Protein AF-A0A969EQF2-F1 (afdb_monomer)

Secondary structure (DSSP, 8-state):
---S-SS----TTTHHHHHHHHHHTTT-HHHHHHHHGGGGTS-HHHHHHHHHH-GGGGTSS-S---SSHHHHHHHHHHHHHTS-HHHHHHHHHHTT-SS-B-HHHIIIII---HHHHHHHHHTTSEEEETTEEEE-HHHHHHHHHHHHHTT-HHHHHHHHHHHHHHHHHHTHHHHTSS-HHHHHHHHGGGHHHHHHHHHHHHHTT-HHHHHHHHHHHHHHHHHHT-HHHHHHHHHHHHHH---TTHHHHHHHHHHHHHHHTT-HHHHHHHHTTS--GGGS-HHHHHHHHHHHHHHHHHTT-HHHHHHHHHHHHHHHHHHT-HHHHHHHHHHHHHHTTT-STTHHHHHHHHTT---HHHHHHHHHHHHHHHHHTT-HHHHHHHHHHHHHHHHHTT-HHHHHHHHHHHHHHHHHHT-HHHHHHHHHHHHHHHHHTT-HHHHHHHHHHHHHHHHHHT-HHHHHHHHHHHHHHHHHTT-HHHHHHHHHHHHHHHHHTT-HHHHHHHHHHHHHH-TT-GGGGHHHHHHHHHHHHHTT-HHHHHHHHHHHHHHHTTS---SSS-HHHHHHHHHHHHHHTT-HHHHHHHHHHHHTT-

pLDDT: mean 88.35, std 12.56, range [34.88, 98.44]

Sequence (590 aa):
MKRINSEFQPTPAVLPDLTRICRTLAGWPLAIELTASWVERLPVAEIADRIAANTTALNASMPDLPIRHRSMEAVLAGSYDLLTPAQQRVLARFSILRGGCTAEAAESVLLAGLEDLVVLTRRTLLQKQNGRFAIHELIRQFALTKLENNGEKISAERAHAEYYLQLIVSLESDLHGPHPLSAIGQLRPERENLYQAWRWAVENLHYDWLTAALPGLTRFYNLTGLLREGEALLRKTRNAVTQLPFVYDLLFAHTHLYMRLGNYEAARTELETLPSLDSLPPNHQLQAHLHWGMLSIIQGFIPESLHHYEHTLNLARALKHQEGIITSLTQLGILHTYDGRYETEIATELEKTSDLWLQRTVYSFLGASSIHHSRYREACVHWQKALAISLELEDWYAVATYHNNLGDAFRELGEFTEAEQAFQQAITLAQSLHHEVIRKNVLEGWARLHVLRGEYEQAIPLAQEAVELAVADGNQAGEMAAHACLGHAYVGLQLWEQAEEAYNQAVVLLPDLPLLALESIAGLAYVRWQQGDTMAAREHIDCFLELLGQGRIEGFASPSLSYGRAAEVLQVLGEEEQAETLFARVMQRN

Mean predicted aligned error: 10.31 Å

Foldseek 3Di:
DDQLDPPDDDDPVLVVLLVLQCVLVVNDPVSNVLLSNCVVPDDSNVSSVQCVVPVCSSVVDDPDDPPCVCVVLVVLVVLLVPDDPLLLQLLLLQLLADLFAAQVLSCQQSVDHPVSLVVCVVSVQWPADPRTIDGDNVSSVSSPVVNVVVVCVVVNLQSLLVVLLVLLLVCLCCLQFQNNVVSLVVCVSCVVSNLSSLVVCLVVVVLVSCVSRLSSLLSSCVLVVVLVVSLVSLVVSLVSDDDPPSNLSSLLSNLVSCVVVVVLVVSVVSLVPDDDLVPDDLVSSLSSLLSQLVSCVVVVVLVSNLVSLVSNCVSCVVVVVLLSNLSSLLSNCVSVVLPVPSVVVNVVSLVVGRRLVSLLVSLCSQLLSCLLVLVLVSSLVSLVSSLVSCVVSVVLVSNLVSLLSNLLSCLLVVVLVSNVVSLVSNCVSCVVVVPLVSNLSSLLSVLVSCLVVLVLVVSQVSLVSSLVSCVVVVPLLSNLSSLLSNLSSCVSVVVLVSNLVSLVSNQPSCVVCNLSSLLSLLSNLLSCVVVVNLPSSVVSLVVSCVSCDPHDPGNDDQLCSRLVSSLVSCVVVVNNVVSVVSVVSNVVSD

Radius of gyration: 32.6 Å; Cα contacts (8 Å, |Δi|>4): 743; chains: 1; bounding box: 74×77×91 Å

Structure (mmCIF, N/CA/C/O backbone):
data_AF-A0A969EQF2-F1
#
_entry.id   AF-A0A969EQF2-F1
#
loop_
_atom_site.group_PDB
_atom_site.id
_atom_site.type_symbol
_atom_site.label_atom_id
_atom_site.label_alt_id
_atom_site.label_comp_id
_atom_site.label_asym_id
_atom_site.label_entity_id
_atom_site.label_seq_id
_atom_site.pdbx_PDB_ins_code
_atom_site.Cartn_x
_atom_site.Cartn_y
_atom_site.Cartn_z
_atom_site.occupancy
_atom_site.B_iso_or_equiv
_atom_site.auth_seq_id
_atom_site.auth_comp_id
_atom_site.auth_asym_id
_atom_site.auth_atom_id
_atom_site.pdbx_PDB_model_num
ATOM 1 N N . MET A 1 1 ? -21.998 46.713 27.222 1.00 45.09 1 MET A N 1
ATOM 2 C CA . MET A 1 1 ? -20.702 46.039 27.465 1.00 45.09 1 MET A CA 1
ATOM 3 C C . MET A 1 1 ? -19.802 46.981 28.246 1.00 45.09 1 MET A C 1
ATOM 5 O O . MET A 1 1 ? -19.524 48.068 27.760 1.00 45.09 1 MET A O 1
ATOM 9 N N . LYS A 1 2 ? -19.414 46.608 29.469 1.00 52.53 2 LYS A N 1
ATOM 10 C CA . LYS A 1 2 ? -18.468 47.357 30.310 1.00 52.53 2 LYS A CA 1
ATOM 11 C C . LYS A 1 2 ? -17.074 46.770 30.051 1.00 52.53 2 LYS A C 1
ATOM 13 O O . LYS A 1 2 ? -16.940 45.552 30.093 1.00 52.53 2 LYS A O 1
ATOM 18 N N . ARG A 1 3 ? -16.067 47.588 29.721 1.00 60.78 3 ARG A N 1
ATOM 19 C CA . ARG A 1 3 ? -14.678 47.104 29.597 1.00 60.78 3 ARG A CA 1
ATOM 20 C C . ARG A 1 3 ? -14.156 46.766 30.994 1.00 60.78 3 ARG A C 1
ATOM 22 O O . ARG A 1 3 ? -14.285 47.601 31.883 1.00 60.78 3 ARG A O 1
ATOM 29 N N . ILE A 1 4 ? -13.623 45.555 31.165 1.00 64.31 4 ILE A N 1
ATOM 30 C CA . ILE A 1 4 ? -13.041 45.088 32.434 1.00 64.31 4 ILE A CA 1
ATOM 31 C C . ILE A 1 4 ? -11.708 45.807 32.670 1.00 64.31 4 ILE A C 1
ATOM 33 O O . ILE A 1 4 ? -11.566 46.502 33.662 1.00 64.31 4 ILE A O 1
ATOM 37 N N . ASN A 1 5 ? -10.808 45.776 31.685 1.00 69.31 5 ASN A N 1
ATOM 38 C CA . ASN A 1 5 ? -9.586 46.574 31.678 1.00 69.31 5 ASN A CA 1
ATOM 39 C C . ASN A 1 5 ? -9.659 47.623 30.552 1.00 69.31 5 ASN A C 1
ATOM 41 O O . ASN A 1 5 ? -9.797 47.277 29.376 1.00 69.31 5 ASN A O 1
ATOM 45 N N . SER A 1 6 ? -9.611 48.910 30.907 1.00 65.81 6 SER A N 1
ATOM 46 C CA . SER A 1 6 ? -9.671 50.025 29.952 1.00 65.81 6 SER A CA 1
ATOM 47 C C . SER A 1 6 ? -8.380 50.240 29.160 1.00 65.81 6 SER A C 1
ATOM 49 O O . SER A 1 6 ? -8.437 50.872 28.106 1.00 65.81 6 SER A O 1
ATOM 51 N N . GLU A 1 7 ? -7.252 49.713 29.639 1.00 68.19 7 GLU A N 1
ATOM 52 C CA . GLU A 1 7 ? -5.921 49.852 29.033 1.00 68.19 7 GLU A CA 1
ATOM 53 C C . GLU A 1 7 ? -5.537 48.658 28.147 1.00 68.19 7 GLU A C 1
ATOM 55 O O . GLU A 1 7 ? -4.586 48.736 27.372 1.00 68.19 7 GLU A O 1
ATOM 60 N N . PHE A 1 8 ? -6.294 47.558 28.208 1.00 76.69 8 PHE A N 1
ATOM 61 C CA . PHE A 1 8 ? -6.031 46.385 27.383 1.00 76.69 8 PHE A CA 1
ATOM 62 C C . PHE A 1 8 ? -6.290 46.673 25.896 1.00 76.69 8 PHE A C 1
ATOM 64 O O . PHE A 1 8 ? -7.417 46.986 25.498 1.00 76.69 8 PHE A O 1
ATOM 71 N N . GLN A 1 9 ? -5.258 46.504 25.061 1.00 76.00 9 GLN A N 1
ATOM 72 C CA . GLN A 1 9 ? -5.373 46.543 23.604 1.00 76.00 9 GLN A CA 1
ATOM 73 C C . GLN A 1 9 ? -4.912 45.219 22.978 1.00 76.00 9 GLN A C 1
ATOM 75 O O . GLN A 1 9 ? -3.812 44.756 23.286 1.00 76.00 9 GLN A O 1
ATOM 80 N N . PRO A 1 10 ? -5.711 44.610 22.081 1.00 76.31 10 PRO A N 1
ATOM 81 C CA . PRO A 1 10 ? -5.307 43.409 21.362 1.00 76.31 10 PRO A CA 1
ATOM 82 C C . PRO A 1 10 ? -4.240 43.768 20.321 1.00 76.31 10 PRO A C 1
ATOM 84 O O . PRO A 1 10 ? -4.549 44.195 19.210 1.00 76.31 10 PRO A O 1
ATOM 87 N N . THR A 1 11 ? -2.971 43.625 20.693 1.00 83.06 11 THR A N 1
ATOM 88 C CA . THR A 1 11 ? -1.838 43.796 19.779 1.00 83.06 11 THR A CA 1
ATOM 89 C C . THR A 1 11 ? -1.597 42.512 18.974 1.00 83.06 11 THR A C 1
ATOM 91 O O . THR A 1 11 ? -1.957 41.424 19.437 1.00 83.06 11 THR A O 1
ATOM 94 N N . PRO A 1 12 ? -0.944 42.586 17.796 1.00 82.56 12 PRO A N 1
ATOM 95 C CA . PRO A 1 12 ? -0.634 41.406 16.984 1.00 82.56 12 PRO A CA 1
ATOM 96 C C . PRO A 1 12 ? 0.115 40.295 17.736 1.00 82.56 12 PRO A C 1
ATOM 98 O O . PRO A 1 12 ? -0.085 39.121 17.445 1.00 82.56 12 PRO A O 1
ATOM 101 N N . ALA A 1 13 ? 0.917 40.652 18.745 1.00 80.12 13 ALA A N 1
ATOM 102 C CA . ALA A 1 13 ? 1.665 39.705 19.571 1.00 80.12 13 ALA A CA 1
ATOM 103 C C . ALA A 1 13 ? 0.779 38.856 20.507 1.00 80.12 13 ALA A C 1
ATOM 105 O O . ALA A 1 13 ? 1.181 37.767 20.892 1.00 80.12 13 ALA A O 1
ATOM 106 N N . VAL A 1 14 ? -0.421 39.330 20.864 1.00 85.00 14 VAL A N 1
ATOM 107 C CA . VAL A 1 14 ? -1.320 38.685 21.845 1.00 85.00 14 VAL A CA 1
ATOM 108 C C . VAL A 1 14 ? -2.475 37.924 21.166 1.00 85.00 14 VAL A C 1
ATOM 110 O O . VAL A 1 14 ? -3.157 37.108 21.789 1.00 85.00 14 VAL A O 1
ATOM 113 N N . LEU A 1 15 ? -2.696 38.145 19.864 1.00 84.69 15 LEU A N 1
ATOM 114 C CA . LEU A 1 15 ? -3.760 37.498 19.084 1.00 84.69 15 LEU A CA 1
ATOM 115 C C . LEU A 1 15 ? -3.694 35.957 19.047 1.00 84.69 15 LEU A C 1
ATOM 117 O O . LEU A 1 15 ? -4.765 35.343 19.131 1.00 84.69 15 LEU A O 1
ATOM 121 N N . PRO A 1 16 ? -2.519 35.301 18.947 1.00 87.06 16 PRO A N 1
ATOM 122 C CA . PRO A 1 16 ? -2.447 33.839 18.966 1.00 87.06 16 PRO A CA 1
ATOM 123 C C . PRO A 1 16 ? -2.973 33.244 20.278 1.00 87.06 16 PRO A C 1
ATOM 125 O O . PRO A 1 16 ? -3.754 32.292 20.250 1.00 87.06 16 PRO A O 1
ATOM 128 N N . ASP A 1 17 ? -2.638 33.854 21.417 1.00 87.88 17 ASP A N 1
ATOM 129 C CA . ASP A 1 17 ? -3.098 33.402 22.733 1.00 87.88 17 ASP A CA 1
ATOM 130 C C . ASP A 1 17 ? -4.578 33.702 22.973 1.00 87.88 17 ASP A C 1
ATOM 132 O O . ASP A 1 17 ? -5.295 32.847 23.488 1.00 87.88 17 ASP A O 1
ATOM 136 N N . LEU A 1 18 ? -5.089 34.853 22.521 1.00 86.19 18 LEU A N 1
ATOM 137 C CA . LEU A 1 18 ? -6.534 35.123 22.540 1.00 86.19 18 LEU A CA 1
ATOM 138 C C . LEU A 1 18 ? -7.309 34.119 21.681 1.00 86.19 18 LEU A C 1
ATOM 140 O O . LEU A 1 18 ? -8.366 33.636 22.085 1.00 86.19 18 LEU A O 1
ATOM 144 N N . THR A 1 19 ? -6.773 33.769 20.512 1.00 84.56 19 THR A N 1
ATOM 145 C CA . THR A 1 19 ? -7.372 32.760 19.630 1.00 84.56 19 THR A CA 1
ATOM 146 C C . THR A 1 19 ? -7.366 31.391 20.300 1.00 84.56 19 THR A C 1
ATOM 148 O O . THR A 1 19 ? -8.366 30.675 20.243 1.00 84.56 19 THR A O 1
ATOM 151 N N . ARG A 1 20 ? -6.269 31.038 20.977 1.00 84.62 20 ARG A N 1
ATOM 152 C CA . ARG A 1 20 ? -6.153 29.806 21.758 1.00 84.62 20 ARG A CA 1
ATOM 153 C C . ARG A 1 20 ? -7.176 29.770 22.890 1.00 84.62 20 ARG A C 1
ATOM 155 O O . ARG A 1 20 ? -7.910 28.797 22.976 1.00 84.62 20 ARG A O 1
ATOM 162 N N . ILE A 1 21 ? -7.320 30.847 23.663 1.00 80.75 21 ILE A N 1
ATOM 163 C CA . ILE A 1 21 ? -8.354 30.978 24.703 1.00 80.75 21 ILE A CA 1
ATOM 164 C C . ILE A 1 21 ? -9.752 30.790 24.106 1.00 80.75 21 ILE A C 1
ATOM 166 O O . ILE A 1 21 ? -10.506 29.940 24.570 1.00 80.75 21 ILE A O 1
ATOM 170 N N . CYS A 1 22 ? -10.103 31.526 23.049 1.00 80.38 22 CYS A N 1
ATOM 171 C CA . CYS A 1 22 ? -11.426 31.434 22.428 1.00 80.38 22 CYS A CA 1
ATOM 172 C C . CYS A 1 22 ? -11.726 30.034 21.873 1.00 80.38 22 CYS A C 1
ATOM 174 O O . CYS A 1 22 ? -12.866 29.581 21.970 1.00 80.38 22 CYS A O 1
ATOM 176 N N . ARG A 1 23 ? -10.722 29.339 21.323 1.00 75.25 23 ARG A N 1
ATOM 177 C CA . ARG A 1 23 ? -10.851 27.951 20.852 1.00 75.25 23 ARG A CA 1
ATOM 178 C C . ARG A 1 23 ? -11.025 26.974 22.010 1.00 75.25 23 ARG A C 1
ATOM 180 O O . ARG A 1 23 ? -11.939 26.160 21.959 1.00 75.25 23 ARG A O 1
ATOM 187 N N . THR A 1 24 ? -10.217 27.088 23.063 1.00 70.88 24 THR A N 1
ATOM 188 C CA . THR A 1 24 ? -10.323 26.224 24.249 1.00 70.88 24 THR A CA 1
ATOM 189 C C . THR A 1 24 ? -11.658 26.416 24.971 1.00 70.88 24 THR A C 1
ATOM 191 O O . THR A 1 24 ? -12.224 25.465 25.498 1.00 70.88 24 THR A O 1
ATOM 194 N N . LEU A 1 25 ? -12.207 27.633 24.941 1.00 72.44 25 LEU A N 1
ATOM 195 C CA . LEU A 1 25 ? -13.524 27.962 25.495 1.00 72.44 25 LEU A CA 1
ATOM 196 C C . LEU A 1 25 ? -14.674 27.799 24.484 1.00 72.44 25 LEU A C 1
ATOM 198 O O . LEU A 1 25 ? -15.808 28.171 24.789 1.00 72.44 25 LEU A O 1
ATOM 202 N N . ALA A 1 26 ? -14.388 27.296 23.278 1.00 62.59 26 ALA A N 1
ATOM 203 C CA . ALA A 1 26 ? -15.339 27.083 22.186 1.00 62.59 26 ALA A CA 1
ATOM 204 C C . ALA A 1 26 ? -16.260 28.288 21.885 1.00 62.59 26 ALA A C 1
ATOM 206 O O . ALA A 1 26 ? -17.417 28.121 21.504 1.00 62.59 26 ALA A O 1
ATOM 207 N N . GLY A 1 27 ? -15.774 29.517 22.084 1.00 56.84 27 GLY A N 1
ATOM 208 C CA . GLY A 1 27 ? -16.542 30.737 21.822 1.00 56.84 27 GLY A CA 1
ATOM 209 C C . GLY A 1 27 ? -17.652 31.059 22.833 1.00 56.84 27 GLY A C 1
ATOM 210 O O . GLY A 1 27 ? -18.467 31.937 22.557 1.00 56.84 27 GLY A O 1
ATOM 211 N N . TRP A 1 28 ? -17.715 30.391 23.993 1.00 58.47 28 TRP A N 1
ATOM 21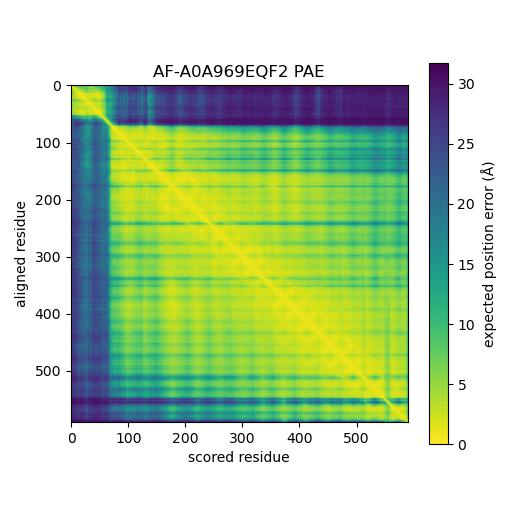2 C CA . TRP A 1 28 ? -18.768 30.629 24.987 1.00 58.47 28 TRP A CA 1
ATOM 213 C C . TRP A 1 28 ? -18.660 32.037 25.599 1.00 58.47 28 TRP A C 1
ATOM 215 O O . TRP A 1 28 ? -17.689 32.310 26.313 1.00 58.47 28 TRP A O 1
ATOM 225 N N . PRO A 1 29 ? -19.666 32.920 25.422 1.00 57.03 29 PRO A N 1
ATOM 226 C CA . PRO A 1 29 ? -19.569 34.319 25.849 1.00 57.03 29 PRO A CA 1
ATOM 227 C C . PRO A 1 29 ? -19.268 34.490 27.343 1.00 57.03 29 PRO A C 1
ATOM 229 O O . PRO A 1 29 ? -18.453 35.327 27.717 1.00 57.03 29 PRO A O 1
ATOM 232 N N . LEU A 1 30 ? -19.864 33.648 28.193 1.00 56.94 30 LEU A N 1
ATOM 233 C CA . LEU A 1 30 ? -19.685 33.713 29.644 1.00 56.94 30 LEU A CA 1
ATOM 234 C C . LEU A 1 30 ? -18.307 33.207 30.099 1.00 56.94 30 LEU A C 1
ATOM 236 O O . LEU A 1 30 ? -17.722 33.762 31.023 1.00 56.94 30 LEU A O 1
ATOM 240 N N . ALA A 1 31 ? -17.762 32.178 29.445 1.00 60.19 31 ALA A N 1
ATOM 241 C CA . ALA A 1 31 ? -16.427 31.674 29.760 1.00 60.19 31 ALA A CA 1
ATOM 242 C C . ALA A 1 31 ? -15.344 32.675 29.329 1.00 60.19 31 ALA A C 1
ATOM 244 O O . ALA A 1 31 ? -14.365 32.886 30.049 1.00 60.19 31 ALA A O 1
ATOM 245 N N . ILE A 1 32 ? -15.556 33.337 28.186 1.00 71.00 32 ILE A N 1
ATOM 246 C CA . ILE A 1 32 ? -14.716 34.441 27.714 1.00 71.00 32 ILE A CA 1
ATOM 247 C C . ILE A 1 32 ? -14.793 35.619 28.692 1.00 71.00 32 ILE A C 1
ATOM 249 O O . ILE A 1 32 ? -13.763 36.196 29.016 1.00 71.00 32 ILE A O 1
ATOM 253 N N . GLU A 1 33 ? -15.974 35.943 29.222 1.00 68.31 33 GLU A N 1
ATOM 254 C CA . GLU A 1 33 ? -16.147 37.011 30.215 1.00 68.31 33 GLU A CA 1
ATOM 255 C C . GLU A 1 33 ? -15.447 36.696 31.551 1.00 68.31 33 GLU A C 1
ATOM 257 O O . GLU A 1 33 ? -14.757 37.554 32.105 1.00 68.31 33 GLU A O 1
ATOM 262 N N . LEU A 1 34 ? -15.554 35.457 32.045 1.00 65.81 34 LEU A N 1
ATOM 263 C CA . LEU A 1 34 ? -14.849 35.008 33.253 1.00 65.81 34 LEU A CA 1
ATOM 264 C C . LEU A 1 34 ? -13.331 35.041 33.062 1.00 65.81 34 LEU A C 1
ATOM 266 O O . LEU A 1 34 ? -12.611 35.554 33.915 1.00 65.81 34 LEU A O 1
ATOM 270 N N . THR A 1 35 ? -12.849 34.570 31.916 1.00 71.25 35 THR A N 1
ATOM 271 C CA . THR A 1 35 ? -11.423 34.600 31.573 1.00 71.25 35 THR A CA 1
ATOM 272 C C . THR A 1 35 ? -10.912 36.029 31.395 1.00 71.25 35 THR A C 1
ATOM 274 O O . THR A 1 35 ? -9.811 36.360 31.831 1.00 71.25 35 THR A O 1
ATOM 277 N N . ALA A 1 36 ? -11.729 36.915 30.822 1.00 75.56 36 ALA A N 1
ATOM 278 C CA . ALA A 1 36 ? -11.397 38.326 30.663 1.00 75.56 36 ALA A CA 1
ATOM 279 C C . ALA A 1 36 ? -11.200 39.040 32.013 1.00 75.56 36 ALA A C 1
ATOM 281 O O . ALA A 1 36 ? -10.454 40.016 32.071 1.00 75.56 36 ALA A O 1
ATOM 282 N N . SER A 1 37 ? -11.792 38.537 33.106 1.00 72.06 37 SER A N 1
ATOM 283 C CA . SER A 1 37 ? -11.546 39.055 34.462 1.00 72.06 37 SER A CA 1
ATOM 284 C C . SER A 1 37 ? -10.122 38.806 34.975 1.00 72.06 37 SER A C 1
ATOM 286 O O . SER A 1 37 ? -9.657 39.509 35.868 1.00 72.06 37 SER A O 1
ATOM 288 N N . TRP A 1 38 ? -9.395 37.844 34.401 1.00 76.00 38 TRP A N 1
ATOM 289 C CA . TRP A 1 38 ? -8.030 37.509 34.821 1.00 76.00 38 TRP A CA 1
ATOM 290 C C . TRP A 1 38 ? -6.969 38.407 34.191 1.00 76.00 38 TRP A C 1
ATOM 292 O O . TRP A 1 38 ? -5.849 38.469 34.694 1.00 76.00 38 TRP A O 1
ATOM 302 N N . VAL A 1 39 ? -7.324 39.136 33.132 1.00 80.06 39 VAL A N 1
ATOM 303 C CA . VAL A 1 39 ? -6.415 40.010 32.372 1.00 80.06 39 VAL A CA 1
ATOM 304 C C . VAL A 1 39 ? -5.874 41.168 33.223 1.00 80.06 39 VAL A C 1
ATOM 306 O O . VAL A 1 39 ? -4.841 41.743 32.899 1.00 80.06 39 VAL A O 1
ATOM 309 N N . GLU A 1 40 ? -6.525 41.502 34.342 1.00 74.12 40 GLU A N 1
ATOM 310 C CA . GLU A 1 40 ? -5.997 42.466 35.321 1.00 74.12 40 GLU A CA 1
ATOM 311 C C . GLU A 1 40 ? -4.817 41.920 36.144 1.00 74.12 40 GLU A C 1
ATOM 313 O O . GLU A 1 40 ? -4.078 42.701 36.738 1.00 74.12 40 GLU A O 1
ATOM 318 N N . ARG A 1 41 ? -4.651 40.593 36.224 1.00 74.94 41 ARG A N 1
ATOM 319 C CA . ARG A 1 41 ? -3.723 39.935 37.163 1.00 74.94 41 ARG A CA 1
ATOM 320 C C . ARG A 1 41 ? -2.710 39.010 36.502 1.00 74.94 41 ARG A C 1
ATOM 322 O O . ARG A 1 41 ? -1.691 38.726 37.119 1.00 74.94 41 ARG A O 1
ATOM 329 N N . LEU A 1 42 ? -2.996 38.521 35.298 1.00 79.75 42 LEU A N 1
ATOM 330 C CA . LEU A 1 42 ? -2.168 37.547 34.594 1.00 79.75 42 LEU A CA 1
ATOM 331 C C . LEU A 1 42 ? -1.930 37.970 33.136 1.00 79.75 42 LEU A C 1
ATOM 333 O O . LEU A 1 42 ? -2.851 38.481 32.489 1.00 79.75 42 LEU A O 1
ATOM 337 N N . PRO A 1 43 ? -0.730 37.713 32.581 1.00 84.88 43 PRO A N 1
ATOM 338 C CA . PRO A 1 43 ? -0.484 37.824 31.149 1.00 84.88 43 PRO A CA 1
ATOM 339 C C . PRO A 1 43 ? -1.391 36.874 30.356 1.00 84.88 43 PRO A C 1
ATOM 341 O O . PRO A 1 43 ? -1.648 35.745 30.773 1.00 84.88 43 PRO A O 1
ATOM 344 N N . VAL A 1 44 ? -1.830 37.296 29.168 1.00 86.88 44 VAL A N 1
ATOM 345 C CA . VAL A 1 44 ? -2.750 36.508 28.321 1.00 86.88 44 VAL A CA 1
ATOM 346 C C . VAL A 1 44 ? -2.175 35.137 27.940 1.00 86.88 44 VAL A C 1
ATOM 348 O O . VAL A 1 44 ? -2.922 34.163 27.907 1.00 86.88 44 VAL A O 1
ATOM 351 N N . ALA A 1 45 ? -0.859 35.038 27.729 1.00 85.62 45 ALA A N 1
ATOM 352 C CA . ALA A 1 45 ? -0.181 33.767 27.470 1.00 85.62 45 ALA A CA 1
ATOM 353 C C . ALA A 1 45 ? -0.330 32.778 28.643 1.00 85.62 45 ALA A C 1
ATOM 355 O O . ALA A 1 45 ? -0.694 31.622 28.445 1.00 85.62 45 ALA A O 1
ATOM 356 N N . GLU A 1 46 ? -0.163 33.257 29.879 1.00 81.75 46 GLU A N 1
ATOM 357 C CA . GLU A 1 46 ? -0.293 32.434 31.088 1.00 81.75 46 GLU A CA 1
ATOM 358 C C . GLU A 1 46 ? -1.751 32.023 31.350 1.00 81.75 46 GLU A C 1
ATOM 360 O O . GLU A 1 46 ? -2.031 30.902 31.779 1.00 81.75 46 GLU A O 1
ATOM 365 N N . ILE A 1 47 ? -2.705 32.907 31.042 1.00 81.00 47 ILE A N 1
ATOM 366 C CA . ILE A 1 47 ? -4.141 32.595 31.082 1.00 81.00 47 ILE A CA 1
ATOM 367 C C . ILE A 1 47 ? -4.463 31.459 30.107 1.00 81.00 47 ILE A C 1
ATOM 369 O O . ILE A 1 47 ? -5.156 30.502 30.460 1.00 81.00 47 ILE A O 1
ATOM 373 N N . ALA A 1 48 ? -3.950 31.557 28.883 1.00 82.06 48 ALA A N 1
ATOM 374 C CA . ALA A 1 48 ? -4.169 30.570 27.842 1.00 82.06 48 ALA A CA 1
ATOM 375 C C . ALA A 1 48 ? -3.556 29.204 28.211 1.00 82.06 48 ALA A C 1
ATOM 377 O O . ALA A 1 48 ? -4.207 28.174 28.017 1.00 82.06 48 ALA A O 1
ATOM 378 N N . ASP A 1 49 ? -2.368 29.191 28.825 1.00 78.31 49 ASP A N 1
ATOM 379 C CA . ASP A 1 49 ? -1.726 27.974 29.338 1.00 78.31 49 ASP A CA 1
ATOM 380 C C . ASP A 1 49 ? -2.508 27.341 30.492 1.00 78.31 49 ASP A C 1
ATOM 382 O O . ASP A 1 49 ? -2.727 26.130 30.495 1.00 78.31 49 ASP A O 1
ATOM 386 N N . ARG A 1 50 ? -3.013 28.143 31.437 1.00 75.38 50 ARG A N 1
ATOM 387 C CA . ARG A 1 50 ? -3.825 27.646 32.561 1.00 75.38 50 ARG A CA 1
ATOM 388 C C . ARG A 1 50 ? -5.126 26.991 32.113 1.00 75.38 50 ARG A C 1
ATOM 390 O O . ARG A 1 50 ? -5.477 25.933 32.630 1.00 75.38 50 ARG A O 1
ATOM 397 N N . ILE A 1 51 ? -5.838 27.601 31.168 1.00 70.38 51 ILE A N 1
ATOM 398 C CA . ILE A 1 51 ? -7.105 27.054 30.661 1.00 70.38 51 ILE A CA 1
ATOM 399 C C . ILE A 1 51 ? -6.850 25.774 29.859 1.00 70.38 51 ILE A C 1
ATOM 401 O O . ILE A 1 51 ? -7.634 24.832 29.955 1.00 70.38 51 ILE A O 1
ATOM 405 N N . ALA A 1 52 ? -5.748 25.720 29.105 1.00 69.25 52 ALA A N 1
ATOM 406 C CA . ALA A 1 52 ? -5.352 24.529 28.359 1.00 69.25 52 ALA A CA 1
ATOM 407 C C . ALA A 1 52 ? -4.905 23.375 29.275 1.00 69.25 52 ALA A C 1
ATOM 409 O O . ALA A 1 52 ? -5.220 22.222 28.994 1.00 69.25 52 ALA A O 1
ATOM 410 N N . ALA A 1 53 ? -4.201 23.676 30.370 1.00 63.91 53 ALA A N 1
ATOM 411 C CA . ALA A 1 53 ? -3.704 22.674 31.308 1.00 63.91 53 ALA A CA 1
ATOM 412 C C . ALA A 1 53 ? -4.814 22.074 32.184 1.00 63.91 53 ALA A C 1
ATOM 414 O O . ALA A 1 53 ? -4.756 20.894 32.526 1.00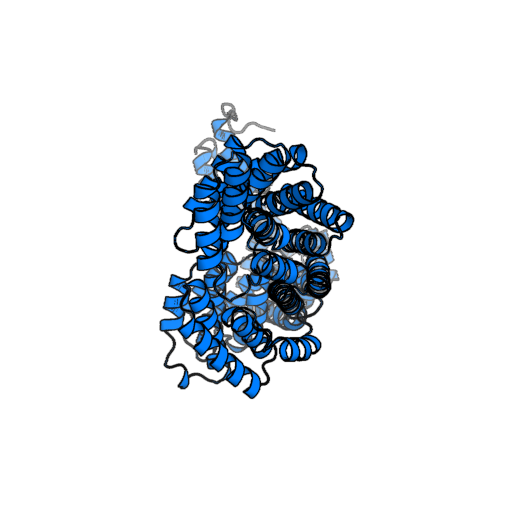 63.91 53 ALA A O 1
ATOM 415 N N . ASN A 1 54 ? -5.823 22.866 32.564 1.00 59.19 54 ASN A N 1
ATOM 416 C CA . ASN A 1 54 ? -6.971 22.372 33.313 1.00 59.19 54 ASN A CA 1
ATOM 417 C C . ASN A 1 54 ? -8.161 23.340 33.190 1.00 59.19 54 ASN A C 1
ATOM 419 O O . ASN A 1 54 ? -8.157 24.413 33.785 1.00 59.19 54 ASN A O 1
ATOM 423 N N . THR A 1 55 ? -9.239 22.961 32.501 1.00 50.06 55 THR A N 1
ATOM 424 C CA . THR A 1 55 ? -10.453 23.798 32.410 1.00 50.06 55 THR A CA 1
ATOM 425 C C . THR A 1 55 ? -11.161 23.978 33.755 1.00 50.06 55 THR A C 1
ATOM 427 O O . THR A 1 55 ? -11.911 24.937 33.928 1.00 50.06 55 THR A O 1
ATOM 430 N N . THR A 1 56 ? -10.878 23.125 34.749 1.00 48.22 56 THR A N 1
ATOM 431 C CA . THR A 1 56 ? -11.317 23.346 36.139 1.00 48.22 56 THR A CA 1
ATOM 432 C C . THR A 1 56 ? -10.434 24.346 36.898 1.00 48.22 56 THR A C 1
ATOM 434 O O . THR A 1 56 ? -10.807 24.763 37.988 1.00 48.22 56 THR A O 1
ATOM 437 N N . ALA A 1 57 ? -9.321 24.832 36.327 1.00 47.22 57 ALA A N 1
ATOM 438 C CA . ALA A 1 57 ? -8.543 25.941 36.894 1.00 47.22 57 ALA A CA 1
ATOM 439 C C . ALA A 1 57 ? -9.335 27.257 36.932 1.00 47.22 57 ALA A C 1
ATOM 441 O O . ALA A 1 57 ? -9.032 28.119 37.755 1.00 47.22 57 ALA A O 1
ATOM 442 N N . LEU A 1 58 ? -10.399 27.378 36.125 1.00 50.78 58 LEU A N 1
ATOM 443 C CA . LEU A 1 58 ? -11.412 28.425 36.290 1.00 50.78 58 LEU A CA 1
ATOM 444 C C . LEU A 1 58 ? -12.038 28.396 37.698 1.00 50.78 58 LEU A C 1
ATOM 446 O O . LEU A 1 58 ? -12.402 29.442 38.218 1.00 50.78 58 LEU A O 1
ATOM 450 N N . ASN A 1 59 ? -12.096 27.227 38.343 1.00 44.47 59 ASN A N 1
ATOM 451 C CA . ASN A 1 59 ? -12.636 27.041 39.691 1.00 44.47 59 ASN A CA 1
ATOM 452 C C . ASN A 1 59 ? -11.577 27.144 40.811 1.00 44.47 59 ASN A C 1
ATOM 454 O O . ASN A 1 59 ? -11.955 27.299 41.969 1.00 44.47 59 ASN A O 1
ATOM 458 N N . ALA A 1 60 ? -10.272 27.050 40.518 1.00 40.44 60 ALA A N 1
ATOM 459 C CA . ALA A 1 60 ? -9.245 26.722 41.523 1.00 40.44 60 ALA A CA 1
ATOM 460 C C . ALA A 1 60 ? -8.362 27.890 42.015 1.00 40.44 60 ALA A C 1
ATOM 462 O O . ALA A 1 60 ? -7.298 27.669 42.591 1.00 40.44 60 ALA A O 1
ATOM 463 N N . SER A 1 61 ? -8.755 29.152 41.840 1.00 39.47 61 SER A N 1
ATOM 464 C CA . SER A 1 61 ? -8.051 30.270 42.490 1.00 39.47 61 SER A CA 1
ATOM 465 C C . SER A 1 61 ? -8.989 31.436 42.770 1.00 39.47 61 SER A C 1
ATOM 467 O O . SER A 1 61 ? -9.120 32.316 41.928 1.00 39.47 61 SER A O 1
ATOM 469 N N . MET A 1 62 ? -9.626 31.426 43.949 1.00 36.88 62 MET A N 1
ATOM 470 C CA . MET A 1 62 ? -9.877 32.585 44.832 1.00 36.88 62 MET A CA 1
ATOM 471 C C . MET A 1 62 ? -10.797 32.169 46.005 1.00 36.88 62 MET A C 1
ATOM 473 O O . MET A 1 62 ? -11.928 31.761 45.750 1.00 36.88 62 MET A O 1
ATOM 477 N N . PRO A 1 63 ? -10.365 32.298 47.278 1.00 38.75 63 PRO A N 1
ATOM 478 C CA . PRO A 1 63 ? -11.210 32.054 48.459 1.00 38.75 63 PRO A CA 1
ATOM 479 C C . PRO A 1 63 ? -12.413 33.010 48.586 1.00 38.75 63 PRO A C 1
ATOM 481 O O . PRO A 1 63 ? -13.369 32.686 49.281 1.00 38.75 63 PRO A O 1
ATOM 484 N N . ASP A 1 64 ? -12.395 34.140 47.868 1.00 36.06 64 ASP A N 1
ATOM 485 C CA . ASP A 1 64 ? -13.453 35.160 47.832 1.00 36.06 64 ASP A CA 1
ATOM 486 C C . ASP A 1 64 ? -14.066 35.290 46.429 1.00 36.06 64 ASP A C 1
ATOM 488 O O . ASP A 1 64 ? -13.935 36.308 45.744 1.00 36.06 64 ASP A O 1
ATOM 492 N N . LEU A 1 65 ? -14.731 34.234 45.963 1.00 37.31 65 LEU A N 1
ATOM 493 C CA . LEU A 1 65 ? -15.481 34.256 44.707 1.00 37.31 65 LEU A CA 1
ATOM 494 C C . LEU A 1 65 ? -16.976 34.545 44.977 1.00 37.31 65 LEU A C 1
ATOM 496 O O . LEU A 1 65 ? -17.660 33.730 45.603 1.00 37.31 65 LEU A O 1
ATOM 500 N N . PRO A 1 66 ? -17.541 35.670 44.495 1.00 38.22 66 PRO A N 1
ATOM 501 C CA . PRO A 1 66 ? -18.963 35.963 44.652 1.00 38.22 66 PRO A CA 1
ATOM 502 C C . PRO A 1 66 ? -19.812 35.104 43.704 1.00 38.22 66 PRO A C 1
ATOM 504 O O . PRO A 1 66 ? -19.724 35.317 42.502 1.00 38.22 66 PRO A O 1
ATOM 507 N N . ILE A 1 67 ? -20.638 34.189 44.248 1.00 40.09 67 ILE A N 1
ATOM 508 C CA . ILE A 1 67 ? -21.861 33.478 43.749 1.00 40.09 67 ILE A CA 1
ATOM 509 C C . ILE A 1 67 ? -21.897 32.934 42.290 1.00 40.09 67 ILE A C 1
ATOM 511 O O . ILE A 1 67 ? -22.704 32.068 41.978 1.00 40.09 67 ILE A O 1
ATOM 515 N N . ARG A 1 68 ? -21.029 33.336 41.368 1.00 34.88 68 ARG A N 1
ATOM 516 C CA . ARG A 1 68 ? -21.151 33.077 39.927 1.00 34.88 68 ARG A CA 1
ATOM 517 C C . ARG A 1 68 ? -20.498 31.769 39.475 1.00 34.88 68 ARG A C 1
ATOM 519 O O . ARG A 1 68 ? -20.903 31.242 38.458 1.00 34.88 68 ARG A O 1
ATOM 526 N N . HIS A 1 69 ? -19.609 31.150 40.255 1.00 38.78 69 HIS A N 1
ATOM 527 C CA . HIS A 1 69 ? -19.210 29.751 39.998 1.00 38.78 69 HIS A CA 1
ATOM 528 C C . HIS A 1 69 ? -20.264 28.741 40.472 1.00 38.78 69 HIS A C 1
ATOM 530 O O . HIS A 1 69 ? -20.393 27.676 39.878 1.00 38.78 69 HIS A O 1
ATOM 536 N N . ARG A 1 70 ? -21.147 29.128 41.413 1.00 45.66 70 ARG A N 1
ATOM 537 C CA . ARG A 1 70 ? -22.427 28.426 41.580 1.00 45.66 70 ARG A CA 1
ATOM 538 C C . ARG A 1 70 ? -23.293 28.546 40.328 1.00 45.66 70 ARG A C 1
ATOM 540 O O . ARG A 1 70 ? -24.153 27.707 40.180 1.00 45.66 70 ARG A O 1
ATOM 547 N N . SER A 1 71 ? -23.123 29.516 39.421 1.00 55.88 71 SER A N 1
ATOM 548 C CA . SER A 1 71 ? -24.120 29.720 38.363 1.00 55.88 71 SER A CA 1
ATOM 549 C C . SER A 1 71 ? -24.061 28.687 37.238 1.00 55.88 71 SER A C 1
ATOM 551 O O . SER A 1 71 ? -25.124 28.248 36.839 1.00 55.88 71 SER A O 1
ATOM 553 N N . MET A 1 72 ? -22.898 28.237 36.744 1.00 55.12 72 MET A N 1
ATOM 554 C CA . MET A 1 72 ? -22.875 27.237 35.655 1.00 55.12 72 MET A CA 1
ATOM 555 C C . MET A 1 72 ? -23.286 25.850 36.157 1.00 55.12 72 MET A C 1
ATOM 557 O O . MET A 1 72 ? -24.172 25.225 35.583 1.00 55.12 72 MET A O 1
ATOM 561 N N . GLU A 1 73 ? -22.701 25.392 37.266 1.00 61.91 73 GLU A N 1
ATOM 562 C CA . GLU A 1 73 ? -23.115 24.141 37.904 1.00 61.91 73 GLU A CA 1
ATOM 563 C C . GLU A 1 73 ? -24.549 24.212 38.428 1.00 61.91 73 GLU A C 1
ATOM 565 O O . GLU A 1 73 ? -25.256 23.227 38.281 1.00 61.91 73 GLU A O 1
ATOM 570 N N . ALA A 1 74 ? -25.034 25.341 38.970 1.00 65.38 74 ALA A N 1
ATOM 571 C CA . ALA A 1 74 ? -26.441 25.456 39.378 1.00 65.38 74 ALA A CA 1
ATOM 572 C C . ALA A 1 74 ? -27.399 25.617 38.195 1.00 65.38 74 ALA A C 1
ATOM 574 O O . ALA A 1 74 ? -28.544 25.201 38.306 1.00 65.38 74 ALA A O 1
ATOM 575 N N . VAL A 1 75 ? -26.975 26.190 37.065 1.00 70.62 75 VAL A N 1
ATOM 576 C CA . VAL A 1 75 ? -27.784 26.227 35.834 1.00 70.62 75 VAL A CA 1
ATOM 577 C C . VAL A 1 75 ? -27.883 24.826 35.238 1.00 70.62 75 VAL A C 1
ATOM 579 O O . VAL A 1 75 ? -28.975 24.403 34.856 1.00 70.62 75 VAL A O 1
ATOM 582 N N . LEU A 1 76 ? -26.777 24.076 35.204 1.00 79.44 76 LEU A N 1
ATOM 583 C CA . LEU A 1 76 ? -26.780 22.676 34.784 1.00 79.44 76 LEU A CA 1
ATOM 584 C C . LEU A 1 76 ? -27.543 21.798 35.777 1.00 79.44 76 LEU A C 1
ATOM 586 O O . LEU A 1 76 ? -28.358 20.997 35.338 1.00 79.44 76 LEU A O 1
ATOM 590 N N . ALA A 1 77 ? -27.370 21.995 37.086 1.00 81.81 77 ALA A N 1
ATOM 591 C CA . ALA A 1 77 ? -28.128 21.295 38.119 1.00 81.81 77 ALA A CA 1
ATOM 592 C C . ALA A 1 77 ? -29.619 21.619 38.024 1.00 81.81 77 ALA A C 1
ATOM 594 O O . ALA A 1 77 ? -30.419 20.703 37.965 1.00 81.81 77 ALA A O 1
ATOM 595 N N . GLY A 1 78 ? -30.001 22.888 37.868 1.00 81.81 78 GLY A N 1
ATOM 596 C CA . GLY A 1 78 ? -31.395 23.276 37.660 1.00 81.81 78 GLY A CA 1
ATOM 597 C C . GLY A 1 78 ? -31.987 22.674 36.384 1.00 81.81 78 GLY A C 1
ATOM 598 O O . GLY A 1 78 ? -33.126 22.221 36.385 1.00 81.81 78 GLY A O 1
ATOM 599 N N . SER A 1 79 ? -31.211 22.599 35.299 1.00 84.38 79 SER A N 1
ATOM 600 C CA . SER A 1 79 ? -31.643 21.937 34.058 1.00 84.38 79 SER A CA 1
ATOM 601 C C . SER A 1 79 ? -31.752 20.415 34.211 1.00 84.38 79 SER A C 1
ATOM 603 O O . SER A 1 79 ? -32.636 19.807 33.610 1.00 84.38 79 SER A O 1
ATOM 605 N N . TYR A 1 80 ? -30.877 19.816 35.021 1.00 88.44 80 TYR A N 1
ATOM 606 C CA . TYR A 1 80 ? -30.820 18.389 35.335 1.00 88.44 80 TYR A CA 1
ATOM 607 C C . TYR A 1 80 ? -31.945 17.955 36.282 1.00 88.44 80 TYR A C 1
ATOM 609 O O . TYR A 1 80 ? -32.575 16.925 36.060 1.00 88.44 80 TYR A O 1
ATOM 617 N N . ASP A 1 81 ? -32.257 18.755 37.298 1.00 88.62 81 ASP A N 1
ATOM 618 C CA . ASP A 1 81 ? -33.309 18.491 38.286 1.00 88.62 81 ASP A CA 1
ATOM 619 C C . ASP A 1 81 ? -34.712 18.533 37.656 1.00 88.62 81 ASP A C 1
ATOM 621 O O . ASP A 1 81 ? -35.649 17.927 38.168 1.00 88.62 81 ASP A O 1
ATOM 625 N N . LEU A 1 82 ? -34.859 19.204 36.507 1.00 89.38 82 LEU A N 1
ATOM 626 C CA . LEU A 1 82 ? -36.085 19.214 35.702 1.00 89.38 82 LEU A CA 1
ATOM 627 C C . LEU A 1 82 ? -36.261 17.970 34.811 1.00 89.38 82 LEU A C 1
ATOM 629 O O . LEU A 1 82 ? -37.283 17.862 34.127 1.00 89.38 82 LEU A O 1
ATOM 633 N N . LEU A 1 83 ? -35.267 17.081 34.749 1.00 92.19 83 LEU A N 1
ATOM 634 C CA . LEU A 1 83 ? -35.341 15.825 34.006 1.00 92.19 83 LEU A CA 1
ATOM 635 C C . LEU A 1 83 ? -36.006 14.737 34.852 1.00 92.19 83 LEU A C 1
ATOM 637 O O . LEU A 1 83 ? -35.871 14.704 36.074 1.00 92.19 83 LEU A O 1
ATOM 641 N N . THR A 1 84 ? -36.690 13.799 34.196 1.00 92.62 84 THR A N 1
ATOM 642 C CA . THR A 1 84 ? -37.171 12.592 34.884 1.00 92.62 84 THR A CA 1
ATOM 643 C C . THR A 1 84 ? -35.985 11.730 35.340 1.00 92.62 84 THR A C 1
ATOM 645 O O . THR A 1 84 ? -34.915 11.807 34.731 1.00 92.62 84 THR A O 1
ATOM 648 N N . PRO A 1 85 ? -36.145 10.848 36.345 1.00 91.62 85 PRO A N 1
ATOM 649 C CA . PRO A 1 85 ? -35.068 9.944 36.760 1.00 91.62 85 PRO A CA 1
ATOM 650 C C . PRO A 1 85 ? -34.490 9.109 35.604 1.00 91.62 85 PRO A C 1
ATOM 652 O O . PRO A 1 85 ? -33.282 8.895 35.535 1.00 91.62 85 PRO A O 1
ATOM 655 N N . ALA A 1 86 ? -35.337 8.700 34.650 1.00 89.81 86 ALA A N 1
ATOM 656 C CA . ALA A 1 86 ? -34.905 8.011 33.436 1.00 89.81 86 ALA A CA 1
ATOM 657 C C . ALA A 1 86 ? -34.015 8.906 32.554 1.00 89.81 86 ALA A C 1
ATOM 659 O O . ALA A 1 86 ? -32.911 8.514 32.189 1.00 89.81 86 ALA A O 1
ATOM 660 N N . GLN A 1 87 ? -34.432 10.145 32.282 1.00 92.06 87 GLN A N 1
ATOM 661 C CA . GLN A 1 87 ? -33.663 11.101 31.472 1.00 92.06 87 GLN A CA 1
ATOM 662 C C . GLN A 1 87 ? -32.352 11.528 32.144 1.00 92.06 87 GLN A C 1
ATOM 664 O O . GLN A 1 87 ? -31.338 11.697 31.467 1.00 92.06 87 GLN A O 1
ATOM 669 N N . GLN A 1 88 ? -32.354 11.674 33.471 1.00 93.38 88 GLN A N 1
ATOM 670 C CA . GLN A 1 88 ? -31.149 11.907 34.267 1.00 93.38 88 GLN A CA 1
ATOM 671 C C . GLN A 1 88 ? -30.147 10.765 34.090 1.00 93.38 88 GLN A C 1
ATOM 673 O O . GLN A 1 88 ? -28.974 11.018 33.817 1.00 93.38 88 GLN A O 1
ATOM 678 N N . ARG A 1 89 ? -30.618 9.513 34.173 1.00 92.25 89 ARG A N 1
ATOM 679 C CA . ARG A 1 89 ? -29.798 8.319 33.940 1.00 92.25 89 ARG A CA 1
ATOM 680 C C . ARG A 1 89 ? -29.242 8.280 32.516 1.00 92.25 89 ARG A C 1
ATOM 682 O O . ARG A 1 89 ? -28.048 8.040 32.355 1.00 92.25 89 ARG A O 1
ATOM 689 N N . VAL A 1 90 ? -30.058 8.576 31.501 1.00 94.31 90 VAL A N 1
ATOM 690 C CA . VAL A 1 90 ? -29.608 8.644 30.098 1.00 94.31 90 VAL A CA 1
ATOM 691 C C . VAL A 1 90 ? -28.506 9.686 29.927 1.00 94.31 90 VAL A C 1
ATOM 693 O O . VAL A 1 90 ? -27.449 9.366 29.389 1.00 94.31 90 VAL A O 1
ATOM 696 N N . LEU A 1 91 ? -28.703 10.910 30.426 1.00 94.62 91 LEU A N 1
ATOM 697 C CA . LEU A 1 91 ? -27.695 11.968 30.332 1.00 94.62 91 LEU A CA 1
ATOM 698 C C . LEU A 1 91 ? -26.410 11.611 31.094 1.00 94.62 91 LEU A C 1
ATOM 700 O O . LEU A 1 91 ? -25.315 11.834 30.579 1.00 94.62 91 LEU A O 1
ATOM 704 N N . ALA A 1 92 ? -26.537 11.027 32.290 1.00 93.81 92 ALA A N 1
ATOM 705 C CA . ALA A 1 92 ? -25.406 10.555 33.083 1.00 93.81 92 ALA A CA 1
ATOM 706 C C . ALA A 1 92 ? -24.602 9.492 32.317 1.00 93.81 92 ALA A C 1
ATOM 708 O O . ALA A 1 92 ? -23.390 9.634 32.175 1.00 93.81 92 ALA A O 1
ATOM 709 N N . ARG A 1 93 ? -25.255 8.477 31.735 1.00 94.69 93 ARG A N 1
ATOM 710 C CA . ARG A 1 93 ? -24.574 7.431 30.947 1.00 94.69 93 ARG A CA 1
ATOM 711 C C . ARG A 1 93 ? -23.983 7.974 29.648 1.00 94.69 93 ARG A C 1
ATOM 713 O O . ARG A 1 93 ? -22.906 7.537 29.251 1.00 94.69 93 ARG A O 1
ATOM 720 N N . PHE A 1 94 ? -24.621 8.974 29.030 1.00 95.06 94 PHE A N 1
ATOM 721 C CA . PHE A 1 94 ? -24.107 9.626 27.820 1.00 95.06 94 PHE A CA 1
ATOM 722 C C . PHE A 1 94 ? -22.700 10.197 28.047 1.00 95.06 94 PHE A C 1
ATOM 724 O O . PHE A 1 94 ? -21.903 10.272 27.116 1.00 95.06 94 PHE A O 1
ATOM 731 N N . SER A 1 95 ? -22.351 10.548 29.290 1.00 93.62 95 SER A N 1
ATOM 732 C CA . SER A 1 95 ? -21.044 11.120 29.618 1.00 93.62 95 SER A CA 1
ATOM 733 C C . SER A 1 95 ? -19.830 10.219 29.341 1.00 93.62 95 SER A C 1
ATOM 735 O O . SER A 1 95 ? -18.715 10.744 29.229 1.00 93.62 95 SER A O 1
ATOM 737 N N . ILE A 1 96 ? -20.035 8.901 29.213 1.00 93.94 96 ILE A N 1
ATOM 738 C CA . ILE A 1 96 ? -18.982 7.932 28.869 1.00 93.94 96 ILE A CA 1
ATOM 739 C C . ILE A 1 96 ? -18.595 8.038 27.392 1.00 93.94 96 ILE A C 1
ATOM 741 O O . ILE A 1 96 ? -17.428 7.868 27.043 1.00 93.94 96 ILE A O 1
ATOM 745 N N . LEU A 1 97 ? -19.559 8.357 26.524 1.00 92.81 97 LEU A N 1
ATOM 746 C CA . LEU A 1 97 ? -19.347 8.416 25.084 1.00 92.81 97 LEU A CA 1
ATOM 747 C C . LEU A 1 97 ? -18.408 9.567 24.717 1.00 92.81 97 LEU A C 1
ATOM 749 O O . LEU A 1 97 ? -18.551 10.703 25.185 1.00 92.81 97 LEU A O 1
ATOM 753 N N . ARG A 1 98 ? -17.469 9.289 23.813 1.00 86.50 98 ARG A N 1
ATOM 754 C CA . ARG A 1 98 ? -16.548 10.277 23.258 1.00 86.50 98 ARG A CA 1
ATOM 755 C C . ARG A 1 98 ? -16.865 10.519 21.791 1.00 86.50 98 ARG A C 1
ATOM 757 O O . ARG A 1 98 ? -16.974 9.595 21.001 1.00 86.50 98 ARG A O 1
ATOM 764 N N . GLY A 1 99 ? -17.041 11.787 21.426 1.00 80.94 99 GLY A N 1
ATOM 765 C CA . GLY A 1 99 ? -17.415 12.155 20.059 1.00 80.94 99 GLY A CA 1
ATOM 766 C C . GLY A 1 99 ? -18.884 11.888 19.713 1.00 80.94 99 GLY A C 1
ATOM 767 O O . GLY A 1 99 ? -19.250 12.011 18.551 1.00 80.94 99 GLY A O 1
ATOM 768 N N . GLY A 1 100 ? -19.737 11.562 20.692 1.00 90.44 100 GLY A N 1
ATOM 769 C CA . GLY A 1 100 ? -21.172 11.331 20.490 1.00 90.44 100 GLY A CA 1
ATOM 770 C C . GLY A 1 100 ? -21.531 9.876 20.185 1.00 90.44 100 GLY A C 1
ATOM 771 O O . GLY A 1 100 ? -20.731 8.978 20.441 1.00 90.44 100 GLY A O 1
ATOM 772 N N . CYS A 1 101 ? -22.743 9.651 19.674 1.00 94.06 101 CYS A N 1
ATOM 773 C CA . CYS A 1 101 ? -23.247 8.333 19.281 1.00 94.06 101 CYS A CA 1
ATOM 774 C C . CYS A 1 101 ? -24.401 8.421 18.268 1.00 94.06 101 CYS A C 1
ATOM 776 O O . CYS A 1 101 ? -25.037 9.472 18.110 1.00 94.06 101 CYS A O 1
ATOM 778 N N . THR A 1 102 ? -24.674 7.308 17.589 1.00 94.12 102 THR A N 1
ATOM 779 C CA . THR A 1 102 ? -25.898 7.111 16.798 1.00 94.12 102 THR A CA 1
ATOM 780 C C . THR A 1 102 ? -27.086 6.753 17.702 1.00 94.12 102 THR A C 1
ATOM 782 O O . THR A 1 102 ? -26.928 6.574 18.912 1.00 94.12 102 THR A O 1
ATOM 785 N N . ALA A 1 103 ? -28.293 6.667 17.135 1.00 92.31 103 ALA A N 1
ATOM 786 C CA . ALA A 1 103 ? -29.476 6.267 17.899 1.00 92.31 103 ALA A CA 1
ATOM 787 C C . ALA A 1 103 ? -29.381 4.803 18.369 1.00 92.31 103 ALA A C 1
ATOM 789 O O . ALA A 1 103 ? -29.720 4.505 19.509 1.00 92.31 103 ALA A O 1
ATOM 790 N N . GLU A 1 104 ? -28.843 3.924 17.527 1.00 93.00 104 GLU A N 1
ATOM 791 C CA . GLU A 1 104 ? -28.642 2.495 17.791 1.00 93.00 104 GLU A CA 1
ATOM 792 C C . GLU A 1 104 ? -27.633 2.277 18.931 1.00 93.00 104 GLU A C 1
ATOM 794 O O . GLU A 1 104 ? -27.853 1.480 19.849 1.00 93.00 104 GLU A O 1
ATOM 799 N N . ALA A 1 105 ? -26.547 3.058 18.923 1.00 94.00 105 ALA A N 1
ATOM 800 C CA . ALA A 1 105 ? -25.560 3.065 19.996 1.00 94.00 105 ALA A CA 1
ATOM 801 C C . ALA A 1 105 ? -26.150 3.608 21.305 1.00 94.00 105 ALA A C 1
ATOM 803 O O . ALA A 1 105 ? -25.864 3.082 22.379 1.00 94.00 105 ALA A O 1
ATOM 804 N N . ALA A 1 106 ? -26.992 4.642 21.239 1.00 93.81 106 ALA A N 1
ATOM 805 C CA . ALA A 1 106 ? -27.670 5.172 22.417 1.00 93.81 106 ALA A CA 1
ATOM 806 C C . ALA A 1 106 ? -28.647 4.157 23.033 1.00 93.81 106 ALA A C 1
ATOM 808 O O . ALA A 1 106 ? -28.675 4.003 24.255 1.00 93.81 106 ALA A O 1
ATOM 809 N N . GLU A 1 107 ? -29.401 3.432 22.210 1.00 93.81 107 GLU A N 1
ATOM 810 C CA . GLU A 1 107 ? -30.292 2.367 22.671 1.00 93.81 107 GLU A CA 1
ATOM 811 C C . GLU A 1 107 ? -29.504 1.257 23.377 1.00 93.81 107 GLU A C 1
ATOM 813 O O . GLU A 1 107 ? -29.817 0.900 24.513 1.00 93.81 107 GLU A O 1
ATOM 818 N N . SER A 1 108 ? -28.412 0.796 22.765 1.00 92.38 108 SER A N 1
ATOM 819 C CA . SER A 1 108 ? -27.610 -0.316 23.287 1.00 92.38 108 SER A CA 1
ATOM 820 C C . SER A 1 108 ? -26.787 0.058 24.528 1.00 92.38 108 SER A C 1
ATOM 822 O O . SER A 1 108 ? -26.767 -0.674 25.517 1.00 92.38 108 SER A O 1
ATOM 824 N N . VAL A 1 109 ? -26.113 1.214 24.510 1.00 93.50 109 VAL A N 1
ATOM 825 C CA . VAL A 1 109 ? -25.166 1.619 25.566 1.00 93.50 109 VAL A CA 1
ATOM 826 C C . VAL A 1 109 ? -25.870 2.342 26.714 1.00 93.50 109 VAL A C 1
ATOM 828 O O . VAL A 1 109 ? -25.558 2.128 27.890 1.00 93.50 109 VAL A O 1
ATOM 831 N N . LEU A 1 110 ? -26.820 3.224 26.393 1.00 92.94 110 LEU A N 1
ATOM 832 C CA . LEU A 1 110 ? -27.461 4.100 27.377 1.00 92.94 110 LEU A CA 1
ATOM 833 C C . LEU A 1 110 ? -28.771 3.517 27.909 1.00 92.94 110 LEU A C 1
ATOM 835 O O . LEU A 1 110 ? -29.200 3.929 28.990 1.00 92.94 110 LEU A O 1
ATOM 839 N N . LEU A 1 111 ? -29.356 2.535 27.207 1.00 89.00 111 LEU A N 1
ATOM 840 C CA . LEU A 1 111 ? -30.737 2.071 27.391 1.00 89.00 111 LEU A CA 1
ATOM 841 C C . LEU A 1 111 ? -31.740 3.217 27.187 1.00 89.00 111 LEU A C 1
ATOM 843 O O . LEU A 1 111 ? -32.683 3.374 27.961 1.00 89.00 111 LEU A O 1
ATOM 847 N N . ALA A 1 112 ? -31.478 4.060 26.184 1.00 89.56 112 ALA A N 1
ATOM 848 C CA . ALA A 1 112 ? -32.259 5.255 25.881 1.00 89.56 112 ALA A CA 1
ATOM 849 C C . ALA A 1 112 ? -33.058 5.081 24.588 1.00 89.56 112 ALA A C 1
ATOM 851 O O . ALA A 1 112 ? -32.491 4.729 23.555 1.00 89.56 112 ALA A O 1
ATOM 852 N N . GLY A 1 113 ? -34.351 5.407 24.622 1.00 90.12 113 GLY A N 1
ATOM 853 C CA . GLY A 1 113 ? -35.153 5.491 23.405 1.00 90.12 113 GLY A CA 1
ATOM 854 C C . GLY A 1 113 ? -34.890 6.791 22.637 1.00 90.12 113 GLY A C 1
ATOM 855 O O . GLY A 1 113 ? -34.391 7.779 23.183 1.00 90.12 113 GLY A O 1
ATOM 856 N N . LEU A 1 114 ? -35.303 6.843 21.366 1.00 88.94 114 LEU A N 1
ATOM 857 C CA . LEU A 1 114 ? -35.193 8.060 20.549 1.00 88.94 114 LEU A CA 1
ATOM 858 C C . LEU A 1 114 ? -35.912 9.264 21.187 1.00 88.94 114 LEU A C 1
ATOM 860 O O . LEU A 1 114 ? -35.448 10.400 21.067 1.00 88.94 114 LEU A O 1
ATOM 864 N N . GLU A 1 115 ? -37.025 9.028 21.884 1.00 90.12 115 GLU A N 1
ATOM 865 C CA . GLU A 1 115 ? -37.781 10.073 22.582 1.00 90.12 115 GLU A CA 1
ATOM 866 C C . GLU A 1 115 ? -36.950 10.759 23.675 1.00 90.12 115 GLU A C 1
ATOM 868 O O . GLU A 1 115 ? -36.947 11.992 23.753 1.00 90.12 115 GLU A O 1
ATOM 873 N N . ASP A 1 116 ? -36.176 9.996 24.455 1.00 91.25 116 ASP A N 1
ATOM 874 C CA . ASP A 1 116 ? -35.299 10.537 25.498 1.00 91.25 116 ASP A CA 1
ATOM 875 C C . ASP A 1 116 ? -34.232 11.457 24.897 1.00 91.25 116 ASP A C 1
ATOM 877 O O . ASP A 1 116 ? -34.018 12.580 25.365 1.00 91.25 116 ASP A O 1
ATOM 881 N N . LEU A 1 117 ? -33.608 11.025 23.797 1.00 91.25 117 LEU A N 1
ATOM 882 C CA . LEU A 1 117 ? -32.586 11.803 23.094 1.00 91.25 117 LEU A CA 1
ATOM 883 C C . LEU A 1 117 ? -33.160 13.095 22.502 1.00 91.25 117 LEU A C 1
ATOM 885 O O . LEU A 1 117 ? -32.521 14.152 22.561 1.00 91.25 117 LEU A O 1
ATOM 889 N N . VAL A 1 118 ? -34.381 13.043 21.960 1.00 89.38 118 VAL A N 1
ATOM 890 C CA . VAL A 1 118 ? -35.081 14.224 21.434 1.00 89.38 118 VAL A CA 1
ATOM 891 C C . VAL A 1 118 ? -35.405 15.207 22.557 1.00 89.38 118 VAL A C 1
ATOM 893 O O . VAL A 1 118 ? -35.210 16.411 22.374 1.00 89.38 118 VAL A O 1
ATOM 896 N N . VAL A 1 119 ? -35.850 14.735 23.725 1.00 92.00 119 VAL A N 1
ATOM 897 C CA . VAL A 1 119 ? -36.114 15.603 24.885 1.00 92.00 119 VAL A CA 1
ATOM 898 C C . VAL A 1 119 ? -34.834 16.287 25.363 1.00 92.00 119 VAL A C 1
ATOM 900 O O . VAL A 1 119 ? -34.830 17.507 25.555 1.00 92.00 119 VAL A O 1
ATOM 903 N N . LEU A 1 120 ? -33.735 15.541 25.500 1.00 91.44 120 LEU A N 1
ATOM 904 C CA . LEU A 1 120 ? -32.441 16.098 25.903 1.00 91.44 120 LEU A CA 1
ATOM 905 C C . LEU A 1 120 ? -31.894 17.099 24.871 1.00 91.44 120 LEU A C 1
ATOM 907 O O . LEU A 1 120 ? -31.313 18.119 25.247 1.00 91.44 120 LEU A O 1
ATOM 911 N N . THR A 1 121 ? -32.149 16.867 23.581 1.00 91.06 121 THR A N 1
ATOM 912 C CA . THR A 1 121 ? -31.789 17.801 22.501 1.00 91.06 121 THR A CA 1
ATOM 913 C C . THR A 1 121 ? -32.628 19.080 22.553 1.00 91.06 121 THR A C 1
ATOM 915 O O . THR A 1 121 ? -32.086 20.180 22.474 1.00 91.06 121 THR A O 1
ATOM 918 N N . ARG A 1 122 ? -33.951 18.974 22.757 1.00 87.06 122 ARG A N 1
ATOM 919 C CA . ARG A 1 122 ? -34.848 20.141 22.913 1.00 87.06 122 ARG A CA 1
ATOM 920 C C . ARG A 1 122 ? -34.470 21.009 24.109 1.00 87.06 122 ARG A C 1
ATOM 922 O O . ARG A 1 122 ? -34.652 22.220 24.068 1.00 87.06 122 ARG A O 1
ATOM 929 N N . ARG A 1 123 ? -33.932 20.391 25.161 1.00 85.81 123 ARG A N 1
ATOM 930 C CA . ARG A 1 123 ? -33.406 21.073 26.350 1.00 85.81 123 ARG A CA 1
ATOM 931 C C . ARG A 1 123 ? -31.964 21.559 26.186 1.00 85.81 123 ARG A C 1
ATOM 933 O O . ARG A 1 123 ? -31.389 22.043 27.154 1.00 85.81 123 ARG A O 1
ATOM 940 N N . THR A 1 124 ? -31.378 21.457 24.990 1.00 85.19 124 THR A N 1
ATOM 941 C CA . THR A 1 124 ? -30.002 21.886 24.663 1.00 85.19 124 THR A CA 1
ATOM 942 C C . THR A 1 124 ? -28.903 21.201 25.484 1.00 85.19 124 THR A C 1
ATOM 944 O O . THR A 1 124 ? -27.777 21.687 25.553 1.00 85.19 124 THR A O 1
ATOM 947 N N . LEU A 1 125 ? -29.216 20.052 26.093 1.00 87.62 125 LEU A N 1
ATOM 948 C CA . LEU A 1 125 ? -28.255 19.228 26.833 1.00 87.62 125 LEU A CA 1
ATOM 949 C C . LEU A 1 125 ? -27.474 18.304 25.894 1.00 87.62 125 LEU A C 1
ATOM 951 O O . LEU A 1 125 ? -26.313 17.990 26.153 1.00 87.62 125 LEU A O 1
ATOM 955 N N . LEU A 1 126 ? -28.108 17.922 24.784 1.00 91.62 126 LEU A N 1
ATOM 956 C CA . LEU A 1 126 ? -27.488 17.259 23.644 1.00 91.62 126 LEU A CA 1
ATOM 957 C C . LEU A 1 126 ? -27.631 18.126 22.389 1.00 91.62 126 LEU A C 1
ATOM 959 O O . LEU A 1 126 ? -28.521 18.970 22.283 1.00 91.62 126 LEU A O 1
ATOM 963 N N . GLN A 1 127 ? -26.760 17.884 21.421 1.00 88.44 127 GLN A N 1
ATOM 964 C CA . GLN A 1 127 ? -26.808 18.454 20.081 1.00 88.44 127 GLN A CA 1
ATOM 965 C C . GLN A 1 127 ? -26.992 17.321 19.075 1.00 88.44 127 GLN A C 1
ATOM 967 O O . GLN A 1 127 ? -26.367 16.273 19.220 1.00 88.44 127 GLN A O 1
ATOM 972 N N . LYS A 1 128 ? -27.822 17.531 18.048 1.00 89.81 128 LYS A N 1
ATOM 973 C CA . LYS A 1 128 ? -27.976 16.585 16.938 1.00 89.81 128 LYS A CA 1
ATOM 974 C C . LYS A 1 128 ? -27.393 17.186 15.664 1.00 89.81 128 LYS A C 1
ATOM 976 O O . LYS A 1 128 ? -27.859 18.234 15.225 1.00 89.81 128 LYS A O 1
ATOM 981 N N . GLN A 1 129 ? -26.406 16.523 15.070 1.00 84.19 129 GLN A N 1
ATOM 982 C CA . GLN A 1 129 ? -25.786 16.924 13.803 1.00 84.19 129 GLN A CA 1
ATOM 983 C C . GLN A 1 129 ? -25.589 15.684 12.931 1.00 84.19 129 GLN A C 1
ATOM 985 O O . GLN A 1 129 ? -25.078 14.677 13.409 1.00 84.19 129 GLN A O 1
ATOM 990 N N . ASN A 1 130 ? -26.030 15.736 11.670 1.00 81.62 130 ASN A N 1
ATOM 991 C CA . ASN A 1 130 ? -25.906 14.632 10.704 1.00 81.62 130 ASN A CA 1
ATOM 992 C C . ASN A 1 130 ? -26.386 13.271 11.250 1.00 81.62 130 ASN A C 1
ATOM 994 O O . ASN A 1 130 ? -25.731 12.251 11.080 1.00 81.62 130 ASN A O 1
ATOM 998 N N . GLY A 1 131 ? -27.511 13.263 11.975 1.00 83.81 131 GLY A N 1
ATOM 999 C CA . GLY A 1 131 ? -28.065 12.043 12.579 1.00 83.81 131 GLY A CA 1
ATOM 1000 C C . GLY A 1 131 ? -27.398 11.596 13.887 1.00 83.81 131 GLY A C 1
ATOM 1001 O O . GLY A 1 131 ? -27.978 10.776 14.591 1.00 83.81 131 GLY A O 1
ATOM 1002 N N . ARG A 1 132 ? -26.260 12.185 14.267 1.00 91.94 132 ARG A N 1
ATOM 1003 C CA . ARG A 1 132 ? -25.505 11.862 15.482 1.00 91.94 132 ARG A CA 1
ATOM 1004 C C . ARG A 1 132 ? -25.884 12.768 16.646 1.00 91.94 132 ARG A C 1
ATOM 1006 O O . ARG A 1 132 ? -26.052 13.975 16.464 1.00 91.94 132 ARG A O 1
ATOM 1013 N N . PHE A 1 133 ? -25.968 12.197 17.843 1.00 93.44 133 PHE A N 1
ATOM 1014 C CA . PHE A 1 133 ? -26.128 12.940 19.088 1.00 93.44 133 PHE A CA 1
ATOM 1015 C C . PHE A 1 133 ? -24.761 13.187 19.720 1.00 93.44 133 PHE A C 1
ATOM 1017 O O . PHE A 1 133 ? -23.936 12.280 19.799 1.00 93.44 133 PHE A O 1
ATOM 1024 N N . ALA A 1 134 ? -24.522 14.399 20.201 1.00 91.62 134 ALA A N 1
ATOM 1025 C CA . ALA A 1 134 ? -23.297 14.786 20.883 1.00 91.62 134 ALA A CA 1
ATOM 1026 C C . ALA A 1 134 ? -23.619 15.572 22.153 1.00 91.62 134 ALA A C 1
ATOM 1028 O O . ALA A 1 134 ? -24.610 16.297 22.225 1.00 91.62 134 ALA A O 1
ATOM 1029 N N . ILE A 1 135 ? -22.753 15.443 23.151 1.00 89.38 135 ILE A N 1
ATOM 1030 C CA . ILE A 1 135 ? -22.827 16.186 24.404 1.00 89.38 135 ILE A CA 1
ATOM 1031 C C . ILE A 1 135 ? -21.686 17.195 24.444 1.00 89.38 135 ILE A C 1
ATOM 1033 O O . ILE A 1 135 ? -20.561 16.898 24.042 1.00 89.38 135 ILE A O 1
ATOM 1037 N N . HIS A 1 136 ? -21.971 18.400 24.926 1.00 84.56 136 HIS A N 1
ATOM 1038 C CA . HIS A 1 136 ? -20.929 19.397 25.133 1.00 84.56 136 HIS A CA 1
ATOM 1039 C C . HIS A 1 136 ? -20.006 18.968 26.283 1.00 84.56 136 HIS A C 1
ATOM 1041 O O . HIS A 1 136 ? -20.498 18.502 27.309 1.00 84.56 136 HIS A O 1
ATOM 1047 N N . GLU A 1 137 ? -18.692 19.176 26.165 1.00 81.69 137 GLU A N 1
ATOM 1048 C CA . GLU A 1 137 ? -17.701 18.665 27.131 1.00 81.69 137 GLU A CA 1
ATOM 1049 C C . GLU A 1 137 ? -17.981 19.104 28.580 1.00 81.69 137 GLU A C 1
ATOM 1051 O O . GLU A 1 137 ? -17.878 18.293 29.495 1.00 81.69 137 GLU A O 1
ATOM 1056 N N . LEU A 1 138 ? -18.427 20.346 28.805 1.00 80.44 138 LEU A N 1
ATOM 1057 C CA . LEU A 1 138 ? -18.804 20.816 30.151 1.00 80.44 138 LEU A CA 1
ATOM 1058 C C . LEU A 1 138 ? -20.011 20.058 30.731 1.00 80.44 138 LEU A C 1
ATOM 1060 O O . LEU A 1 138 ? -20.012 19.688 31.904 1.00 80.44 138 LEU A O 1
ATOM 1064 N N . ILE A 1 139 ? -21.032 19.797 29.908 1.00 86.94 139 ILE A N 1
ATOM 1065 C CA . ILE A 1 139 ? -22.217 19.028 30.320 1.00 86.94 139 ILE A CA 1
ATOM 1066 C C . ILE A 1 139 ? -21.815 17.571 30.550 1.00 86.94 139 ILE A C 1
ATOM 1068 O O . ILE A 1 139 ? -22.275 16.953 31.503 1.00 86.94 139 ILE A O 1
ATOM 1072 N N . ARG A 1 140 ? -20.904 17.045 29.725 1.00 89.19 140 ARG A N 1
ATOM 1073 C CA . ARG A 1 140 ? -20.339 15.703 29.861 1.00 89.19 140 ARG A CA 1
ATOM 1074 C C . ARG A 1 140 ? -19.617 15.533 31.195 1.00 89.19 140 ARG A C 1
ATOM 1076 O O . ARG A 1 140 ? -19.875 14.559 31.888 1.00 89.19 140 ARG A O 1
ATOM 1083 N N . GLN A 1 141 ? -18.758 16.479 31.580 1.00 85.50 141 GLN A N 1
ATOM 1084 C CA . GLN A 1 141 ? -18.054 16.452 32.868 1.00 85.50 141 GLN A CA 1
ATOM 1085 C C . GLN A 1 141 ? -19.034 16.495 34.043 1.00 85.50 141 GLN A C 1
ATOM 1087 O O . GLN A 1 141 ? -18.942 15.664 34.944 1.00 85.50 141 GLN A O 1
ATOM 1092 N N . PHE A 1 142 ? -20.025 17.391 33.998 1.00 87.38 142 PHE A N 1
ATOM 1093 C CA . PHE A 1 142 ? -21.085 17.440 35.006 1.00 87.38 142 PHE A CA 1
ATOM 1094 C C . PHE A 1 142 ? -21.850 16.109 35.092 1.00 87.38 142 PHE A C 1
ATOM 1096 O O . PHE A 1 142 ? -21.987 15.536 36.172 1.00 87.38 142 PHE A O 1
ATOM 1103 N N . ALA A 1 143 ? -22.301 15.576 33.959 1.00 90.69 143 ALA A N 1
ATOM 1104 C CA . ALA A 1 143 ? -23.038 14.319 33.885 1.00 90.69 143 ALA A CA 1
ATOM 1105 C C . ALA A 1 143 ? -22.202 13.115 34.360 1.00 90.69 143 ALA A C 1
ATOM 1107 O O . ALA A 1 143 ? -22.746 12.222 35.008 1.00 90.69 143 ALA A O 1
ATOM 1108 N N . LEU A 1 144 ? -20.884 13.126 34.132 1.00 89.62 144 LEU A N 1
ATOM 1109 C CA . LEU A 1 144 ? -19.965 12.098 34.626 1.00 89.62 144 LEU A CA 1
ATOM 1110 C C . LEU A 1 144 ? -19.908 12.078 36.156 1.00 89.62 144 LEU A C 1
ATOM 1112 O O . LEU A 1 144 ? -20.005 11.008 36.747 1.00 89.62 144 LEU A O 1
ATOM 1116 N N . THR A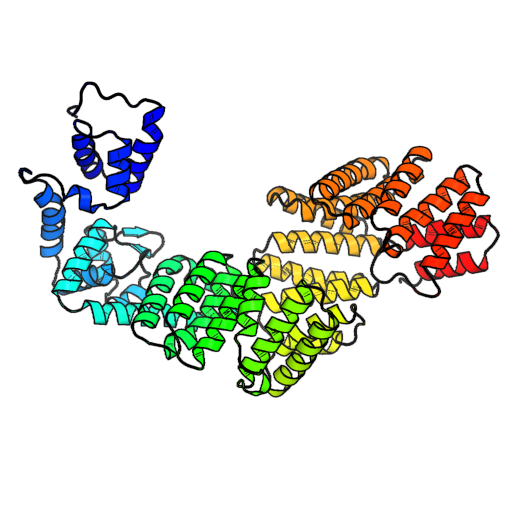 1 145 ? -19.858 13.243 36.813 1.00 89.12 145 THR A N 1
ATOM 1117 C CA . THR A 1 145 ? -19.917 13.289 38.289 1.00 89.12 145 THR A CA 1
ATOM 1118 C C . THR A 1 145 ? -21.233 12.719 38.824 1.00 89.12 145 THR A C 1
ATOM 1120 O O . THR A 1 145 ? -21.272 12.094 39.882 1.00 89.12 145 THR A O 1
ATOM 1123 N N . LYS A 1 146 ? -22.343 12.893 38.093 1.00 91.50 146 LYS A N 1
ATOM 1124 C CA . LYS A 1 146 ? -23.634 12.294 38.459 1.00 91.50 146 LYS A CA 1
ATOM 1125 C C . LYS A 1 146 ? -23.634 10.779 38.267 1.00 91.50 146 LYS A C 1
ATOM 1127 O O . LYS A 1 146 ? -24.182 10.078 39.114 1.00 91.50 146 LYS A O 1
ATOM 1132 N N . LEU A 1 147 ? -22.981 10.287 37.215 1.00 92.50 147 LEU A N 1
ATOM 1133 C CA . LEU A 1 147 ? -22.800 8.858 36.964 1.00 92.50 147 LEU A CA 1
ATOM 1134 C C . LEU A 1 147 ? -21.902 8.178 38.013 1.00 92.50 147 LEU A C 1
ATOM 1136 O O . LEU A 1 147 ? -22.112 7.026 38.376 1.00 92.50 147 LEU A O 1
ATOM 1140 N N . GLU A 1 148 ? -20.898 8.876 38.531 1.00 89.06 148 GLU A N 1
ATOM 1141 C CA . GLU A 1 148 ? -20.056 8.346 39.609 1.00 89.06 148 GLU A CA 1
ATOM 1142 C C . GLU A 1 148 ? -20.843 8.214 40.916 1.00 89.06 148 GLU A C 1
ATOM 1144 O O . GLU A 1 148 ? -20.760 7.195 41.600 1.00 89.06 148 GLU A O 1
ATOM 1149 N N . ASN A 1 149 ? -21.682 9.204 41.220 1.00 87.19 149 ASN A N 1
ATOM 1150 C CA . ASN A 1 149 ? -22.480 9.229 42.445 1.00 87.19 149 ASN A CA 1
ATOM 1151 C C . ASN A 1 149 ? -23.654 8.236 42.447 1.00 87.19 149 ASN A C 1
ATOM 1153 O O . ASN A 1 149 ? -24.106 7.842 43.520 1.00 87.19 149 ASN A O 1
ATOM 1157 N N . ASN A 1 150 ? -24.170 7.842 41.278 1.00 85.56 150 ASN A N 1
ATOM 1158 C CA . ASN A 1 150 ? -25.290 6.899 41.181 1.00 85.56 150 ASN A CA 1
ATOM 1159 C C . ASN A 1 150 ? -24.853 5.420 41.138 1.00 85.56 150 ASN A C 1
ATOM 1161 O O . ASN A 1 150 ? -25.708 4.537 41.143 1.00 85.56 150 ASN A O 1
ATOM 1165 N N . GLY A 1 151 ? -23.542 5.146 41.115 1.00 85.88 151 GLY A N 1
ATOM 1166 C CA . GLY A 1 151 ? -22.982 3.792 41.142 1.00 85.88 151 GLY A CA 1
ATOM 1167 C C . GLY A 1 151 ? -23.106 3.006 39.831 1.00 85.88 151 GLY A C 1
ATOM 1168 O O . GLY A 1 151 ? -22.761 1.828 39.799 1.00 85.88 151 GLY A O 1
ATOM 1169 N N . GLU A 1 152 ? -23.567 3.620 38.737 1.00 89.75 152 GLU A N 1
ATOM 1170 C CA . GLU A 1 152 ? -23.790 2.917 37.465 1.00 89.75 152 GLU A CA 1
ATOM 1171 C C . GLU A 1 152 ? -22.594 2.954 36.510 1.00 89.75 152 GLU A C 1
ATOM 1173 O O . GLU A 1 152 ? -22.616 2.259 35.490 1.00 89.75 152 GLU A O 1
ATOM 1178 N N . LYS A 1 153 ? -21.550 3.728 36.833 1.00 91.81 153 LYS A N 1
ATOM 1179 C CA . LYS A 1 153 ? -20.372 3.940 35.976 1.00 91.81 153 LYS A CA 1
ATOM 1180 C C . LYS A 1 153 ? -19.812 2.642 35.393 1.00 91.81 153 LYS A C 1
ATOM 1182 O O . LYS A 1 153 ? -19.754 2.518 34.178 1.00 91.81 153 LYS A O 1
ATOM 1187 N N . ILE A 1 154 ? -19.523 1.648 36.235 1.00 92.62 154 ILE A N 1
ATOM 1188 C CA . ILE A 1 154 ? -18.945 0.360 35.806 1.00 92.62 154 ILE A CA 1
ATOM 1189 C C . ILE A 1 154 ? -19.854 -0.349 34.791 1.00 92.62 154 ILE A C 1
ATOM 1191 O O . ILE A 1 154 ? -19.392 -0.830 33.759 1.00 92.62 154 ILE A O 1
ATOM 1195 N N . SER A 1 155 ? -21.164 -0.397 35.060 1.00 93.50 155 SER A N 1
ATOM 1196 C CA . SER A 1 155 ? -22.127 -1.053 34.165 1.00 93.50 155 SER A CA 1
ATOM 1197 C C . SER A 1 155 ? -22.250 -0.342 32.817 1.00 93.50 155 SER A C 1
ATOM 1199 O O . SER A 1 155 ? -22.434 -0.980 31.783 1.00 93.50 155 SER A O 1
ATOM 1201 N N . ALA A 1 156 ? -22.137 0.985 32.821 1.00 93.69 156 ALA A N 1
ATOM 1202 C CA . ALA A 1 156 ? -22.245 1.794 31.625 1.00 93.69 156 ALA A CA 1
ATOM 1203 C C . ALA A 1 156 ? -20.948 1.769 30.796 1.00 93.69 156 ALA A C 1
ATOM 1205 O O . ALA A 1 156 ? -21.029 1.693 29.575 1.00 93.69 156 ALA A O 1
ATOM 1206 N N . GLU A 1 157 ? -19.775 1.756 31.436 1.00 95.75 157 GLU A N 1
ATOM 1207 C CA . GLU A 1 157 ? -18.482 1.581 30.761 1.00 95.75 157 GLU A CA 1
ATOM 1208 C C . GLU A 1 157 ? -18.363 0.188 30.131 1.00 95.75 157 GLU A C 1
ATOM 1210 O O . GLU A 1 157 ? -17.933 0.072 28.987 1.00 95.75 157 GLU A O 1
ATOM 1215 N N . ARG A 1 158 ? -18.838 -0.860 30.818 1.00 96.38 158 ARG A N 1
ATOM 1216 C CA . ARG A 1 158 ? -18.906 -2.208 30.241 1.00 96.38 158 ARG A CA 1
ATOM 1217 C C . ARG A 1 158 ? -19.794 -2.256 28.998 1.00 96.38 158 ARG A C 1
ATOM 1219 O O . ARG A 1 158 ? -19.362 -2.778 27.979 1.00 96.38 158 ARG A O 1
ATOM 1226 N N . ALA A 1 159 ? -21.012 -1.712 29.076 1.00 96.44 159 ALA A N 1
ATOM 1227 C CA . ALA A 1 159 ? -21.941 -1.691 27.942 1.00 96.44 159 ALA A CA 1
ATOM 1228 C C . ALA A 1 159 ? -21.383 -0.887 26.755 1.00 96.44 159 ALA A C 1
ATOM 1230 O O . ALA A 1 159 ? -21.572 -1.265 25.602 1.00 96.44 159 ALA A O 1
ATOM 1231 N N . HIS A 1 160 ? -20.669 0.209 27.037 1.00 97.81 160 HIS A N 1
ATOM 1232 C CA . HIS A 1 160 ? -19.948 0.988 26.030 1.00 97.81 160 HIS A CA 1
ATOM 1233 C C . HIS A 1 160 ? -18.874 0.148 25.340 1.00 97.81 160 HIS A C 1
ATOM 1235 O O . HIS A 1 160 ? -18.876 0.051 24.112 1.00 97.81 160 HIS A O 1
ATOM 1241 N N . ALA A 1 161 ? -17.996 -0.486 26.118 1.00 98.06 161 ALA A N 1
ATOM 1242 C CA . ALA A 1 161 ? -16.902 -1.271 25.572 1.00 98.06 161 ALA A CA 1
ATOM 1243 C C . ALA A 1 161 ? -17.403 -2.471 24.758 1.00 98.06 161 ALA A C 1
ATOM 1245 O O . ALA A 1 161 ? -16.931 -2.694 23.646 1.00 98.06 161 ALA A O 1
ATOM 1246 N N . GLU A 1 162 ? -18.398 -3.191 25.279 1.00 97.81 162 GLU A N 1
ATOM 1247 C CA . GLU A 1 162 ? -19.036 -4.322 24.601 1.00 97.81 162 GLU A CA 1
ATOM 1248 C C . GLU A 1 162 ? -19.618 -3.904 23.247 1.00 97.81 162 GLU A C 1
ATOM 1250 O O . GLU A 1 162 ? -19.318 -4.526 22.232 1.00 97.81 162 GLU A O 1
ATOM 1255 N N . TYR A 1 163 ? -20.376 -2.803 23.206 1.00 97.94 163 TYR A N 1
ATOM 1256 C CA . TYR A 1 163 ? -20.990 -2.317 21.973 1.00 97.94 163 TYR A CA 1
ATOM 1257 C C . TYR A 1 163 ? -19.955 -1.953 20.902 1.00 97.94 163 TYR A C 1
ATOM 1259 O O . TYR A 1 163 ? -20.061 -2.408 19.766 1.00 97.94 163 TYR A O 1
ATOM 1267 N N . TYR A 1 164 ? -18.947 -1.138 21.236 1.00 98.25 164 TYR A N 1
ATOM 1268 C CA . TYR A 1 164 ? -17.998 -0.649 20.229 1.00 98.25 164 TYR A CA 1
ATOM 1269 C C . TYR A 1 164 ? -16.992 -1.711 19.783 1.00 98.25 164 TYR A C 1
ATOM 1271 O O . TYR A 1 164 ? -16.606 -1.716 18.613 1.00 98.25 164 TYR A O 1
ATOM 1279 N N . LEU A 1 165 ? -16.599 -2.638 20.662 1.00 98.38 165 LEU A N 1
ATOM 1280 C CA . LEU A 1 165 ? -15.792 -3.786 20.244 1.00 98.38 165 LEU A CA 1
ATOM 1281 C C . LEU A 1 165 ? -16.618 -4.758 19.390 1.00 98.38 165 LEU A C 1
ATOM 1283 O O . LEU A 1 165 ? -16.128 -5.234 18.371 1.00 98.38 165 LEU A O 1
ATOM 1287 N N . GLN A 1 166 ? -17.893 -4.984 19.716 1.00 98.06 166 GLN A N 1
ATOM 1288 C CA . GLN A 1 166 ? -18.763 -5.802 18.870 1.00 98.06 166 GLN A CA 1
ATOM 1289 C C . GLN A 1 166 ? -19.054 -5.138 17.517 1.00 98.06 166 GLN A C 1
ATOM 1291 O O . GLN A 1 166 ? -19.164 -5.834 16.508 1.00 98.06 166 GLN A O 1
ATOM 1296 N N . LEU A 1 167 ? -19.139 -3.804 17.466 1.00 98.06 167 LEU A N 1
ATOM 1297 C CA . LEU A 1 167 ? -19.307 -3.058 16.220 1.00 98.06 167 LEU A CA 1
ATOM 1298 C C . LEU A 1 167 ? -18.149 -3.337 15.256 1.00 98.06 167 LEU A C 1
ATOM 1300 O O . LEU A 1 167 ? -18.393 -3.682 14.101 1.00 98.06 167 LEU A O 1
ATOM 1304 N N . ILE A 1 168 ? -16.898 -3.241 15.717 1.00 98.00 168 ILE A N 1
ATOM 1305 C CA . ILE A 1 168 ? -15.749 -3.492 14.839 1.00 98.00 168 ILE A CA 1
ATOM 1306 C C . ILE A 1 168 ? -15.639 -4.960 14.419 1.00 98.00 168 ILE A C 1
ATOM 1308 O O . ILE A 1 168 ? -15.317 -5.223 13.264 1.00 98.00 168 ILE A O 1
ATOM 1312 N N . VAL A 1 169 ? -15.999 -5.899 15.300 1.00 98.31 169 VAL A N 1
ATOM 1313 C CA . VAL A 1 169 ? -16.112 -7.329 14.962 1.00 98.31 169 VAL A CA 1
ATOM 1314 C C . VAL A 1 169 ? -17.175 -7.549 13.882 1.00 98.31 169 VAL A C 1
ATOM 1316 O O . VAL A 1 169 ? -16.940 -8.255 12.908 1.00 98.31 169 VAL A O 1
ATOM 1319 N N . SER A 1 170 ? -18.340 -6.906 14.000 1.00 97.06 170 SER A N 1
ATOM 1320 C CA . SER A 1 170 ? -19.425 -7.060 13.021 1.00 97.06 170 SER A CA 1
ATOM 1321 C C . SER A 1 170 ? -19.070 -6.525 11.630 1.00 97.06 170 SER A C 1
ATOM 1323 O O . SER A 1 170 ? -19.574 -7.035 10.633 1.00 97.06 170 SER A O 1
ATOM 1325 N N . LEU A 1 171 ? -18.173 -5.538 11.565 1.00 97.12 171 LEU A N 1
ATOM 1326 C CA . LEU A 1 171 ? -17.715 -4.907 10.327 1.00 97.12 171 LEU A CA 1
ATOM 1327 C C . LEU A 1 171 ? -16.406 -5.508 9.788 1.00 97.12 171 LEU A C 1
ATOM 1329 O O . LEU A 1 171 ? -15.935 -5.089 8.733 1.00 97.12 171 LEU A O 1
ATOM 1333 N N . GLU A 1 172 ? -15.811 -6.491 10.471 1.00 94.81 172 GLU A N 1
ATOM 1334 C CA . GLU A 1 172 ? -14.537 -7.103 10.072 1.00 94.81 172 GLU A CA 1
ATOM 1335 C C . GLU A 1 172 ? -14.604 -7.711 8.666 1.00 94.81 172 GLU A C 1
ATOM 1337 O O . GLU A 1 172 ? -13.687 -7.520 7.865 1.00 94.81 172 GLU A O 1
ATOM 1342 N N . SER A 1 173 ? -15.703 -8.406 8.358 1.00 92.62 173 SER A N 1
ATOM 1343 C CA . SER A 1 173 ? -15.903 -9.047 7.054 1.00 92.62 173 SER A CA 1
ATOM 1344 C C . SER A 1 173 ? -15.973 -8.038 5.904 1.00 92.62 173 SER A C 1
ATOM 1346 O O . SER A 1 173 ? -15.407 -8.294 4.847 1.00 92.62 173 SER A O 1
ATOM 1348 N N . ASP A 1 174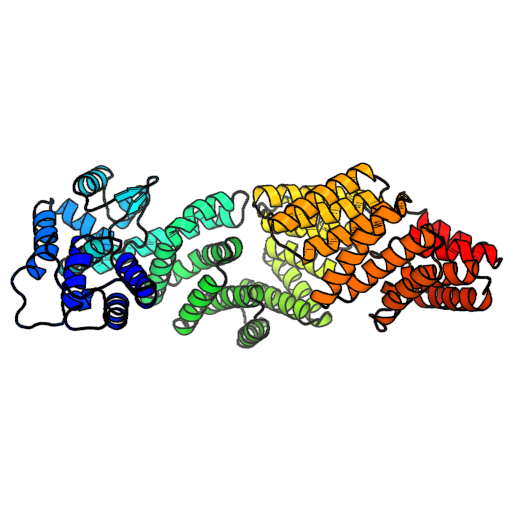 ? -16.571 -6.864 6.124 1.00 94.31 174 ASP A N 1
ATOM 1349 C CA . ASP A 1 174 ? -16.614 -5.786 5.132 1.00 94.31 174 ASP A CA 1
ATOM 1350 C C . ASP A 1 174 ? -15.247 -5.095 4.987 1.00 94.31 174 ASP A C 1
ATOM 1352 O O . ASP A 1 174 ? -14.849 -4.742 3.876 1.00 94.31 174 ASP A O 1
ATOM 1356 N N . LEU A 1 175 ? -14.489 -4.942 6.083 1.00 94.19 175 LEU A N 1
ATOM 1357 C CA . LEU A 1 175 ? -13.123 -4.389 6.066 1.00 94.19 175 LEU A CA 1
ATOM 1358 C C . LEU A 1 175 ? -12.120 -5.265 5.287 1.00 94.19 175 LEU A C 1
ATOM 1360 O O . LEU A 1 175 ? -11.149 -4.740 4.726 1.00 94.19 175 LEU A O 1
ATOM 1364 N N . HIS A 1 176 ? -12.347 -6.580 5.261 1.00 90.44 176 HIS A N 1
ATOM 1365 C CA . HIS A 1 176 ? -11.577 -7.573 4.495 1.00 90.44 176 HIS A CA 1
ATOM 1366 C C . HIS A 1 176 ? -12.332 -8.065 3.251 1.00 90.44 176 HIS A C 1
ATOM 1368 O O . HIS A 1 176 ? -11.993 -9.093 2.672 1.00 90.44 176 HIS A O 1
ATOM 1374 N N . GLY A 1 177 ? -13.387 -7.360 2.850 1.00 90.44 177 GLY A N 1
ATOM 1375 C CA . GLY A 1 177 ? -14.327 -7.826 1.842 1.00 90.44 177 GLY A CA 1
ATOM 1376 C C . GLY A 1 177 ? -14.576 -6.804 0.736 1.00 90.44 177 GLY A C 1
ATOM 1377 O O . GLY A 1 177 ? -13.708 -5.973 0.446 1.00 90.44 177 GLY A O 1
ATOM 1378 N N . PRO A 1 178 ? -15.765 -6.862 0.109 1.00 86.75 178 PRO A N 1
ATOM 1379 C CA . PRO A 1 178 ? -16.097 -6.047 -1.054 1.00 86.75 178 PRO A CA 1
ATOM 1380 C C . PRO A 1 178 ? -16.517 -4.612 -0.707 1.00 86.75 178 PRO A C 1
ATOM 1382 O O . PRO A 1 178 ? -16.639 -3.788 -1.603 1.00 86.75 178 PRO A O 1
ATOM 1385 N N . HIS A 1 179 ? -16.770 -4.279 0.564 1.00 90.25 179 HIS A N 1
ATOM 1386 C CA . HIS A 1 179 ? -17.327 -2.971 0.949 1.00 90.25 179 HIS A CA 1
ATOM 1387 C C . HIS A 1 179 ? -16.520 -2.223 2.030 1.00 90.25 179 HIS A C 1
ATOM 1389 O O . HIS A 1 179 ? -17.107 -1.670 2.970 1.00 90.25 179 HIS A O 1
ATOM 1395 N N . PRO A 1 180 ? -15.182 -2.114 1.906 1.00 92.62 180 PRO A N 1
ATOM 1396 C CA . PRO A 1 180 ? -14.341 -1.569 2.970 1.00 92.62 180 PRO A CA 1
ATOM 1397 C C . PRO A 1 180 ? -14.620 -0.087 3.257 1.00 92.62 180 PRO A C 1
ATOM 1399 O O . PRO A 1 180 ? -14.587 0.321 4.418 1.00 92.62 180 PRO A O 1
ATOM 1402 N N . LEU A 1 181 ? -14.950 0.730 2.247 1.00 94.25 181 LEU A N 1
ATOM 1403 C CA . LEU A 1 181 ? -15.247 2.154 2.459 1.00 94.25 181 LEU A CA 1
ATOM 1404 C C . LEU A 1 181 ? -16.527 2.386 3.272 1.00 94.25 181 LEU A C 1
ATOM 1406 O O . LEU A 1 181 ? -16.570 3.312 4.082 1.00 94.25 181 LEU A O 1
ATOM 1410 N N . SER A 1 182 ? -17.539 1.526 3.120 1.00 94.38 182 SER A N 1
ATOM 1411 C CA . SER A 1 182 ? -18.764 1.586 3.929 1.00 94.38 182 SER A CA 1
ATOM 1412 C C . SER A 1 182 ? -18.455 1.317 5.404 1.00 94.38 182 SER A C 1
ATOM 1414 O O . SER A 1 182 ? -18.821 2.110 6.276 1.00 94.38 182 SER A O 1
ATOM 1416 N N . ALA A 1 183 ? -17.701 0.249 5.687 1.00 96.06 183 ALA A N 1
ATOM 1417 C CA . ALA A 1 183 ? -17.264 -0.082 7.041 1.00 96.06 183 ALA A CA 1
ATOM 1418 C C . ALA A 1 183 ? -16.382 1.022 7.650 1.00 96.06 183 ALA A C 1
ATOM 1420 O O . ALA A 1 183 ? -16.594 1.437 8.791 1.00 96.06 183 ALA A O 1
ATOM 1421 N N . ILE A 1 184 ? -15.443 1.579 6.878 1.00 96.06 184 ILE A N 1
ATOM 1422 C CA . ILE A 1 184 ? -14.622 2.723 7.302 1.00 96.06 184 ILE A CA 1
ATOM 1423 C C . ILE A 1 184 ? -15.492 3.950 7.597 1.00 96.06 184 ILE A C 1
ATOM 1425 O O . ILE A 1 184 ? -15.252 4.638 8.589 1.00 96.06 184 ILE A O 1
ATOM 1429 N N . GLY A 1 185 ? -16.499 4.230 6.768 1.00 94.62 185 GLY A N 1
ATOM 1430 C CA . GLY A 1 185 ? -17.440 5.334 6.964 1.00 94.62 185 GLY A CA 1
ATOM 1431 C C . GLY A 1 185 ? -18.226 5.219 8.272 1.00 94.62 185 GLY A C 1
ATOM 1432 O O . GLY A 1 185 ? -18.461 6.232 8.930 1.00 94.62 185 GLY A O 1
ATOM 1433 N N . GLN A 1 186 ? -18.561 3.994 8.686 1.00 94.50 186 GLN A N 1
ATOM 1434 C CA . GLN A 1 186 ? -19.219 3.713 9.965 1.00 94.50 186 GLN A CA 1
ATOM 1435 C C . GLN A 1 186 ? -18.255 3.788 11.160 1.00 94.50 186 GLN A C 1
ATOM 1437 O O . GLN A 1 186 ? -18.618 4.327 12.202 1.00 94.50 186 GLN A O 1
ATOM 1442 N N . LEU A 1 187 ? -17.016 3.304 11.018 1.00 96.06 187 LEU A N 1
ATOM 1443 C CA . LEU A 1 187 ? -16.039 3.248 12.116 1.00 96.06 187 LEU A CA 1
ATOM 1444 C C . LEU A 1 187 ? -15.306 4.573 12.359 1.00 96.06 187 LEU A C 1
ATOM 1446 O O . LEU A 1 187 ? -14.944 4.884 13.493 1.00 96.06 187 LEU A O 1
ATOM 1450 N N . ARG A 1 188 ? -15.088 5.390 11.321 1.00 94.69 188 ARG A N 1
ATOM 1451 C CA . ARG A 1 188 ? -14.319 6.642 11.425 1.00 94.69 188 ARG A CA 1
ATOM 1452 C C . ARG A 1 188 ? -14.912 7.636 12.437 1.00 94.69 188 ARG A C 1
ATOM 1454 O O . ARG A 1 188 ? -14.131 8.180 13.221 1.00 94.69 188 ARG A O 1
ATOM 1461 N N . PRO A 1 189 ? -16.239 7.869 12.498 1.00 92.94 189 PRO A N 1
ATOM 1462 C CA . PRO A 1 189 ? -16.847 8.690 13.548 1.00 92.94 189 PRO A CA 1
ATOM 1463 C C . PRO A 1 189 ? -16.695 8.100 14.957 1.00 92.94 189 PRO A C 1
ATOM 1465 O O . PRO A 1 189 ? -16.726 8.847 15.934 1.00 92.94 189 PRO A O 1
ATOM 1468 N N . GLU A 1 190 ? -16.516 6.781 15.065 1.00 95.25 190 GLU A N 1
ATOM 1469 C CA . GLU A 1 190 ? -16.414 6.050 16.332 1.00 95.25 190 GLU A CA 1
ATOM 1470 C C . GLU A 1 190 ? -14.986 5.884 16.842 1.00 95.25 190 GLU A C 1
ATOM 1472 O O . GLU A 1 190 ? -14.786 5.272 17.885 1.00 95.25 190 GLU A O 1
ATOM 1477 N N . ARG A 1 191 ? -13.988 6.457 16.165 1.00 94.38 191 ARG A N 1
ATOM 1478 C CA . ARG A 1 191 ? -12.567 6.300 16.508 1.00 94.38 191 ARG A CA 1
ATOM 1479 C C . ARG A 1 191 ? -12.262 6.494 17.998 1.00 94.38 191 ARG A C 1
ATOM 1481 O O . ARG A 1 191 ? -11.602 5.661 18.609 1.00 94.38 191 ARG A O 1
ATOM 1488 N N . GLU A 1 192 ? -12.768 7.572 18.596 1.00 93.00 192 GLU A N 1
ATOM 1489 C CA . GLU A 1 192 ? -12.520 7.863 20.014 1.00 93.00 192 GLU A CA 1
ATOM 1490 C C . GLU A 1 192 ? -13.274 6.890 20.937 1.00 93.00 192 GLU A C 1
ATOM 1492 O O . GLU A 1 192 ? -12.756 6.494 21.978 1.00 93.00 192 GLU A O 1
ATOM 1497 N N . ASN A 1 193 ? -14.476 6.455 20.546 1.00 96.00 193 ASN A N 1
ATOM 1498 C CA . ASN A 1 193 ? -15.230 5.436 21.274 1.00 96.00 193 ASN A CA 1
ATOM 1499 C C . ASN A 1 193 ? -14.526 4.072 21.221 1.00 96.00 193 ASN A C 1
ATOM 1501 O O . ASN A 1 193 ? -14.395 3.432 22.260 1.00 96.00 193 ASN A O 1
ATOM 1505 N N . LEU A 1 194 ? -14.011 3.666 20.056 1.00 97.19 194 LEU A N 1
ATOM 1506 C CA . LEU A 1 194 ? -13.221 2.445 19.871 1.00 97.19 194 LEU A CA 1
ATOM 1507 C C . LEU A 1 194 ? -11.945 2.474 20.715 1.00 97.19 194 LEU A C 1
ATOM 1509 O O . LEU A 1 194 ? -11.642 1.503 21.405 1.00 97.19 194 LEU A O 1
ATOM 1513 N N . TYR A 1 195 ? -11.235 3.607 20.729 1.00 95.88 195 TYR A N 1
ATOM 1514 C CA . TYR A 1 195 ? -10.046 3.789 21.562 1.00 95.88 195 TYR A CA 1
ATOM 1515 C C . TYR A 1 195 ? -10.355 3.600 23.056 1.00 95.88 195 TYR A C 1
ATOM 1517 O O . TYR A 1 195 ? -9.640 2.877 23.753 1.00 95.88 195 TYR A O 1
ATOM 1525 N N . GLN A 1 196 ? -11.427 4.223 23.560 1.00 95.38 196 GLN A N 1
ATOM 1526 C CA . GLN A 1 196 ? -11.827 4.080 24.966 1.00 95.38 196 GLN A CA 1
ATOM 1527 C C . GLN A 1 196 ? -12.320 2.665 25.287 1.00 95.38 196 GLN A C 1
ATOM 1529 O O . GLN A 1 196 ? -11.943 2.119 26.321 1.00 95.38 196 GLN A O 1
ATOM 1534 N N . ALA A 1 197 ? -13.102 2.055 24.395 1.00 97.94 197 ALA A N 1
ATOM 1535 C CA . ALA A 1 197 ? -13.597 0.689 24.540 1.00 97.94 197 ALA A CA 1
ATOM 1536 C C . ALA A 1 197 ? -12.446 -0.325 24.627 1.00 97.94 197 ALA A C 1
ATOM 1538 O O . ALA A 1 197 ? -12.419 -1.159 25.533 1.00 97.94 197 ALA A O 1
ATOM 1539 N N . TRP A 1 198 ? -11.451 -0.198 23.742 1.00 98.00 198 TRP A N 1
ATOM 1540 C CA . TRP A 1 198 ? -10.241 -1.017 23.765 1.00 98.00 198 TRP A CA 1
ATOM 1541 C C . TRP A 1 198 ? -9.478 -0.851 25.078 1.00 98.00 198 TRP A C 1
ATOM 1543 O O . TRP A 1 198 ? -9.156 -1.832 25.744 1.00 98.00 198 TRP A O 1
ATOM 1553 N N . ARG A 1 199 ? -9.223 0.395 25.498 1.00 96.38 199 ARG A N 1
ATOM 1554 C CA . ARG A 1 199 ? -8.531 0.671 26.764 1.00 96.38 199 ARG A CA 1
ATOM 1555 C C . ARG A 1 199 ? -9.255 0.084 27.966 1.00 96.38 199 ARG A C 1
ATOM 1557 O O . ARG A 1 199 ? -8.609 -0.532 28.807 1.00 96.38 199 ARG A O 1
ATOM 1564 N N . TRP A 1 200 ? -10.573 0.243 28.026 1.00 96.88 200 TRP A N 1
ATOM 1565 C CA . TRP A 1 200 ? -11.381 -0.325 29.096 1.00 96.88 200 TRP A CA 1
ATOM 1566 C C . TRP A 1 200 ? -11.276 -1.854 29.120 1.00 96.88 200 TRP A C 1
ATOM 1568 O O . TRP A 1 200 ? -11.083 -2.434 30.187 1.00 96.88 200 TRP A O 1
ATOM 1578 N N . ALA A 1 201 ? -11.331 -2.512 27.958 1.00 97.38 201 ALA A N 1
ATOM 1579 C CA . ALA A 1 201 ? -11.190 -3.963 27.866 1.00 97.38 201 ALA A CA 1
ATOM 1580 C C . ALA A 1 201 ? -9.794 -4.450 28.296 1.00 97.38 201 ALA A C 1
ATOM 1582 O O . ALA A 1 201 ? -9.697 -5.483 28.955 1.00 97.38 201 ALA A O 1
ATOM 1583 N N . VAL A 1 202 ? -8.730 -3.691 28.007 1.00 96.25 202 VAL A N 1
ATOM 1584 C CA . VAL A 1 202 ? -7.371 -3.964 28.513 1.00 96.25 202 VAL A CA 1
ATOM 1585 C C . VAL A 1 202 ? -7.310 -3.829 30.035 1.00 96.25 202 VAL A C 1
ATOM 1587 O O . VAL A 1 202 ? -6.839 -4.740 30.711 1.00 96.25 202 VAL A O 1
ATOM 1590 N N . GLU A 1 203 ? -7.816 -2.722 30.584 1.00 95.62 203 GLU A N 1
ATOM 1591 C CA . GLU A 1 203 ? -7.805 -2.438 32.027 1.00 95.62 203 GLU A CA 1
ATOM 1592 C C . GLU A 1 203 ? -8.638 -3.459 32.831 1.00 95.62 203 GLU A C 1
ATOM 1594 O O . GLU A 1 203 ? -8.309 -3.755 33.979 1.00 95.62 203 GLU A O 1
ATOM 1599 N N . ASN A 1 204 ? -9.672 -4.043 32.215 1.00 95.56 204 ASN A N 1
ATOM 1600 C CA . ASN A 1 204 ? -10.556 -5.047 32.819 1.00 95.56 204 ASN A CA 1
ATOM 1601 C C . ASN A 1 204 ? -10.260 -6.493 32.367 1.00 95.56 204 ASN A C 1
ATOM 1603 O O . ASN A 1 204 ? -11.038 -7.395 32.673 1.00 95.56 204 ASN A O 1
ATOM 1607 N N . LEU A 1 205 ? -9.137 -6.731 31.676 1.00 94.62 205 LEU A N 1
ATOM 1608 C CA . LEU A 1 205 ? -8.651 -8.064 31.280 1.00 94.62 205 LEU A CA 1
ATOM 1609 C C . LEU A 1 205 ? -9.638 -8.873 30.407 1.00 94.62 205 LEU A C 1
ATOM 1611 O O . LEU A 1 205 ? -9.676 -10.103 30.462 1.00 94.62 205 LEU A O 1
ATOM 1615 N N . HIS A 1 206 ? -10.430 -8.197 29.571 1.00 95.12 206 HIS A N 1
ATOM 1616 C CA . HIS A 1 206 ? -11.365 -8.823 28.630 1.00 95.12 206 HIS A CA 1
ATOM 1617 C C . HIS A 1 206 ? -10.656 -9.291 27.345 1.00 95.12 206 HIS A C 1
ATOM 1619 O O . HIS A 1 206 ? -10.924 -8.799 26.249 1.00 95.12 206 HIS A O 1
ATOM 1625 N N . TYR A 1 207 ? -9.742 -10.257 27.477 1.00 92.62 207 TYR A N 1
ATOM 1626 C CA . TYR A 1 207 ? -8.919 -10.749 26.364 1.00 92.62 207 TYR A CA 1
ATOM 1627 C C . TYR A 1 207 ? -9.720 -11.363 25.216 1.00 92.62 207 TYR A C 1
ATOM 1629 O O . TYR A 1 207 ? -9.331 -11.188 24.066 1.00 92.62 207 TYR A O 1
ATOM 1637 N N . ASP A 1 208 ? -10.852 -12.012 25.492 1.00 94.56 208 ASP A N 1
ATOM 1638 C CA . ASP A 1 208 ? -11.706 -12.582 24.442 1.00 94.56 208 ASP A CA 1
ATOM 1639 C C . ASP A 1 208 ? -12.248 -11.488 23.506 1.00 94.56 208 ASP A C 1
ATOM 1641 O O . ASP A 1 208 ? -12.253 -11.647 22.287 1.00 94.56 208 ASP A O 1
ATOM 1645 N N . TRP A 1 209 ? -12.638 -10.335 24.066 1.00 96.75 209 TRP A N 1
ATOM 1646 C CA . TRP A 1 209 ? -13.131 -9.190 23.292 1.00 96.75 209 TRP A CA 1
ATOM 1647 C C . TRP A 1 209 ? -12.012 -8.529 22.493 1.00 96.75 209 TRP A C 1
ATOM 1649 O O . TRP A 1 209 ? -12.205 -8.172 21.334 1.00 96.75 209 TRP A O 1
ATOM 1659 N N . LEU A 1 210 ? -10.831 -8.390 23.102 1.00 96.69 210 LEU A N 1
ATOM 1660 C CA . LEU A 1 210 ? -9.656 -7.841 22.429 1.00 96.69 210 LEU A CA 1
ATOM 1661 C C . LEU A 1 210 ? -9.204 -8.738 21.273 1.00 96.69 210 LEU A C 1
ATOM 1663 O O . LEU A 1 210 ? -8.914 -8.231 20.195 1.00 96.69 210 LEU A O 1
ATOM 1667 N N . THR A 1 211 ? -9.188 -10.056 21.481 1.00 94.81 211 THR A N 1
ATOM 1668 C CA . THR A 1 211 ? -8.809 -11.047 20.462 1.00 94.81 211 THR A CA 1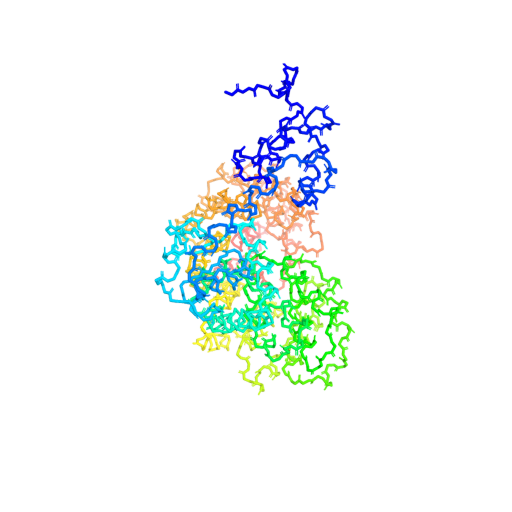
ATOM 1669 C C . THR A 1 211 ? -9.763 -10.989 19.274 1.00 94.81 211 THR A C 1
ATOM 1671 O O . THR A 1 211 ? -9.310 -10.939 18.136 1.00 94.81 211 THR A O 1
ATOM 1674 N N . ALA A 1 212 ? -11.075 -10.919 19.527 1.00 96.56 212 ALA A N 1
ATOM 1675 C CA . ALA A 1 212 ? -12.068 -10.790 18.465 1.00 96.56 212 ALA A CA 1
ATOM 1676 C C . ALA A 1 212 ? -11.950 -9.454 17.708 1.00 96.56 212 ALA A C 1
ATOM 1678 O O . ALA A 1 212 ? -12.075 -9.422 16.491 1.00 96.56 212 ALA A O 1
ATOM 1679 N N . ALA A 1 213 ? -11.699 -8.343 18.408 1.00 97.88 213 ALA A N 1
ATOM 1680 C CA . ALA A 1 213 ? -11.675 -7.014 17.796 1.00 97.88 213 ALA A CA 1
ATOM 1681 C C . ALA A 1 213 ? -10.353 -6.664 17.085 1.00 97.88 213 ALA A C 1
ATOM 1683 O O . ALA A 1 213 ? -10.341 -5.778 16.227 1.00 97.88 213 ALA A O 1
ATOM 1684 N N . LEU A 1 214 ? -9.236 -7.310 17.441 1.00 97.12 214 LEU A N 1
ATOM 1685 C CA . LEU A 1 214 ? -7.898 -6.953 16.956 1.00 97.12 214 LEU A CA 1
ATOM 1686 C C . LEU A 1 214 ? -7.748 -6.998 15.421 1.00 97.12 214 LEU A C 1
ATOM 1688 O O . LEU A 1 214 ? -7.173 -6.042 14.888 1.00 97.12 214 LEU A O 1
ATOM 1692 N N . PRO A 1 215 ? -8.245 -8.017 14.684 1.00 95.25 215 PRO A N 1
ATOM 1693 C CA . PRO A 1 215 ? -8.128 -8.049 13.224 1.00 95.25 215 PRO A CA 1
ATOM 1694 C C . PRO A 1 215 ? -8.821 -6.851 12.563 1.00 95.25 215 PRO A C 1
ATOM 1696 O O . PRO A 1 215 ? -8.202 -6.120 11.785 1.00 95.25 215 PRO A O 1
ATOM 1699 N N . GLY A 1 216 ? -10.073 -6.577 12.949 1.00 96.75 216 GLY A N 1
ATOM 1700 C CA . GLY A 1 216 ? -10.834 -5.428 12.454 1.00 96.75 216 GLY A CA 1
ATOM 1701 C C . GLY A 1 216 ? -10.183 -4.090 12.816 1.00 96.75 216 GLY A C 1
ATOM 1702 O O . GLY A 1 216 ? -10.095 -3.195 11.975 1.00 96.75 216 GLY A O 1
ATOM 1703 N N . LEU A 1 217 ? -9.654 -3.959 14.037 1.00 97.19 217 LEU A N 1
ATOM 1704 C CA . LEU A 1 217 ? -8.974 -2.746 14.499 1.00 97.19 217 LEU A CA 1
ATOM 1705 C C . LEU A 1 217 ? -7.687 -2.466 13.718 1.00 97.19 217 LEU A C 1
ATOM 1707 O O . LEU A 1 217 ? -7.479 -1.350 13.236 1.00 97.19 217 LEU A O 1
ATOM 1711 N N . THR A 1 218 ? -6.845 -3.482 13.551 1.00 95.44 218 THR A N 1
ATOM 1712 C CA . THR A 1 218 ? -5.597 -3.381 12.787 1.00 95.44 218 THR A CA 1
ATOM 1713 C C . THR A 1 218 ? -5.885 -3.044 11.328 1.00 95.44 218 THR A C 1
ATOM 1715 O O . THR A 1 218 ? -5.269 -2.134 10.766 1.00 95.44 218 THR A O 1
ATOM 1718 N N . ARG A 1 219 ? -6.881 -3.703 10.721 1.00 94.94 219 ARG A N 1
ATOM 1719 C CA . ARG A 1 219 ? -7.315 -3.414 9.351 1.00 94.94 219 ARG A CA 1
ATOM 1720 C C . ARG A 1 219 ? -7.834 -1.985 9.211 1.00 94.94 219 ARG A C 1
ATOM 1722 O O . ARG A 1 219 ? -7.408 -1.276 8.304 1.00 94.94 219 ARG A O 1
ATOM 1729 N N . PHE A 1 220 ? -8.670 -1.515 10.136 1.00 96.25 220 PHE A N 1
ATOM 1730 C CA . PHE A 1 220 ? -9.165 -0.138 10.142 1.00 96.25 220 PHE A CA 1
ATOM 1731 C C . PHE A 1 220 ? -8.024 0.893 10.183 1.00 96.25 220 PHE A C 1
ATOM 1733 O O . PHE A 1 220 ? -8.002 1.818 9.365 1.00 96.25 220 PHE A O 1
ATOM 1740 N N . TYR A 1 221 ? -7.040 0.732 11.075 1.00 95.69 221 TYR A N 1
ATOM 1741 C CA . TYR A 1 221 ? -5.888 1.642 11.132 1.00 95.69 221 TYR A CA 1
ATOM 1742 C C . TYR A 1 221 ? -5.048 1.605 9.848 1.00 95.69 221 TYR A C 1
ATOM 1744 O O . TYR A 1 221 ? -4.626 2.657 9.360 1.00 95.69 221 TYR A O 1
ATOM 1752 N N . ASN A 1 222 ? -4.859 0.416 9.270 1.00 90.94 222 ASN A N 1
ATOM 1753 C CA . ASN A 1 222 ? -4.125 0.225 8.020 1.00 90.94 222 ASN A CA 1
ATOM 1754 C C . ASN A 1 222 ? -4.784 0.908 6.818 1.00 90.94 222 ASN A C 1
ATOM 1756 O O . ASN A 1 222 ? -4.077 1.521 6.016 1.00 90.94 222 ASN A O 1
ATOM 1760 N N . LEU A 1 223 ? -6.110 0.798 6.694 1.00 90.12 223 LEU A N 1
ATOM 1761 C CA . LEU A 1 223 ? -6.870 1.339 5.565 1.00 90.12 223 LEU A CA 1
ATOM 1762 C C . LEU A 1 223 ? -7.111 2.848 5.675 1.00 90.12 223 LEU A C 1
ATOM 1764 O O . LEU A 1 223 ? -7.210 3.541 4.670 1.00 90.12 223 LEU A O 1
ATOM 1768 N N . THR A 1 224 ? -7.200 3.384 6.893 1.00 91.25 224 THR A N 1
ATOM 1769 C CA . THR A 1 224 ? -7.465 4.817 7.109 1.00 91.25 224 THR A CA 1
ATOM 1770 C C . THR A 1 224 ? -6.211 5.688 7.142 1.00 91.25 224 THR A C 1
ATOM 1772 O O . THR A 1 224 ? -6.334 6.909 7.257 1.00 91.25 224 THR A O 1
ATOM 1775 N N . GLY A 1 225 ? -5.019 5.084 7.082 1.00 89.50 225 GLY A N 1
ATOM 1776 C CA . GLY A 1 225 ? -3.737 5.783 7.206 1.00 89.50 225 GLY A CA 1
ATOM 1777 C C . GLY A 1 225 ? -3.420 6.260 8.629 1.00 89.50 225 GLY A C 1
ATOM 1778 O O . GLY A 1 225 ? -2.404 6.918 8.852 1.00 89.50 225 GLY A O 1
ATOM 1779 N N . LEU A 1 226 ? -4.240 5.904 9.623 1.00 93.38 226 LEU A N 1
ATOM 1780 C CA . LEU A 1 226 ? -4.074 6.264 11.037 1.00 93.38 226 LEU A CA 1
ATOM 1781 C C . LEU A 1 226 ? -3.014 5.391 11.743 1.00 93.38 226 LEU A C 1
ATOM 1783 O O . LEU A 1 226 ? -3.154 5.018 12.908 1.00 93.38 226 LEU A O 1
ATOM 1787 N N . LEU A 1 227 ? -1.922 5.084 11.039 1.00 95.06 227 LEU A N 1
ATOM 1788 C CA . LEU A 1 227 ? -0.904 4.109 11.437 1.00 95.06 227 LEU A CA 1
ATOM 1789 C C . LEU A 1 227 ? -0.239 4.458 12.774 1.00 95.06 227 LEU A C 1
ATOM 1791 O O . LEU A 1 227 ? -0.062 3.591 13.621 1.00 95.06 227 LEU A O 1
ATOM 1795 N N . ARG A 1 228 ? 0.085 5.740 12.999 1.00 95.19 228 ARG A N 1
ATOM 1796 C CA . ARG A 1 228 ? 0.711 6.209 14.252 1.00 95.19 228 ARG A CA 1
ATOM 1797 C C . ARG A 1 228 ? -0.216 6.085 15.460 1.00 95.19 228 ARG A C 1
ATOM 1799 O O . ARG A 1 228 ? 0.250 5.855 16.571 1.00 95.19 228 ARG A O 1
ATOM 1806 N N . GLU A 1 229 ? -1.516 6.274 15.253 1.00 94.75 229 GLU A N 1
ATOM 1807 C CA . GLU A 1 229 ? -2.512 6.145 16.317 1.00 94.75 229 GLU A CA 1
ATOM 1808 C C . GLU A 1 229 ? -2.684 4.675 16.708 1.00 94.75 229 GLU A C 1
ATOM 1810 O O . GLU A 1 229 ? -2.602 4.347 17.893 1.00 94.75 229 GLU A O 1
ATOM 1815 N N . GLY A 1 230 ? -2.823 3.797 15.707 1.00 95.75 230 GLY A N 1
ATOM 1816 C CA . GLY A 1 230 ? -2.863 2.351 15.907 1.00 95.75 230 GLY A CA 1
ATOM 1817 C C . GLY A 1 230 ? -1.601 1.829 16.593 1.00 95.75 230 GLY A C 1
ATOM 1818 O O . GLY A 1 230 ? -1.697 1.137 17.603 1.00 95.75 230 GLY A O 1
ATOM 1819 N N . GLU A 1 231 ? -0.416 2.233 16.124 1.00 96.06 231 GLU A N 1
ATOM 1820 C CA . GLU A 1 231 ? 0.866 1.824 16.713 1.00 96.06 231 GLU A CA 1
ATOM 1821 C C . GLU A 1 231 ? 0.948 2.238 18.186 1.00 96.06 231 GLU A C 1
ATOM 1823 O O . GLU A 1 231 ? 1.282 1.424 19.046 1.00 96.06 231 GLU A O 1
ATOM 1828 N N . ALA A 1 232 ? 0.566 3.476 18.514 1.00 95.50 232 ALA A N 1
ATOM 1829 C CA . ALA A 1 232 ? 0.601 3.959 19.888 1.00 95.50 232 ALA A CA 1
ATOM 1830 C C . ALA A 1 232 ? -0.385 3.215 20.807 1.00 95.50 232 ALA A C 1
ATOM 1832 O O . ALA A 1 232 ? -0.087 3.030 21.994 1.00 95.50 232 ALA A O 1
ATOM 1833 N N . LEU A 1 233 ? -1.550 2.810 20.290 1.00 96.44 233 LEU A N 1
ATOM 1834 C CA . LEU A 1 233 ? -2.535 2.008 21.017 1.00 96.44 233 LEU A CA 1
ATOM 1835 C C . LEU A 1 233 ? -2.019 0.585 21.274 1.00 96.44 233 LEU A C 1
ATOM 1837 O O . LEU A 1 233 ? -2.042 0.128 22.423 1.00 96.44 233 LEU A O 1
ATOM 1841 N N . LEU A 1 234 ? -1.515 -0.095 20.240 1.00 96.25 234 LEU A N 1
ATOM 1842 C CA . LEU A 1 234 ? -1.026 -1.471 20.361 1.00 96.25 234 LEU A CA 1
ATOM 1843 C C . LEU A 1 234 ? 0.234 -1.547 21.232 1.00 96.25 234 LEU A C 1
ATOM 1845 O O . LEU A 1 234 ? 0.288 -2.379 22.136 1.00 96.25 234 LEU A O 1
ATOM 1849 N N . ARG A 1 235 ? 1.169 -0.595 21.100 1.00 95.19 235 ARG A N 1
ATOM 1850 C CA . ARG A 1 235 ? 2.351 -0.492 21.974 1.00 95.19 235 ARG A CA 1
ATOM 1851 C C . ARG A 1 235 ? 1.974 -0.368 23.452 1.00 95.19 235 ARG A C 1
ATOM 1853 O O . ARG A 1 235 ? 2.538 -1.050 24.304 1.00 95.19 235 ARG A O 1
ATOM 1860 N N . LYS A 1 236 ? 1.015 0.508 23.784 1.00 94.94 236 LYS A N 1
ATOM 1861 C CA . LYS A 1 236 ? 0.525 0.661 25.169 1.00 94.94 236 LYS A CA 1
ATOM 1862 C C . LYS A 1 236 ? -0.115 -0.625 25.684 1.00 94.94 236 LYS A C 1
ATOM 1864 O O . LYS A 1 236 ? 0.103 -0.983 26.836 1.00 94.94 236 LYS A O 1
ATOM 1869 N N . THR A 1 237 ? -0.874 -1.305 24.830 1.00 95.38 237 THR A N 1
ATOM 1870 C CA . THR A 1 237 ? -1.530 -2.574 25.166 1.00 95.38 237 THR A CA 1
ATOM 1871 C C . THR A 1 237 ? -0.501 -3.665 25.445 1.00 95.38 237 THR A C 1
ATOM 1873 O O . THR A 1 237 ? -0.607 -4.363 26.449 1.00 95.38 237 THR A O 1
ATOM 1876 N N . ARG A 1 238 ? 0.551 -3.754 24.624 1.00 91.88 238 ARG A N 1
ATOM 1877 C CA . ARG A 1 238 ? 1.622 -4.748 24.762 1.00 91.88 238 ARG A CA 1
ATOM 1878 C C . ARG A 1 238 ? 2.365 -4.605 26.087 1.00 91.88 238 ARG A C 1
ATOM 1880 O O . ARG A 1 238 ? 2.651 -5.599 26.739 1.00 91.88 238 ARG A O 1
ATOM 1887 N N . ASN A 1 239 ? 2.602 -3.373 26.531 1.00 89.12 239 ASN A N 1
ATOM 1888 C CA . ASN A 1 239 ? 3.240 -3.111 27.824 1.00 89.12 239 ASN A CA 1
ATOM 1889 C C . ASN A 1 239 ? 2.361 -3.486 29.033 1.00 89.12 239 ASN A C 1
ATOM 1891 O O . ASN A 1 239 ? 2.878 -3.596 30.142 1.00 89.12 239 ASN A O 1
ATOM 1895 N N . ALA A 1 240 ? 1.047 -3.638 28.840 1.00 90.44 240 ALA A N 1
ATOM 1896 C CA . ALA A 1 240 ? 0.084 -3.908 29.906 1.00 90.44 240 ALA A CA 1
ATOM 1897 C C . ALA A 1 240 ? -0.365 -5.378 29.973 1.00 90.44 240 ALA A C 1
ATOM 1899 O O . ALA A 1 240 ? -0.981 -5.776 30.961 1.00 90.44 240 ALA A O 1
ATOM 1900 N N . VAL A 1 241 ? -0.089 -6.184 28.943 1.00 90.12 241 VAL A N 1
ATOM 1901 C CA . VAL A 1 241 ? -0.652 -7.530 28.791 1.00 90.12 241 VAL A CA 1
ATOM 1902 C C . VAL A 1 241 ? 0.442 -8.580 28.635 1.00 90.12 241 VAL A C 1
ATOM 1904 O O . VAL A 1 241 ? 1.374 -8.413 27.858 1.00 90.12 241 VAL A O 1
ATOM 1907 N N . THR A 1 242 ? 0.290 -9.702 29.343 1.00 85.88 242 THR A N 1
ATOM 1908 C CA . THR A 1 242 ? 1.197 -10.863 29.273 1.00 85.88 242 THR A CA 1
ATOM 1909 C C . THR A 1 242 ? 0.476 -12.182 28.959 1.00 85.88 242 THR A C 1
ATOM 1911 O O . THR A 1 242 ? 1.112 -13.233 28.902 1.00 85.88 242 THR A O 1
ATOM 1914 N N . GLN A 1 243 ? -0.844 -12.151 28.743 1.00 86.19 243 GLN A N 1
ATOM 1915 C CA . GLN A 1 243 ? -1.665 -13.346 28.544 1.00 86.19 243 GLN A CA 1
ATOM 1916 C C . GLN A 1 243 ? -1.445 -13.985 27.164 1.00 86.19 243 GLN A C 1
ATOM 1918 O O . GLN A 1 243 ? -1.694 -13.373 26.126 1.00 86.19 243 GLN A O 1
ATOM 1923 N N . LEU A 1 244 ? -1.058 -15.262 27.156 1.00 83.12 244 LEU A N 1
ATOM 1924 C CA . LEU A 1 244 ? -0.990 -16.075 25.939 1.00 83.12 244 LEU A CA 1
ATOM 1925 C C . LEU A 1 244 ? -2.376 -16.647 25.567 1.00 83.12 244 LEU A C 1
ATOM 1927 O O . LEU A 1 244 ? -3.136 -16.994 26.478 1.00 83.12 244 LEU A O 1
ATOM 1931 N N . PRO A 1 245 ? -2.705 -16.794 24.264 1.00 84.56 245 PRO A N 1
ATOM 1932 C CA . PRO A 1 245 ? -1.877 -16.473 23.093 1.00 84.56 245 PRO A CA 1
ATOM 1933 C C . PRO A 1 245 ? -1.974 -15.014 22.608 1.00 84.56 245 PRO A C 1
ATOM 1935 O O . PRO A 1 245 ? -1.166 -14.626 21.776 1.00 84.56 245 PRO A O 1
ATOM 1938 N N . PHE A 1 246 ? -2.890 -14.202 23.151 1.00 90.19 246 PHE A N 1
ATOM 1939 C CA . PHE A 1 246 ? -3.190 -12.841 22.673 1.00 90.19 246 PHE A CA 1
ATOM 1940 C C . PHE A 1 246 ? -1.959 -11.925 22.522 1.00 90.19 246 PHE A C 1
ATOM 1942 O O . PHE A 1 246 ? -1.919 -11.075 21.637 1.00 90.19 246 PHE A O 1
ATOM 1949 N N . VAL A 1 247 ? -0.923 -12.103 23.351 1.00 90.75 247 VAL A N 1
ATOM 1950 C CA . VAL A 1 247 ? 0.351 -11.374 23.202 1.00 90.75 247 VAL A CA 1
ATOM 1951 C C . VAL A 1 247 ? 0.984 -11.565 21.818 1.00 90.75 247 VAL A C 1
ATOM 1953 O O . VAL A 1 247 ? 1.555 -10.611 21.297 1.00 90.75 247 VAL A O 1
ATOM 1956 N N . TYR A 1 248 ? 0.890 -12.753 21.213 1.00 92.25 248 TYR A N 1
ATOM 1957 C CA . TYR A 1 248 ? 1.436 -12.996 19.877 1.00 92.25 248 TYR A CA 1
ATOM 1958 C C . TYR A 1 248 ? 0.614 -12.298 18.794 1.00 92.25 248 TYR A C 1
ATOM 1960 O O . TYR A 1 248 ? 1.198 -11.628 17.947 1.00 92.25 248 TYR A O 1
ATOM 1968 N N . ASP A 1 249 ? -0.718 -12.385 18.851 1.00 93.50 249 ASP A N 1
ATOM 1969 C CA . ASP A 1 249 ? -1.599 -11.676 17.913 1.00 93.50 249 ASP A CA 1
ATOM 1970 C C . ASP A 1 249 ? -1.337 -10.164 17.953 1.00 93.50 249 ASP A C 1
ATOM 1972 O O . ASP A 1 249 ? -1.191 -9.504 16.921 1.00 93.50 249 ASP A O 1
ATOM 1976 N N . LEU A 1 250 ? -1.203 -9.620 19.166 1.00 94.75 250 LEU A N 1
ATOM 1977 C CA . LEU A 1 250 ? -0.880 -8.218 19.393 1.00 94.75 250 LEU A CA 1
ATOM 1978 C C . LEU A 1 250 ? 0.505 -7.843 18.856 1.00 94.75 250 LEU A C 1
ATOM 1980 O O . LEU A 1 250 ? 0.651 -6.771 18.270 1.00 94.75 250 LEU A O 1
ATOM 1984 N N . LEU A 1 251 ? 1.505 -8.708 19.055 1.00 95.38 251 LEU A N 1
ATOM 1985 C CA . LEU A 1 251 ? 2.856 -8.509 18.536 1.00 95.38 251 LEU A CA 1
ATOM 1986 C C . LEU A 1 251 ? 2.831 -8.440 17.010 1.00 95.38 251 LEU A C 1
ATOM 1988 O O . LEU A 1 251 ? 3.315 -7.459 16.464 1.00 95.38 251 LEU A O 1
ATOM 1992 N N . PHE A 1 252 ? 2.200 -9.394 16.320 1.00 95.88 252 PHE A N 1
ATOM 1993 C CA . PHE A 1 252 ? 2.122 -9.374 14.855 1.00 95.88 252 PHE A CA 1
ATOM 1994 C C . PHE A 1 252 ? 1.394 -8.135 14.327 1.00 95.88 252 PHE A C 1
ATOM 1996 O O . PHE A 1 252 ? 1.904 -7.448 13.442 1.00 95.88 252 PHE A O 1
ATOM 2003 N N . ALA A 1 253 ? 0.253 -7.777 14.922 1.00 96.00 253 ALA A N 1
ATOM 2004 C CA . ALA A 1 253 ? -0.469 -6.561 14.558 1.00 96.00 253 ALA A CA 1
ATOM 2005 C C . ALA A 1 253 ? 0.388 -5.293 14.738 1.00 96.00 253 ALA A C 1
ATOM 2007 O O . ALA A 1 253 ? 0.382 -4.401 13.886 1.00 96.00 253 ALA A O 1
ATOM 2008 N N . HIS A 1 254 ? 1.157 -5.210 15.827 1.00 96.31 254 HIS A N 1
ATOM 2009 C CA . HIS A 1 254 ? 2.038 -4.076 16.106 1.00 96.31 254 HIS A CA 1
ATOM 2010 C C . HIS A 1 254 ? 3.257 -4.044 15.172 1.00 96.31 254 HIS A C 1
ATOM 2012 O O . HIS A 1 254 ? 3.542 -2.997 14.586 1.00 96.31 254 HIS A O 1
ATOM 2018 N N . THR A 1 255 ? 3.893 -5.190 14.931 1.00 96.19 255 THR A N 1
ATOM 2019 C CA . THR A 1 255 ? 5.004 -5.351 13.986 1.00 96.19 255 THR A CA 1
ATOM 2020 C C . THR A 1 255 ? 4.587 -4.948 12.569 1.00 96.19 255 THR A C 1
ATOM 2022 O O . THR A 1 255 ? 5.327 -4.236 11.885 1.00 96.19 255 THR A O 1
ATOM 2025 N N . HIS A 1 256 ? 3.381 -5.321 12.129 1.00 94.94 256 HIS A N 1
ATOM 2026 C CA . HIS A 1 256 ? 2.843 -4.881 10.843 1.00 94.94 256 HIS A CA 1
ATOM 2027 C C . HIS A 1 256 ? 2.759 -3.349 10.750 1.00 94.94 256 HIS A C 1
ATOM 2029 O O . HIS A 1 256 ? 3.179 -2.759 9.751 1.00 94.94 256 HIS A O 1
ATOM 2035 N N . LEU A 1 257 ? 2.278 -2.677 11.803 1.00 95.25 257 LEU A N 1
ATOM 2036 C CA . LEU A 1 257 ? 2.229 -1.212 11.845 1.00 95.25 257 LEU A CA 1
ATOM 2037 C C . LEU A 1 257 ? 3.627 -0.581 11.851 1.00 95.25 257 LEU A C 1
ATOM 2039 O O . LEU A 1 257 ? 3.816 0.453 11.208 1.00 95.25 257 LEU A O 1
ATOM 2043 N N . TYR A 1 258 ? 4.617 -1.195 12.509 1.00 95.00 258 TYR A N 1
ATOM 2044 C CA . TYR A 1 258 ? 6.004 -0.733 12.418 1.00 95.00 258 TYR A CA 1
ATOM 2045 C C . TYR A 1 258 ? 6.542 -0.794 10.996 1.00 95.00 258 TYR A C 1
ATOM 2047 O O . TYR A 1 258 ? 7.096 0.202 10.527 1.00 95.00 258 TYR A O 1
ATOM 2055 N N . MET A 1 259 ? 6.327 -1.902 10.288 1.00 93.88 259 MET A N 1
ATOM 2056 C CA . MET A 1 259 ? 6.737 -2.021 8.889 1.00 93.88 259 MET A CA 1
ATOM 2057 C C . MET A 1 259 ? 6.046 -0.975 8.009 1.00 93.88 259 MET A C 1
ATOM 2059 O O . MET A 1 259 ? 6.705 -0.299 7.224 1.00 93.88 259 MET A O 1
ATOM 2063 N N . ARG A 1 260 ? 4.739 -0.754 8.195 1.00 92.62 260 ARG A N 1
ATOM 2064 C CA . ARG A 1 260 ? 3.982 0.281 7.467 1.00 92.62 260 ARG A CA 1
ATOM 2065 C C . ARG A 1 260 ? 4.459 1.709 7.752 1.00 92.62 260 ARG A C 1
ATOM 2067 O O . ARG A 1 260 ? 4.294 2.577 6.901 1.00 92.62 260 ARG A O 1
ATOM 2074 N N . LEU A 1 261 ? 5.027 1.959 8.930 1.00 94.06 261 LEU A N 1
ATOM 2075 C CA . LEU A 1 261 ? 5.627 3.242 9.312 1.00 94.06 261 LEU A CA 1
ATOM 2076 C C . LEU A 1 261 ? 7.096 3.384 8.876 1.00 94.06 261 LEU A C 1
ATOM 2078 O O . LEU A 1 261 ? 7.674 4.445 9.100 1.00 94.06 261 LEU A O 1
ATOM 2082 N N . GLY A 1 262 ? 7.696 2.347 8.284 1.00 93.81 262 GLY A N 1
ATOM 2083 C CA . GLY A 1 262 ? 9.112 2.322 7.907 1.00 93.81 262 GLY A CA 1
ATOM 2084 C C . GLY A 1 262 ? 10.076 1.997 9.056 1.00 93.81 262 GLY A C 1
ATOM 2085 O O . GLY A 1 262 ? 11.289 2.083 8.891 1.00 93.81 262 GLY A O 1
ATOM 2086 N N . ASN A 1 263 ? 9.568 1.604 10.227 1.00 95.25 263 ASN A N 1
ATOM 2087 C CA . ASN A 1 263 ? 10.372 1.292 11.413 1.00 95.25 263 ASN A CA 1
ATOM 2088 C C . ASN A 1 263 ? 10.829 -0.178 11.406 1.00 95.25 263 ASN A C 1
ATOM 2090 O O . ASN A 1 263 ? 10.470 -0.964 12.285 1.00 95.25 263 ASN A O 1
ATOM 2094 N N . TYR A 1 264 ? 11.617 -0.563 10.402 1.00 94.69 264 TYR A N 1
ATOM 2095 C CA . TYR A 1 264 ? 12.002 -1.962 10.165 1.00 94.69 264 TYR A CA 1
ATOM 2096 C C . TYR A 1 264 ? 12.885 -2.559 11.270 1.00 94.69 264 TYR A C 1
ATOM 2098 O O . TYR A 1 264 ? 12.765 -3.740 11.584 1.00 94.69 264 TYR A O 1
ATOM 2106 N N . GLU A 1 265 ? 13.736 -1.751 11.906 1.00 94.44 265 GLU A N 1
ATOM 2107 C CA . GLU A 1 265 ? 14.568 -2.195 13.035 1.00 94.44 265 GLU A CA 1
ATOM 2108 C C . GLU A 1 265 ? 13.719 -2.534 14.270 1.00 94.44 265 GLU A C 1
ATOM 2110 O O . GLU A 1 265 ? 13.940 -3.554 14.926 1.00 94.44 265 GLU A O 1
ATOM 2115 N N . ALA A 1 266 ? 12.696 -1.721 14.554 1.00 95.00 266 ALA A N 1
ATOM 2116 C CA . ALA A 1 266 ? 11.763 -1.991 15.643 1.00 95.00 266 ALA A CA 1
ATOM 2117 C C . ALA A 1 266 ? 10.939 -3.255 15.360 1.00 95.00 266 ALA A C 1
ATOM 2119 O O . ALA A 1 266 ? 10.830 -4.111 16.233 1.00 95.00 266 ALA A O 1
ATOM 2120 N N . ALA A 1 267 ? 10.439 -3.412 14.127 1.00 95.94 267 ALA A N 1
ATOM 2121 C CA . ALA A 1 267 ? 9.744 -4.625 13.696 1.00 95.94 267 ALA A CA 1
ATOM 2122 C C . ALA A 1 267 ? 10.623 -5.879 13.861 1.00 95.94 267 ALA A C 1
ATOM 2124 O O . ALA A 1 267 ? 10.170 -6.880 14.411 1.00 95.94 267 ALA A O 1
ATOM 2125 N N . ARG A 1 268 ? 11.899 -5.807 13.458 1.00 95.44 268 ARG A N 1
ATOM 2126 C CA . ARG A 1 268 ? 12.867 -6.894 13.659 1.00 95.44 268 ARG A CA 1
ATOM 2127 C C . ARG A 1 268 ? 13.024 -7.244 15.134 1.00 95.44 268 ARG A C 1
ATOM 2129 O O . ARG A 1 268 ? 12.858 -8.399 15.508 1.00 95.44 268 ARG A O 1
ATOM 2136 N N . THR A 1 269 ? 13.300 -6.236 15.960 1.00 95.50 269 THR A N 1
ATOM 2137 C CA . THR A 1 269 ? 13.506 -6.411 17.404 1.00 95.50 269 THR A CA 1
ATOM 2138 C C . THR A 1 269 ? 12.304 -7.097 18.050 1.00 95.50 269 THR A C 1
ATOM 2140 O O . THR A 1 269 ? 12.471 -7.931 18.933 1.00 95.50 269 THR A O 1
ATOM 2143 N N . GLU A 1 270 ? 11.081 -6.774 17.617 1.00 94.56 270 GLU A N 1
ATOM 2144 C CA . GLU A 1 270 ? 9.875 -7.447 18.104 1.00 94.56 270 GLU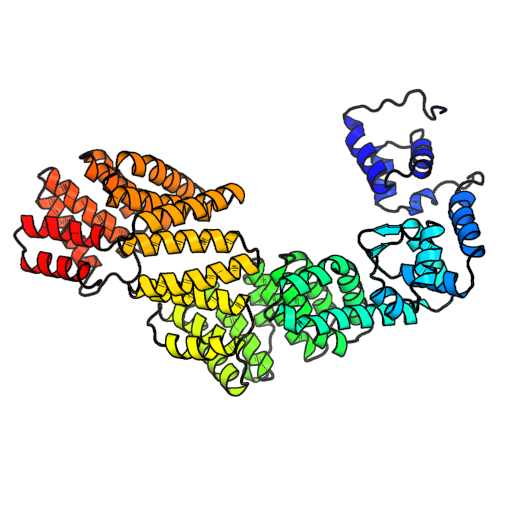 A CA 1
ATOM 2145 C C . GLU A 1 270 ? 9.808 -8.914 17.702 1.00 94.56 270 GLU A C 1
ATOM 2147 O O . GLU A 1 270 ? 9.575 -9.762 18.566 1.00 94.56 270 GLU A O 1
ATOM 2152 N N . LEU A 1 271 ? 10.036 -9.227 16.428 1.00 95.50 271 LEU A N 1
ATOM 2153 C CA . LEU A 1 271 ? 10.009 -10.605 15.944 1.00 95.50 271 LEU A CA 1
ATOM 2154 C C . LEU A 1 271 ? 11.088 -11.475 16.605 1.00 95.50 271 LEU A C 1
ATOM 2156 O O . LEU A 1 271 ? 10.835 -12.645 16.880 1.00 95.50 271 LEU A O 1
ATOM 2160 N N . GLU A 1 272 ? 12.249 -10.908 16.941 1.00 95.50 272 GLU A N 1
ATOM 2161 C CA . GLU A 1 272 ? 13.321 -11.596 17.680 1.00 95.50 272 GLU A CA 1
ATOM 2162 C C . GLU A 1 272 ? 12.930 -11.967 19.121 1.00 95.50 272 GLU A C 1
ATOM 2164 O O . GLU A 1 272 ? 13.557 -12.837 19.724 1.00 95.50 272 GLU A O 1
ATOM 2169 N N . THR A 1 273 ? 11.882 -11.351 19.686 1.00 93.81 273 THR A N 1
ATOM 2170 C CA . THR A 1 273 ? 11.368 -11.730 21.016 1.00 93.81 273 THR A CA 1
ATOM 2171 C C . THR A 1 273 ? 10.476 -12.970 21.002 1.00 93.81 273 THR A C 1
ATOM 2173 O O . THR A 1 273 ? 10.140 -13.490 22.071 1.00 93.81 273 THR A O 1
ATOM 2176 N N . LEU A 1 274 ? 10.071 -13.448 19.821 1.00 93.88 274 LEU A N 1
ATOM 2177 C CA . LEU A 1 274 ? 9.280 -14.666 19.702 1.00 93.88 274 LEU A CA 1
ATOM 2178 C C . LEU A 1 274 ? 10.094 -15.880 20.180 1.00 93.88 274 LEU A C 1
ATOM 2180 O O . LEU A 1 274 ? 11.312 -15.934 19.991 1.00 93.88 274 LEU A O 1
ATOM 2184 N N . PRO A 1 275 ? 9.446 -16.890 20.789 1.00 93.31 275 PRO A N 1
ATOM 2185 C CA . PRO A 1 275 ? 10.104 -18.171 21.003 1.00 93.31 275 PRO A CA 1
ATOM 2186 C C . PRO A 1 275 ? 10.431 -18.826 19.651 1.00 93.31 275 PRO A C 1
ATOM 2188 O O . PRO A 1 275 ? 10.032 -18.343 18.590 1.00 93.31 275 PRO A O 1
ATOM 2191 N N . SER A 1 276 ? 11.122 -19.969 19.687 1.00 93.75 276 SER A N 1
ATOM 2192 C CA . SER A 1 276 ? 11.358 -20.779 18.486 1.00 93.75 276 SER A CA 1
ATOM 2193 C C . SER A 1 276 ? 10.061 -20.960 17.690 1.00 93.75 276 SER A C 1
ATOM 2195 O O . SER A 1 276 ? 9.037 -21.338 18.269 1.00 93.75 276 SER A O 1
ATOM 2197 N N . LEU A 1 277 ? 10.103 -20.692 16.379 1.00 93.69 277 LEU A N 1
ATOM 2198 C CA . LEU A 1 277 ? 8.909 -20.718 15.532 1.00 93.69 277 LEU A CA 1
ATOM 2199 C C . LEU A 1 277 ? 8.203 -22.078 15.600 1.00 93.69 277 LEU A C 1
ATOM 2201 O O . LEU A 1 277 ? 6.990 -22.114 15.761 1.00 93.69 277 LEU A O 1
ATOM 2205 N N . ASP A 1 278 ? 8.946 -23.184 15.649 1.00 91.31 278 ASP A N 1
ATOM 2206 C CA . ASP A 1 278 ? 8.389 -24.541 15.767 1.00 91.31 278 ASP A CA 1
ATOM 2207 C C . ASP A 1 278 ? 7.541 -24.759 17.034 1.00 91.31 278 ASP A C 1
ATOM 2209 O O . ASP A 1 278 ? 6.693 -25.651 17.078 1.00 91.31 278 ASP A O 1
ATOM 2213 N N . SER A 1 279 ? 7.753 -23.949 18.076 1.00 92.38 279 SER A N 1
ATOM 2214 C CA . SER A 1 279 ? 6.990 -24.015 19.329 1.00 92.38 279 SER A CA 1
ATOM 2215 C C . SER A 1 279 ? 5.678 -23.222 19.296 1.00 92.38 279 SER A C 1
ATOM 2217 O O . SER A 1 279 ? 4.830 -23.403 20.173 1.00 92.38 279 SER A O 1
ATOM 2219 N N . LEU A 1 280 ? 5.492 -22.347 18.302 1.00 93.44 280 LEU A N 1
ATOM 2220 C CA . LEU A 1 280 ? 4.278 -21.549 18.156 1.00 93.44 280 LEU A CA 1
ATOM 2221 C C . LEU A 1 280 ? 3.119 -22.402 17.611 1.00 93.44 280 LEU A C 1
ATOM 2223 O O . LEU A 1 280 ? 3.346 -23.354 16.865 1.00 93.44 280 LEU A O 1
ATOM 2227 N N . PRO A 1 281 ? 1.853 -22.061 17.908 1.00 93.38 281 PRO A N 1
ATOM 2228 C CA . PRO A 1 281 ? 0.713 -22.669 17.227 1.00 93.38 281 PRO A CA 1
ATOM 2229 C C . PRO A 1 281 ? 0.749 -22.396 15.709 1.00 93.38 281 PRO A C 1
ATOM 2231 O O . PRO A 1 281 ? 1.185 -21.313 15.319 1.00 93.38 281 PRO A O 1
ATOM 2234 N N . PRO A 1 282 ? 0.213 -23.281 14.846 1.00 94.38 282 PRO A N 1
ATOM 2235 C CA . PRO A 1 282 ? 0.336 -23.162 13.386 1.00 94.38 282 PRO A CA 1
ATOM 2236 C C . PRO A 1 282 ? -0.070 -21.806 12.782 1.00 94.38 282 PRO A C 1
ATOM 2238 O O . PRO A 1 282 ? 0.625 -21.295 11.910 1.00 94.38 282 PRO A O 1
ATOM 2241 N N . ASN A 1 283 ? -1.150 -21.181 13.267 1.00 93.12 283 ASN A N 1
ATOM 2242 C CA . ASN A 1 283 ? -1.551 -19.844 12.802 1.00 93.12 283 ASN A CA 1
ATOM 2243 C C . ASN A 1 283 ? -0.506 -18.771 13.150 1.00 93.12 283 ASN A C 1
ATOM 2245 O O . ASN A 1 283 ? -0.218 -17.904 12.334 1.00 93.12 283 ASN A O 1
ATOM 2249 N N . HIS A 1 284 ? 0.103 -18.851 14.334 1.00 94.69 284 HIS A N 1
ATOM 2250 C CA . HIS A 1 284 ? 1.150 -17.921 14.756 1.00 94.69 284 HIS A CA 1
ATOM 2251 C C . HIS A 1 284 ? 2.481 -18.205 14.051 1.00 94.69 284 HIS A C 1
ATOM 2253 O O . HIS A 1 284 ? 3.218 -17.268 13.770 1.00 94.69 284 HIS A O 1
ATOM 2259 N N . GLN A 1 285 ? 2.775 -19.468 13.713 1.00 96.69 285 GLN A N 1
ATOM 2260 C CA . GLN A 1 285 ? 3.898 -19.808 12.830 1.00 96.69 285 GLN A CA 1
ATOM 2261 C C . GLN A 1 285 ? 3.730 -19.144 11.465 1.00 96.69 285 GLN A C 1
ATOM 2263 O O . GLN A 1 285 ? 4.641 -18.473 10.988 1.00 96.69 285 GLN A O 1
ATOM 2268 N N . LEU A 1 286 ? 2.544 -19.288 10.865 1.00 97.25 286 LEU A N 1
ATOM 2269 C CA . LEU A 1 286 ? 2.208 -18.665 9.588 1.00 97.25 286 LEU A CA 1
ATOM 2270 C C . LEU A 1 286 ? 2.389 -17.144 9.652 1.00 97.25 286 LEU A C 1
ATOM 2272 O O . LEU A 1 286 ? 3.052 -16.576 8.788 1.00 97.25 286 LEU A O 1
ATOM 2276 N N . GLN A 1 287 ? 1.858 -16.490 10.690 1.00 96.31 287 GLN A N 1
ATOM 2277 C CA . GLN A 1 287 ? 2.019 -15.045 10.875 1.00 96.31 287 GLN A CA 1
ATOM 2278 C C . GLN A 1 287 ? 3.490 -14.656 11.071 1.00 96.31 287 GLN A C 1
ATOM 2280 O O . GLN A 1 287 ? 3.953 -13.712 10.437 1.00 96.31 287 GLN A O 1
ATOM 2285 N N . ALA A 1 288 ? 4.264 -15.402 11.861 1.00 97.19 288 ALA A N 1
ATOM 2286 C CA . ALA A 1 288 ? 5.687 -15.127 12.046 1.00 97.19 288 ALA A CA 1
ATOM 2287 C C . ALA A 1 288 ? 6.471 -15.210 10.732 1.00 97.19 288 ALA A C 1
ATOM 2289 O O . ALA A 1 288 ? 7.221 -14.289 10.415 1.00 97.19 288 ALA A O 1
ATOM 2290 N N . HIS A 1 289 ? 6.273 -16.273 9.946 1.00 97.94 289 HIS A N 1
ATOM 2291 C CA . HIS A 1 289 ? 6.937 -16.411 8.651 1.00 97.94 289 HIS A CA 1
ATOM 2292 C C . HIS A 1 289 ? 6.500 -15.321 7.658 1.00 97.94 289 HIS A C 1
ATOM 2294 O O . HIS A 1 289 ? 7.359 -14.797 6.956 1.00 97.94 289 HIS A O 1
ATOM 2300 N N . LEU A 1 290 ? 5.229 -14.894 7.643 1.00 96.75 290 LEU A N 1
ATOM 2301 C CA . LEU A 1 290 ? 4.792 -13.754 6.821 1.00 96.75 290 LEU A CA 1
ATOM 2302 C C . LEU A 1 290 ? 5.564 -12.469 7.151 1.00 96.75 290 LEU A C 1
ATOM 2304 O O . LEU A 1 290 ? 6.032 -11.777 6.246 1.00 96.75 290 LEU A O 1
ATOM 2308 N N . HIS A 1 291 ? 5.697 -12.151 8.441 1.00 97.06 291 HIS A N 1
ATOM 2309 C CA . HIS A 1 291 ? 6.337 -10.912 8.888 1.00 97.06 291 HIS A CA 1
ATOM 2310 C C . HIS A 1 291 ? 7.858 -10.954 8.697 1.00 97.06 291 HIS A C 1
ATOM 2312 O O . HIS A 1 291 ? 8.430 -9.972 8.225 1.00 97.06 291 HIS A O 1
ATOM 2318 N N . TRP A 1 292 ? 8.506 -12.090 8.984 1.00 97.62 292 TRP A N 1
ATOM 2319 C CA . TRP A 1 292 ? 9.925 -12.288 8.677 1.00 97.62 292 TRP A CA 1
ATOM 2320 C C . TRP A 1 292 ? 10.197 -12.222 7.175 1.00 97.62 292 TRP A C 1
ATOM 2322 O O . TRP A 1 292 ? 11.085 -11.489 6.754 1.00 97.62 292 TRP A O 1
ATOM 2332 N N . GLY A 1 293 ? 9.385 -12.899 6.359 1.00 96.75 293 GLY A N 1
ATOM 2333 C CA . GLY A 1 293 ? 9.505 -12.866 4.903 1.00 96.75 293 GLY A CA 1
ATOM 2334 C C . GLY A 1 293 ? 9.441 -11.444 4.352 1.00 96.75 293 GLY A C 1
ATOM 2335 O O . GLY A 1 293 ? 10.319 -11.058 3.579 1.00 96.75 293 GLY A O 1
ATOM 2336 N N . MET A 1 294 ? 8.463 -10.648 4.802 1.00 95.12 294 MET A N 1
ATOM 2337 C CA . MET A 1 294 ? 8.302 -9.245 4.403 1.00 95.12 294 MET A CA 1
ATOM 2338 C C . MET A 1 294 ? 9.500 -8.388 4.825 1.00 95.12 294 MET A C 1
ATOM 2340 O O . MET A 1 294 ? 10.014 -7.598 4.032 1.00 95.12 294 MET A O 1
ATOM 2344 N N . LEU A 1 295 ? 9.964 -8.552 6.063 1.00 95.56 295 LEU A N 1
ATOM 2345 C CA . LEU A 1 295 ? 11.097 -7.807 6.597 1.00 95.56 295 LEU A CA 1
ATOM 2346 C C . LEU A 1 295 ? 12.401 -8.131 5.845 1.00 95.56 295 LEU A C 1
ATOM 2348 O O . LEU A 1 295 ? 13.142 -7.213 5.486 1.00 95.56 295 LEU A O 1
ATOM 2352 N N . SER A 1 296 ? 12.645 -9.409 5.541 1.00 94.75 296 SER A N 1
ATOM 2353 C CA . SER A 1 296 ? 13.810 -9.854 4.772 1.00 94.75 296 SER A CA 1
ATOM 2354 C C . SER A 1 296 ? 13.806 -9.302 3.341 1.00 94.75 296 SER A C 1
ATOM 2356 O O . SER A 1 296 ? 14.875 -8.933 2.860 1.00 94.75 296 SER A O 1
ATOM 2358 N N . ILE A 1 297 ? 12.641 -9.149 2.682 1.00 91.25 297 ILE A N 1
ATOM 2359 C CA . ILE A 1 297 ? 12.549 -8.449 1.377 1.00 91.25 297 ILE A CA 1
ATOM 2360 C C . ILE A 1 297 ? 13.047 -7.016 1.510 1.00 91.25 297 ILE A C 1
ATOM 2362 O O . ILE A 1 297 ? 13.923 -6.590 0.762 1.00 91.25 297 ILE A O 1
ATOM 2366 N N . ILE A 1 298 ? 12.493 -6.275 2.472 1.00 88.75 298 ILE A N 1
ATOM 2367 C CA . ILE A 1 298 ? 12.773 -4.844 2.649 1.00 88.75 298 ILE A CA 1
ATOM 2368 C C . ILE A 1 298 ? 14.260 -4.599 2.934 1.00 88.75 298 ILE A C 1
ATOM 2370 O O . ILE A 1 298 ? 14.812 -3.575 2.542 1.00 88.75 298 ILE A O 1
ATOM 2374 N N . GLN A 1 299 ? 14.920 -5.546 3.599 1.00 87.50 299 GLN A N 1
ATOM 2375 C CA . GLN A 1 299 ? 16.338 -5.468 3.941 1.00 87.50 299 GLN A CA 1
ATOM 2376 C C . GLN A 1 299 ? 17.265 -6.099 2.888 1.00 87.50 299 GLN A C 1
ATOM 2378 O O . GLN A 1 299 ? 18.482 -6.064 3.057 1.00 87.50 299 GLN A O 1
ATOM 2383 N N . GLY A 1 300 ? 16.714 -6.665 1.809 1.00 87.94 300 GLY A N 1
ATOM 2384 C CA . GLY A 1 300 ? 17.477 -7.264 0.711 1.00 87.94 300 GLY A CA 1
ATOM 2385 C C . GLY A 1 300 ? 17.997 -8.685 0.972 1.00 87.94 300 GLY A C 1
ATOM 2386 O O . GLY A 1 300 ? 18.803 -9.194 0.194 1.00 87.94 300 GLY A O 1
ATOM 2387 N N . PHE A 1 301 ? 17.543 -9.366 2.027 1.00 92.56 301 PHE A N 1
ATOM 2388 C CA . PHE A 1 301 ? 17.923 -10.748 2.343 1.00 92.56 301 PHE A CA 1
ATOM 2389 C C . PHE A 1 301 ? 17.071 -11.756 1.554 1.00 92.56 301 PHE A C 1
ATOM 2391 O O . PHE A 1 301 ? 16.225 -12.463 2.102 1.00 92.56 301 PHE A O 1
ATOM 2398 N N . ILE A 1 302 ? 17.307 -11.837 0.240 1.00 92.12 302 ILE A N 1
ATOM 2399 C CA . ILE A 1 302 ? 16.516 -12.664 -0.692 1.00 92.12 302 ILE A CA 1
ATOM 2400 C C . ILE A 1 302 ? 16.435 -14.153 -0.285 1.00 92.12 302 ILE A C 1
ATOM 2402 O O . ILE A 1 302 ? 15.320 -14.677 -0.252 1.00 92.12 302 ILE A O 1
ATOM 2406 N N . PRO A 1 303 ? 17.534 -14.856 0.078 1.00 95.50 303 PRO A N 1
ATOM 2407 C CA . PRO A 1 303 ? 17.454 -16.280 0.432 1.00 95.50 303 PRO A CA 1
ATOM 2408 C C . PRO A 1 303 ? 16.631 -16.549 1.697 1.00 95.50 303 PRO A C 1
ATOM 2410 O O . PRO A 1 303 ? 15.899 -17.534 1.770 1.00 95.50 303 PRO A O 1
ATOM 2413 N N . GLU A 1 304 ? 16.739 -15.664 2.688 1.00 95.12 304 GLU A N 1
ATOM 2414 C CA . GLU A 1 304 ? 15.963 -15.746 3.927 1.00 95.12 304 GLU A CA 1
ATOM 2415 C C . GLU A 1 304 ? 14.475 -15.504 3.643 1.00 95.12 304 GLU A C 1
ATOM 2417 O O . GLU A 1 304 ? 13.614 -16.250 4.106 1.00 95.12 304 GLU A O 1
ATOM 2422 N N . SER A 1 305 ? 14.167 -14.516 2.800 1.00 96.25 305 SER A N 1
ATOM 2423 C CA . SER A 1 305 ? 12.792 -14.236 2.396 1.00 96.25 305 SER A CA 1
ATOM 2424 C C . SER A 1 305 ? 12.141 -15.408 1.653 1.00 96.25 305 SER A C 1
ATOM 2426 O O . SER A 1 305 ? 11.021 -15.798 1.992 1.00 96.25 305 SER A O 1
ATOM 2428 N N . LEU A 1 306 ? 12.856 -16.020 0.698 1.00 96.38 306 LEU A N 1
ATOM 2429 C CA . LEU A 1 306 ? 12.404 -17.227 -0.003 1.00 96.38 306 LEU A CA 1
ATOM 2430 C C . LEU A 1 306 ? 12.054 -18.339 0.990 1.00 96.38 306 LEU A C 1
ATOM 2432 O O . LEU A 1 306 ? 10.945 -18.869 0.947 1.00 96.38 306 LEU A O 1
ATOM 2436 N N . HIS A 1 307 ? 12.953 -18.617 1.937 1.00 96.69 307 HIS A N 1
ATOM 2437 C CA . HIS A 1 307 ? 12.718 -19.605 2.986 1.00 96.69 307 HIS A CA 1
ATOM 2438 C C . HIS A 1 307 ? 11.426 -19.312 3.769 1.00 96.69 307 HIS A C 1
ATOM 2440 O O . HIS A 1 307 ? 10.569 -20.188 3.916 1.00 96.69 307 HIS A O 1
ATOM 2446 N N . HIS A 1 308 ? 11.227 -18.076 4.235 1.00 97.94 308 HIS A N 1
ATOM 2447 C CA . HIS A 1 308 ? 10.029 -17.733 4.999 1.00 97.94 308 HIS A CA 1
ATOM 2448 C C . HIS A 1 308 ? 8.736 -17.830 4.180 1.00 97.94 308 HIS A C 1
ATOM 2450 O O . HIS A 1 308 ? 7.740 -18.352 4.691 1.00 97.94 308 HIS A O 1
ATOM 2456 N N . TYR A 1 309 ? 8.717 -17.385 2.923 1.00 97.75 309 TYR A N 1
ATOM 2457 C CA . TYR A 1 309 ? 7.507 -17.472 2.103 1.00 97.75 309 TYR A CA 1
ATOM 2458 C C . TYR A 1 309 ? 7.199 -18.896 1.621 1.00 97.75 309 TYR A C 1
ATOM 2460 O O . TYR A 1 309 ? 6.024 -19.251 1.532 1.00 97.75 309 TYR A O 1
ATOM 2468 N N . GLU A 1 310 ? 8.199 -19.755 1.407 1.00 97.50 310 GLU A N 1
ATOM 2469 C CA . GLU A 1 310 ? 7.980 -21.188 1.151 1.00 97.50 310 GLU A CA 1
ATOM 2470 C C . GLU A 1 310 ? 7.335 -21.883 2.360 1.00 97.50 310 GLU A C 1
ATOM 2472 O O . GLU A 1 310 ? 6.347 -22.613 2.222 1.00 97.50 310 GLU A O 1
ATOM 2477 N N . HIS A 1 311 ? 7.844 -21.614 3.567 1.00 97.38 311 HIS A N 1
ATOM 2478 C CA . HIS A 1 311 ? 7.246 -22.108 4.809 1.00 97.38 311 HIS A CA 1
ATOM 2479 C C . HIS A 1 311 ? 5.824 -21.575 5.010 1.00 97.38 311 HIS A C 1
ATOM 2481 O O . HIS A 1 311 ? 4.916 -22.345 5.338 1.00 97.38 311 HIS A O 1
ATOM 2487 N N . THR A 1 312 ? 5.611 -20.283 4.751 1.00 98.12 312 THR A N 1
ATOM 2488 C CA . THR A 1 312 ? 4.282 -19.667 4.819 1.00 98.12 312 THR A CA 1
ATOM 2489 C C . THR A 1 312 ? 3.313 -20.343 3.858 1.00 98.12 312 THR A C 1
ATOM 2491 O O . THR A 1 312 ? 2.216 -20.704 4.273 1.00 98.12 312 THR A O 1
ATOM 2494 N N . LEU A 1 313 ? 3.705 -20.569 2.601 1.00 98.06 313 LEU A N 1
ATOM 2495 C CA . LEU A 1 313 ? 2.855 -21.205 1.596 1.00 98.06 313 LEU A CA 1
ATOM 2496 C C . LEU A 1 313 ? 2.433 -22.617 2.026 1.00 98.06 313 LEU A C 1
ATOM 2498 O O . LEU A 1 313 ? 1.259 -22.979 1.918 1.00 98.06 313 LEU A O 1
ATOM 2502 N N . ASN A 1 314 ? 3.370 -23.403 2.558 1.00 97.50 314 ASN A N 1
ATOM 2503 C CA . ASN A 1 314 ? 3.096 -24.755 3.044 1.00 97.50 314 ASN A CA 1
ATOM 2504 C C . ASN A 1 314 ? 2.126 -24.753 4.235 1.00 97.50 314 ASN A C 1
ATOM 2506 O O . ASN A 1 314 ? 1.145 -25.503 4.236 1.00 97.50 314 ASN A O 1
ATOM 2510 N N . LEU A 1 315 ? 2.356 -23.877 5.218 1.00 97.56 315 LEU A N 1
ATOM 2511 C CA . LEU A 1 315 ? 1.465 -23.710 6.368 1.00 97.56 315 LEU A CA 1
ATOM 2512 C C . LEU A 1 315 ? 0.085 -23.204 5.938 1.00 97.56 315 LEU A C 1
ATOM 2514 O O . LEU A 1 315 ? -0.931 -23.743 6.369 1.00 97.56 315 LEU A O 1
ATOM 2518 N N . ALA A 1 316 ? 0.031 -22.216 5.048 1.00 97.38 316 ALA A N 1
ATOM 2519 C CA . ALA A 1 316 ? -1.210 -21.628 4.566 1.00 97.38 316 ALA A CA 1
ATOM 2520 C C . ALA A 1 316 ? -2.065 -22.656 3.818 1.00 97.38 316 ALA A C 1
ATOM 2522 O O . ALA A 1 316 ? -3.271 -22.726 4.048 1.00 97.38 316 ALA A O 1
ATOM 2523 N N . ARG A 1 317 ? -1.454 -23.524 3.001 1.00 97.00 317 ARG A N 1
ATOM 2524 C CA . ARG A 1 317 ? -2.149 -24.655 2.364 1.00 97.00 317 ARG A CA 1
ATOM 2525 C C . ARG A 1 317 ? -2.695 -25.645 3.392 1.00 97.00 317 ARG A C 1
ATOM 2527 O O . ARG A 1 317 ? -3.859 -26.034 3.297 1.00 97.00 317 ARG A O 1
ATOM 2534 N N . ALA A 1 318 ? -1.896 -26.020 4.393 1.00 97.31 318 ALA A N 1
ATOM 2535 C CA . ALA A 1 318 ? -2.324 -26.942 5.448 1.00 97.31 318 ALA A CA 1
ATOM 2536 C C . ALA A 1 318 ? -3.492 -26.380 6.279 1.00 97.31 318 ALA A C 1
ATOM 2538 O O . ALA A 1 318 ? -4.430 -27.105 6.612 1.00 97.31 318 ALA A O 1
ATOM 2539 N N . LEU A 1 319 ? -3.456 -25.077 6.563 1.00 96.81 319 LEU A N 1
ATOM 2540 C CA . LEU A 1 319 ? -4.474 -24.350 7.323 1.00 96.81 319 LEU A CA 1
ATOM 2541 C C . LEU A 1 319 ? -5.664 -23.899 6.468 1.00 96.81 319 LEU A C 1
ATOM 2543 O O . LEU A 1 319 ? -6.645 -23.401 7.014 1.00 96.81 319 LEU A O 1
ATOM 2547 N N . LYS A 1 320 ? -5.591 -24.071 5.140 1.00 95.50 320 LYS A N 1
ATOM 2548 C CA . LYS A 1 320 ? -6.539 -23.506 4.164 1.00 95.50 320 LYS A CA 1
ATOM 2549 C C . LYS A 1 320 ? -6.707 -21.987 4.330 1.00 95.50 320 LYS A C 1
ATOM 2551 O O . LYS A 1 320 ? -7.793 -21.446 4.147 1.00 95.50 320 LYS A O 1
ATOM 2556 N N . HIS A 1 321 ? -5.619 -21.308 4.687 1.00 94.12 321 HIS A N 1
ATOM 2557 C CA . HIS A 1 321 ? -5.567 -19.869 4.907 1.00 94.12 321 HIS A CA 1
ATOM 2558 C C . HIS A 1 321 ? -5.334 -19.139 3.579 1.00 94.12 321 HIS A C 1
ATOM 2560 O O . HIS A 1 321 ? -4.199 -18.917 3.154 1.00 94.12 321 HIS A O 1
ATOM 2566 N N . GLN A 1 322 ? -6.425 -18.781 2.911 1.00 92.81 322 GLN A N 1
ATOM 2567 C CA . GLN A 1 322 ? -6.414 -18.314 1.527 1.00 92.81 322 GLN A CA 1
ATOM 2568 C C . GLN A 1 322 ? -5.575 -17.048 1.289 1.00 92.81 322 GLN A C 1
ATOM 2570 O O . GLN A 1 322 ? -4.758 -17.023 0.370 1.00 92.81 322 GLN A O 1
ATOM 2575 N N . GLU A 1 323 ? -5.705 -16.025 2.139 1.00 91.81 323 GLU A N 1
ATOM 2576 C CA . GLU A 1 323 ? -4.886 -14.804 2.047 1.00 91.81 323 GLU A CA 1
ATOM 2577 C C . GLU A 1 323 ? -3.387 -15.123 2.147 1.00 91.81 323 GLU A C 1
ATOM 2579 O O . GLU A 1 323 ? -2.567 -14.551 1.432 1.00 91.81 323 GLU A O 1
ATOM 2584 N N . GLY A 1 324 ? -3.036 -16.099 2.986 1.00 95.00 324 GLY A N 1
ATOM 2585 C CA . GLY A 1 324 ? -1.654 -16.543 3.177 1.00 95.00 324 GLY A CA 1
ATOM 2586 C C . GLY A 1 324 ? -1.104 -17.252 1.942 1.00 95.00 324 GLY A C 1
ATOM 2587 O O . GLY A 1 324 ? 0.053 -17.036 1.588 1.00 95.00 324 GLY A O 1
ATOM 2588 N N . ILE A 1 325 ? -1.935 -18.043 1.252 1.00 96.75 325 ILE A N 1
ATOM 2589 C CA . ILE A 1 325 ? -1.571 -18.695 -0.014 1.00 96.75 325 ILE A CA 1
ATOM 2590 C C . ILE A 1 325 ? -1.308 -17.629 -1.081 1.00 96.75 325 ILE A C 1
ATOM 2592 O O . ILE A 1 325 ? -0.217 -17.589 -1.644 1.00 96.75 325 ILE A O 1
ATOM 2596 N N . ILE A 1 326 ? -2.270 -16.729 -1.309 1.00 96.06 326 ILE A N 1
ATOM 2597 C CA . ILE A 1 326 ? -2.173 -15.679 -2.334 1.00 96.06 326 ILE A CA 1
ATOM 2598 C C . ILE A 1 326 ? -0.965 -14.774 -2.074 1.00 96.06 326 ILE A C 1
ATOM 2600 O O . ILE A 1 326 ? -0.180 -14.512 -2.988 1.00 96.06 326 ILE A O 1
ATOM 2604 N N . THR A 1 327 ? -0.792 -14.328 -0.826 1.00 95.56 327 THR A N 1
ATOM 2605 C CA . THR A 1 327 ? 0.333 -13.475 -0.430 1.00 95.56 327 THR A CA 1
ATOM 2606 C C . THR A 1 327 ? 1.656 -14.188 -0.676 1.00 95.56 327 THR A C 1
ATOM 2608 O O . THR A 1 327 ? 2.532 -13.624 -1.323 1.00 95.56 327 THR A O 1
ATOM 2611 N N . SER A 1 328 ? 1.797 -15.445 -0.247 1.00 97.06 328 SER A N 1
ATOM 2612 C CA . SER A 1 328 ? 3.053 -16.186 -0.417 1.00 97.06 328 SER A CA 1
ATOM 2613 C C . SER A 1 328 ? 3.377 -16.448 -1.885 1.00 97.06 328 SER A C 1
ATOM 2615 O O . SER A 1 328 ? 4.505 -16.216 -2.298 1.00 97.06 328 SER A O 1
ATOM 2617 N N . LEU A 1 329 ? 2.401 -16.873 -2.695 1.00 96.44 329 LEU A N 1
ATOM 2618 C CA . LEU A 1 329 ? 2.602 -17.093 -4.132 1.00 96.44 329 LEU A CA 1
ATOM 2619 C C . LEU A 1 329 ? 3.023 -15.807 -4.850 1.00 96.44 329 LEU A C 1
ATOM 2621 O O . LEU A 1 329 ? 3.929 -15.832 -5.679 1.00 96.44 329 LEU A O 1
ATOM 2625 N N . THR A 1 330 ? 2.393 -14.683 -4.503 1.00 95.44 330 THR A N 1
ATOM 2626 C CA . THR A 1 330 ? 2.723 -13.371 -5.071 1.00 95.44 330 THR A CA 1
ATOM 2627 C C . THR A 1 330 ? 4.154 -12.968 -4.712 1.00 95.44 330 THR A C 1
ATOM 2629 O O . THR A 1 330 ? 4.930 -12.606 -5.591 1.00 95.44 330 THR A O 1
ATOM 2632 N N . GLN A 1 331 ? 4.539 -13.090 -3.439 1.00 95.75 331 GLN A N 1
ATOM 2633 C CA . GLN A 1 331 ? 5.881 -12.718 -2.979 1.00 95.75 331 GLN A CA 1
ATOM 2634 C C . GLN A 1 331 ? 6.965 -13.652 -3.531 1.00 95.75 331 GLN A C 1
ATOM 2636 O O . GLN A 1 331 ? 8.001 -13.180 -3.991 1.00 95.75 331 GLN A O 1
ATOM 2641 N N . LEU A 1 332 ? 6.715 -14.964 -3.585 1.00 95.94 332 LEU A N 1
ATOM 2642 C CA . LEU A 1 332 ? 7.620 -15.918 -4.234 1.00 95.94 332 LEU A CA 1
ATOM 2643 C C . LEU A 1 332 ? 7.750 -15.645 -5.736 1.00 95.94 332 LEU A C 1
ATOM 2645 O O . LEU A 1 332 ? 8.842 -15.779 -6.279 1.00 95.94 332 LEU A O 1
ATOM 2649 N N . GLY A 1 333 ? 6.670 -15.233 -6.404 1.00 92.75 333 GLY A N 1
ATOM 2650 C CA . GLY A 1 333 ? 6.713 -14.804 -7.801 1.00 92.75 333 GLY A CA 1
ATOM 2651 C C . GLY A 1 333 ? 7.638 -13.606 -8.014 1.00 92.75 333 GLY A C 1
ATOM 2652 O O . GLY A 1 333 ? 8.444 -13.623 -8.938 1.00 92.75 333 GLY A O 1
ATOM 2653 N N . ILE A 1 334 ? 7.586 -12.607 -7.126 1.00 90.94 334 ILE A N 1
ATOM 2654 C CA . ILE A 1 334 ? 8.501 -11.453 -7.156 1.00 90.94 334 ILE A CA 1
ATOM 2655 C C . ILE A 1 334 ? 9.950 -11.902 -6.903 1.00 90.94 334 ILE A C 1
ATOM 2657 O O . ILE A 1 334 ? 10.853 -11.514 -7.641 1.00 90.94 334 ILE A O 1
ATOM 2661 N N . LEU A 1 335 ? 10.181 -12.743 -5.888 1.00 91.44 335 LEU A N 1
ATOM 2662 C CA . LEU A 1 335 ? 11.519 -13.219 -5.503 1.00 91.44 335 LEU A CA 1
ATOM 2663 C C . LEU A 1 335 ? 12.179 -14.104 -6.570 1.00 91.44 335 LEU A C 1
ATOM 2665 O O . LEU A 1 335 ? 13.399 -14.086 -6.711 1.00 91.44 335 LEU A O 1
ATOM 2669 N N . HIS A 1 336 ? 11.384 -14.843 -7.346 1.00 88.81 336 HIS A N 1
ATOM 2670 C CA . HIS A 1 336 ? 11.830 -15.581 -8.531 1.00 88.81 336 HIS A CA 1
ATOM 2671 C C . HIS A 1 336 ? 11.780 -14.738 -9.810 1.00 88.81 336 HIS A C 1
ATOM 2673 O O . HIS A 1 336 ? 11.626 -15.282 -10.903 1.00 88.81 336 HIS A O 1
ATOM 2679 N N . THR A 1 337 ? 11.890 -13.413 -9.671 1.00 84.56 337 THR A N 1
ATOM 2680 C CA . THR A 1 337 ? 12.012 -12.461 -10.783 1.00 84.56 337 THR A CA 1
ATOM 2681 C C . THR A 1 337 ? 10.931 -12.636 -11.844 1.00 84.56 337 THR A C 1
ATOM 2683 O O . THR A 1 337 ? 11.205 -12.532 -13.034 1.00 84.56 337 THR A O 1
ATOM 2686 N N . TYR A 1 338 ? 9.700 -12.900 -11.401 1.00 85.25 338 TYR A N 1
ATOM 2687 C CA . TYR A 1 338 ? 8.535 -13.052 -12.261 1.00 85.25 338 TYR A CA 1
ATOM 2688 C C . TYR A 1 338 ? 8.667 -14.176 -13.294 1.00 85.25 338 TYR A C 1
ATOM 2690 O O . TYR A 1 338 ? 8.213 -14.000 -14.405 1.00 85.25 338 TYR A O 1
ATOM 2698 N N . ASP A 1 339 ? 9.219 -15.347 -12.973 1.00 83.88 339 ASP A N 1
ATOM 2699 C CA . ASP A 1 339 ? 9.354 -16.460 -13.942 1.00 83.88 339 ASP A CA 1
ATOM 2700 C C . ASP A 1 339 ? 8.036 -17.171 -14.348 1.00 83.88 339 ASP A C 1
ATOM 2702 O O . ASP A 1 339 ? 8.042 -18.231 -14.978 1.00 83.88 339 ASP A O 1
ATOM 2706 N N . GLY A 1 340 ? 6.889 -16.622 -13.938 1.00 84.00 340 GLY A N 1
ATOM 2707 C CA . GLY A 1 340 ? 5.551 -17.083 -14.310 1.00 84.00 340 GLY A CA 1
ATOM 2708 C C . GLY A 1 340 ? 5.042 -18.331 -13.575 1.00 84.00 340 GLY A C 1
ATOM 2709 O O . GLY A 1 340 ? 3.859 -18.659 -13.693 1.00 84.00 340 GLY A O 1
ATOM 2710 N N . ARG A 1 341 ? 5.863 -19.020 -12.767 1.00 89.88 341 ARG A N 1
ATOM 2711 C CA . ARG A 1 341 ? 5.516 -20.354 -12.223 1.00 89.88 341 ARG A CA 1
ATOM 2712 C C . ARG A 1 341 ? 4.268 -20.400 -11.334 1.00 89.88 341 ARG A C 1
ATOM 2714 O O . ARG A 1 341 ? 3.653 -21.456 -11.207 1.00 89.88 341 ARG A O 1
ATOM 2721 N N . TYR A 1 342 ? 3.904 -19.282 -10.706 1.00 91.19 342 TYR A N 1
ATOM 2722 C CA . TYR A 1 342 ? 2.780 -19.207 -9.766 1.00 91.19 342 TYR A CA 1
ATOM 2723 C C . TYR A 1 342 ? 1.523 -18.554 -10.354 1.00 91.19 342 TYR A C 1
ATOM 2725 O O . TYR A 1 342 ? 0.483 -18.571 -9.701 1.00 91.19 342 TYR A O 1
ATOM 2733 N N . GLU A 1 343 ? 1.566 -18.006 -11.575 1.00 89.88 343 GLU A N 1
ATOM 2734 C CA . GLU A 1 343 ? 0.475 -17.175 -12.119 1.00 89.88 343 GLU A CA 1
ATOM 2735 C C . GLU A 1 343 ? -0.869 -17.914 -12.193 1.00 89.88 343 GLU A C 1
ATOM 2737 O O . GLU A 1 343 ? -1.908 -17.367 -11.822 1.00 89.88 343 GLU A O 1
ATOM 2742 N N . THR A 1 344 ? -0.856 -19.180 -12.621 1.00 90.88 344 THR A N 1
ATOM 2743 C CA . THR A 1 344 ? -2.085 -19.983 -12.757 1.00 90.88 344 THR A CA 1
ATOM 2744 C C . THR A 1 344 ? -2.718 -20.302 -11.398 1.00 90.88 344 THR A C 1
ATOM 2746 O O . THR A 1 344 ? -3.941 -20.240 -11.242 1.00 90.88 344 THR A O 1
ATOM 2749 N N . GLU A 1 345 ? -1.896 -20.624 -10.395 1.00 94.44 345 GLU A N 1
ATOM 2750 C CA . GLU A 1 345 ? -2.382 -20.889 -9.037 1.00 94.44 345 GLU A CA 1
ATOM 2751 C C . GLU A 1 345 ? -2.910 -19.601 -8.396 1.00 94.44 345 GLU A C 1
ATOM 2753 O O . GLU A 1 345 ? -4.006 -19.603 -7.838 1.00 94.44 345 GLU A O 1
ATOM 2758 N N . ILE A 1 346 ? -2.192 -18.483 -8.566 1.00 94.06 346 ILE A N 1
ATOM 2759 C CA . ILE A 1 346 ? -2.624 -17.156 -8.111 1.00 94.06 346 ILE A CA 1
ATOM 2760 C C . ILE A 1 346 ? -4.001 -16.815 -8.683 1.00 94.06 346 ILE A C 1
ATOM 2762 O O . ILE A 1 346 ? -4.886 -16.442 -7.919 1.00 94.06 346 ILE A O 1
ATOM 2766 N N . ALA A 1 347 ? -4.212 -16.980 -9.993 1.00 90.94 347 ALA A N 1
ATOM 2767 C CA . ALA A 1 347 ? -5.503 -16.705 -10.623 1.00 90.94 347 ALA A CA 1
ATOM 2768 C C . ALA A 1 347 ? -6.639 -17.550 -10.017 1.00 90.94 347 ALA A C 1
ATOM 2770 O O . ALA A 1 347 ? -7.713 -17.027 -9.729 1.00 90.94 347 ALA A O 1
ATOM 2771 N N . THR A 1 348 ? -6.379 -18.832 -9.748 1.00 92.94 348 THR A N 1
ATOM 2772 C CA . THR A 1 348 ? -7.366 -19.754 -9.160 1.00 92.94 348 THR A CA 1
ATOM 2773 C C . THR A 1 348 ? -7.722 -19.383 -7.717 1.00 92.94 348 THR A C 1
ATOM 2775 O O . THR A 1 348 ? -8.882 -19.461 -7.314 1.00 92.94 348 THR A O 1
ATOM 2778 N N . GLU A 1 349 ? -6.736 -18.996 -6.905 1.00 93.94 349 GLU A N 1
ATOM 2779 C CA . GLU A 1 349 ? -6.980 -18.582 -5.518 1.00 93.94 349 GLU A CA 1
ATOM 2780 C C . GLU A 1 349 ? -7.610 -17.187 -5.427 1.00 93.94 349 GLU A C 1
ATOM 2782 O O . GLU A 1 349 ? -8.398 -16.918 -4.516 1.00 93.94 349 GLU A O 1
ATOM 2787 N N . LEU A 1 350 ? -7.314 -16.317 -6.394 1.00 92.38 350 LEU A N 1
ATOM 2788 C CA . LEU A 1 350 ? -7.871 -14.973 -6.492 1.00 92.38 350 LEU A CA 1
ATOM 2789 C C . LEU A 1 350 ? -9.393 -14.986 -6.700 1.00 92.38 350 LEU A C 1
ATOM 2791 O O . LEU A 1 350 ? -10.096 -14.184 -6.091 1.00 92.38 350 LEU A O 1
ATOM 2795 N N . GLU A 1 351 ? -9.919 -15.919 -7.497 1.00 89.81 351 GLU A N 1
ATOM 2796 C CA . GLU A 1 351 ? -11.369 -16.067 -7.729 1.00 89.81 351 GLU A CA 1
ATOM 2797 C C . GLU A 1 351 ? -12.159 -16.400 -6.458 1.00 89.81 351 GLU A C 1
ATOM 2799 O O . GLU A 1 351 ? -13.365 -16.167 -6.383 1.00 89.81 351 GLU A O 1
ATOM 2804 N N . LYS A 1 352 ? -11.485 -16.946 -5.446 1.00 90.69 352 LYS A N 1
ATOM 2805 C CA . LYS A 1 352 ? -12.115 -17.362 -4.195 1.00 90.69 352 LYS A CA 1
ATOM 2806 C C . LYS A 1 352 ? -12.158 -16.235 -3.158 1.00 90.69 352 LYS A C 1
ATOM 2808 O O . LYS A 1 352 ? -12.761 -16.430 -2.109 1.00 90.69 352 LYS A O 1
ATOM 2813 N N . THR A 1 353 ? -11.439 -15.120 -3.349 1.00 90.69 353 THR A N 1
ATOM 2814 C CA . THR A 1 353 ? -11.342 -14.042 -2.341 1.00 90.69 353 THR A CA 1
ATOM 2815 C C . THR A 1 353 ? -12.264 -12.888 -2.697 1.00 90.69 353 THR A C 1
ATOM 2817 O O . THR A 1 353 ? -12.410 -12.545 -3.867 1.00 90.69 353 THR A O 1
ATOM 2820 N N . SER A 1 354 ? -12.855 -12.258 -1.685 1.00 90.69 354 SER A N 1
ATOM 2821 C CA . SER A 1 354 ? -13.618 -11.014 -1.815 1.00 90.69 354 SER A CA 1
ATOM 2822 C C . SER A 1 354 ? -12.862 -9.783 -1.306 1.00 90.69 354 SER A C 1
ATOM 2824 O O . SER A 1 354 ? -13.429 -8.695 -1.322 1.00 90.69 354 SER A O 1
ATOM 2826 N N . ASP A 1 355 ? -11.620 -9.931 -0.829 1.00 92.88 355 ASP A N 1
ATOM 2827 C CA . ASP A 1 355 ? -10.821 -8.804 -0.334 1.00 92.88 355 ASP A CA 1
ATOM 2828 C C . ASP A 1 355 ? -10.319 -7.955 -1.509 1.00 92.88 355 ASP A C 1
ATOM 2830 O O . ASP A 1 355 ? -9.388 -8.342 -2.222 1.00 92.88 355 ASP A O 1
ATOM 2834 N N . LEU A 1 356 ? -10.908 -6.771 -1.689 1.00 93.50 356 LEU A N 1
ATOM 2835 C CA . LEU A 1 356 ? -10.542 -5.851 -2.768 1.00 93.50 356 LEU A CA 1
ATOM 2836 C C . LEU A 1 356 ? -9.076 -5.400 -2.715 1.00 93.50 356 LEU A C 1
ATOM 2838 O O . LEU A 1 356 ? -8.438 -5.259 -3.758 1.00 93.50 356 LEU A O 1
ATOM 2842 N N . TRP A 1 357 ? -8.503 -5.194 -1.528 1.00 90.69 357 TRP A N 1
ATOM 2843 C CA . TRP A 1 357 ? -7.108 -4.756 -1.405 1.00 90.69 357 TRP A CA 1
ATOM 2844 C C . TRP A 1 357 ? -6.142 -5.856 -1.820 1.00 90.69 357 TRP A C 1
ATOM 2846 O O . TRP A 1 357 ? -5.171 -5.590 -2.540 1.00 90.69 357 TRP A O 1
ATOM 2856 N N . LEU A 1 358 ? -6.419 -7.091 -1.396 1.00 92.50 358 LEU A N 1
ATOM 2857 C CA . LEU A 1 358 ? -5.647 -8.249 -1.828 1.00 92.50 358 LEU A CA 1
ATOM 2858 C C . LEU A 1 358 ? -5.780 -8.435 -3.342 1.00 92.50 358 LEU A C 1
ATOM 2860 O O . LEU A 1 358 ? -4.767 -8.565 -4.029 1.00 92.50 358 LEU A O 1
ATOM 2864 N N . GLN A 1 359 ? -7.003 -8.353 -3.878 1.00 95.31 359 GLN A N 1
ATOM 2865 C CA . GLN A 1 359 ? -7.239 -8.482 -5.313 1.00 95.31 359 GLN A CA 1
ATOM 2866 C C . GLN A 1 359 ? -6.480 -7.436 -6.130 1.00 95.31 359 GLN A C 1
ATOM 2868 O O . GLN A 1 359 ? -5.781 -7.783 -7.082 1.00 95.31 359 GLN A O 1
ATOM 2873 N N . ARG A 1 360 ? -6.561 -6.161 -5.736 1.00 95.38 360 ARG A N 1
ATOM 2874 C CA . ARG A 1 360 ? -5.814 -5.069 -6.371 1.00 95.38 360 ARG A CA 1
ATOM 2875 C C . ARG A 1 360 ? -4.313 -5.349 -6.378 1.00 95.38 360 ARG A C 1
ATOM 2877 O O . ARG A 1 360 ? -3.663 -5.174 -7.405 1.00 95.38 360 ARG A O 1
ATOM 2884 N N . THR A 1 361 ? -3.768 -5.796 -5.247 1.00 93.44 361 THR A N 1
ATOM 2885 C CA . THR A 1 361 ? -2.332 -6.079 -5.091 1.00 93.44 361 THR A CA 1
ATOM 2886 C C . THR A 1 361 ? -1.889 -7.198 -6.032 1.00 93.44 361 THR A C 1
ATOM 2888 O O . THR A 1 361 ? -0.877 -7.067 -6.719 1.00 93.44 361 THR A O 1
ATOM 2891 N N . VAL A 1 362 ? -2.690 -8.259 -6.144 1.00 95.75 362 VAL A N 1
ATOM 2892 C CA . VAL A 1 362 ? -2.434 -9.372 -7.064 1.00 95.75 362 VAL A CA 1
ATOM 2893 C C . VAL A 1 362 ? -2.524 -8.931 -8.522 1.00 95.75 362 VAL A C 1
ATOM 2895 O O . VAL A 1 362 ? -1.642 -9.258 -9.310 1.00 95.75 362 VAL A O 1
ATOM 2898 N N . TYR A 1 363 ? -3.542 -8.158 -8.903 1.00 96.94 363 TYR A N 1
ATOM 2899 C CA . TYR A 1 363 ? -3.640 -7.637 -10.267 1.00 96.94 363 TYR A CA 1
ATOM 2900 C C . TYR A 1 363 ? -2.483 -6.696 -10.617 1.00 96.94 363 TYR A C 1
ATOM 2902 O O . TYR A 1 363 ? -1.977 -6.738 -11.736 1.00 96.94 363 TYR A O 1
ATOM 2910 N N . SER A 1 364 ? -2.006 -5.904 -9.655 1.00 95.38 364 SER A N 1
ATOM 2911 C CA . SER A 1 364 ? -0.792 -5.100 -9.808 1.00 95.38 364 SER A CA 1
ATOM 2912 C C . SER A 1 364 ? 0.425 -5.969 -10.128 1.00 95.38 364 SER A C 1
ATOM 2914 O O . SER A 1 364 ? 1.161 -5.666 -11.068 1.00 95.38 364 SER A O 1
ATOM 2916 N N . PHE A 1 365 ? 0.609 -7.051 -9.365 1.00 94.50 365 PHE A N 1
ATOM 2917 C CA . PHE A 1 365 ? 1.687 -8.019 -9.554 1.00 94.50 365 PHE A CA 1
ATOM 2918 C C . PHE A 1 365 ? 1.590 -8.732 -10.907 1.00 94.50 365 PHE A C 1
ATOM 2920 O O . PHE A 1 365 ? 2.570 -8.762 -11.642 1.00 94.50 365 PHE A O 1
ATOM 2927 N N . LEU A 1 366 ? 0.417 -9.261 -11.269 1.00 94.69 366 LEU A N 1
ATOM 2928 C CA . LEU A 1 366 ? 0.217 -9.953 -12.546 1.00 94.69 366 LEU A CA 1
ATOM 2929 C C . LEU A 1 366 ? 0.459 -9.021 -13.738 1.00 94.69 366 LEU A C 1
ATOM 2931 O O . LEU A 1 366 ? 1.021 -9.449 -14.743 1.00 94.69 366 LEU A O 1
ATOM 2935 N N . GLY A 1 367 ? 0.101 -7.738 -13.614 1.00 93.62 367 GLY A N 1
ATOM 2936 C CA . GLY A 1 367 ? 0.439 -6.727 -14.613 1.00 93.62 367 GLY A CA 1
ATOM 2937 C C . GLY A 1 367 ? 1.951 -6.535 -14.761 1.00 93.62 367 GLY A C 1
ATOM 2938 O O . GLY A 1 367 ? 2.464 -6.608 -15.875 1.00 93.62 367 GLY A O 1
ATOM 2939 N N . ALA A 1 368 ? 2.682 -6.395 -13.650 1.00 90.56 368 ALA A N 1
ATOM 2940 C CA . ALA A 1 368 ? 4.146 -6.307 -13.671 1.00 90.56 368 ALA A CA 1
ATOM 2941 C C . ALA A 1 368 ? 4.803 -7.582 -14.239 1.00 90.56 368 ALA A C 1
ATOM 2943 O O . ALA A 1 368 ? 5.674 -7.495 -15.102 1.00 90.56 368 ALA A O 1
ATOM 2944 N N . SER A 1 369 ? 4.328 -8.763 -13.832 1.00 90.44 369 SER A N 1
ATOM 2945 C CA . SER A 1 369 ? 4.778 -10.057 -14.365 1.00 90.44 369 SER A CA 1
ATOM 2946 C C . SER A 1 369 ? 4.559 -10.155 -15.876 1.00 90.44 369 SER A C 1
ATOM 2948 O O . SER A 1 369 ? 5.427 -10.603 -16.624 1.00 90.44 369 SER A O 1
ATOM 2950 N N . SER A 1 370 ? 3.413 -9.674 -16.359 1.00 90.31 370 SER A N 1
ATOM 2951 C CA . SER A 1 370 ? 3.096 -9.661 -17.788 1.00 90.31 370 SER A CA 1
ATOM 2952 C C . SER A 1 370 ? 4.063 -8.769 -18.572 1.00 90.31 370 SER A C 1
ATOM 2954 O O . SER A 1 370 ? 4.539 -9.185 -19.627 1.00 90.31 370 SER A O 1
ATOM 2956 N N . ILE A 1 371 ? 4.431 -7.593 -18.046 1.00 86.38 371 ILE A N 1
ATOM 2957 C CA . ILE A 1 371 ? 5.466 -6.732 -18.648 1.00 86.38 371 ILE A CA 1
ATOM 2958 C C . ILE A 1 371 ? 6.827 -7.420 -18.691 1.00 86.38 371 ILE A C 1
ATOM 2960 O O . ILE A 1 371 ? 7.488 -7.366 -19.728 1.00 86.38 371 ILE A O 1
ATOM 2964 N N . HIS A 1 372 ? 7.227 -8.094 -17.608 1.00 82.25 372 HIS A N 1
ATOM 2965 C CA . HIS A 1 372 ? 8.487 -8.842 -17.567 1.00 82.25 372 HIS A CA 1
ATOM 2966 C C . HIS A 1 372 ? 8.597 -9.845 -18.723 1.00 82.25 372 HIS A C 1
ATOM 2968 O O . HIS A 1 372 ? 9.634 -9.925 -19.379 1.00 82.25 372 HIS A O 1
ATOM 2974 N N . HIS A 1 373 ? 7.488 -10.501 -19.066 1.00 83.25 373 HIS A N 1
ATOM 2975 C CA . HIS A 1 373 ? 7.396 -11.440 -20.185 1.00 83.25 373 HIS A CA 1
ATOM 2976 C C . HIS A 1 373 ? 7.016 -10.803 -21.533 1.00 83.25 373 HIS A C 1
ATOM 2978 O O . HIS A 1 373 ? 6.672 -11.523 -22.469 1.00 83.25 373 HIS A O 1
ATOM 2984 N N . SER A 1 374 ? 7.029 -9.471 -21.657 1.00 84.38 374 SER A N 1
ATOM 2985 C CA . SER A 1 374 ? 6.588 -8.742 -22.862 1.00 84.38 374 SER A CA 1
ATOM 2986 C C . SER A 1 374 ? 5.133 -9.028 -23.297 1.00 84.38 374 SER A C 1
ATOM 2988 O O . SER A 1 374 ? 4.762 -8.785 -24.444 1.00 84.38 374 SER A O 1
ATOM 2990 N N . ARG A 1 375 ? 4.272 -9.505 -22.388 1.00 88.44 375 ARG A N 1
ATOM 2991 C CA . ARG A 1 375 ? 2.831 -9.739 -22.602 1.00 88.44 375 ARG A CA 1
ATOM 2992 C C . ARG A 1 375 ? 2.028 -8.464 -22.319 1.00 88.44 375 ARG A C 1
ATOM 2994 O O . ARG A 1 375 ? 1.186 -8.414 -21.424 1.00 88.44 375 ARG A O 1
ATOM 3001 N N . TYR A 1 376 ? 2.285 -7.406 -23.084 1.00 89.44 376 TYR A N 1
ATOM 3002 C CA . TYR A 1 376 ? 1.731 -6.064 -22.834 1.00 89.44 376 TYR A CA 1
ATOM 3003 C C . TYR A 1 376 ? 0.199 -6.012 -22.808 1.00 89.44 376 TYR A C 1
ATOM 3005 O O . TYR A 1 376 ? -0.392 -5.334 -21.971 1.00 89.44 376 TYR A O 1
ATOM 3013 N N . ARG A 1 377 ? -0.465 -6.779 -23.681 1.00 94.62 377 ARG A N 1
ATOM 3014 C CA . ARG A 1 377 ? -1.934 -6.832 -23.730 1.00 94.62 377 ARG A CA 1
ATOM 3015 C C . ARG A 1 377 ? -2.534 -7.462 -22.467 1.00 94.62 377 ARG A C 1
ATOM 3017 O O . ARG A 1 377 ? -3.543 -6.967 -21.969 1.00 94.62 377 ARG A O 1
ATOM 3024 N N . GLU A 1 378 ? -1.906 -8.505 -21.920 1.00 93.94 378 GLU A N 1
ATOM 3025 C CA . GLU A 1 378 ? -2.297 -9.098 -20.629 1.00 93.94 378 GLU A CA 1
ATOM 3026 C C . GLU A 1 378 ? -2.034 -8.124 -19.472 1.00 93.94 378 GLU A C 1
ATOM 3028 O O . GLU A 1 378 ? -2.893 -7.961 -18.602 1.00 93.94 378 GLU A O 1
ATOM 3033 N N . ALA A 1 379 ? -0.909 -7.396 -19.511 1.00 94.38 379 ALA A N 1
ATOM 3034 C CA . ALA A 1 379 ? -0.599 -6.361 -18.525 1.00 94.38 379 ALA A CA 1
ATOM 3035 C C . ALA A 1 379 ? -1.697 -5.289 -18.457 1.00 94.38 379 ALA A C 1
ATOM 3037 O O . ALA A 1 379 ? -2.172 -4.965 -17.365 1.00 94.38 379 ALA A O 1
ATOM 3038 N N . CYS A 1 380 ? -2.171 -4.808 -19.615 1.00 96.69 380 CYS A N 1
ATOM 3039 C CA . CYS A 1 380 ? -3.282 -3.859 -19.686 1.00 96.69 380 CYS A CA 1
ATOM 3040 C C . CYS A 1 380 ? -4.547 -4.397 -19.010 1.00 96.69 380 CYS A C 1
ATOM 3042 O O . CYS A 1 380 ? -5.163 -3.689 -18.215 1.00 96.69 380 CYS A O 1
ATOM 3044 N N . VAL A 1 381 ? -4.919 -5.656 -19.270 1.00 97.38 381 VAL A N 1
ATOM 3045 C CA . VAL A 1 381 ? -6.102 -6.280 -18.652 1.00 97.38 381 VAL A CA 1
ATOM 3046 C C . VAL A 1 381 ? -5.968 -6.324 -17.129 1.00 97.38 381 VAL A C 1
ATOM 3048 O O . VAL A 1 381 ? -6.913 -5.988 -16.412 1.00 97.38 381 VAL A O 1
ATOM 3051 N N . HIS A 1 382 ? -4.805 -6.721 -16.612 1.00 96.88 382 HIS A N 1
ATOM 3052 C CA . HIS A 1 382 ? -4.575 -6.791 -15.171 1.00 96.88 382 HIS A CA 1
ATOM 3053 C C . HIS A 1 382 ? -4.578 -5.407 -14.512 1.00 96.88 382 HIS A C 1
ATOM 3055 O O . HIS A 1 382 ? -5.274 -5.207 -13.515 1.00 96.88 382 HIS A O 1
ATOM 3061 N N . TRP A 1 383 ? -3.887 -4.420 -15.083 1.00 97.81 383 TRP A N 1
ATOM 3062 C CA . TRP A 1 383 ? -3.872 -3.068 -14.526 1.00 97.81 383 TRP A CA 1
ATOM 3063 C C . TRP A 1 383 ? -5.204 -2.334 -14.661 1.00 97.81 383 TRP A C 1
ATOM 3065 O O . TRP A 1 383 ? -5.542 -1.571 -13.764 1.00 97.81 383 TRP A O 1
ATOM 3075 N N . GLN A 1 384 ? -6.021 -2.617 -15.679 1.00 98.25 384 GLN A N 1
ATOM 3076 C CA . GLN A 1 384 ? -7.402 -2.119 -15.744 1.00 98.25 384 GLN A CA 1
ATOM 3077 C C . GLN A 1 384 ? -8.263 -2.655 -14.592 1.00 98.25 384 GLN A C 1
ATOM 3079 O O . GLN A 1 384 ? -9.048 -1.903 -14.013 1.00 98.25 384 GLN A O 1
ATOM 3084 N N . LYS A 1 385 ? -8.096 -3.929 -14.206 1.00 97.50 385 LYS A N 1
ATOM 3085 C CA . LYS A 1 385 ? -8.775 -4.489 -13.024 1.00 97.50 385 LYS A CA 1
ATOM 3086 C C . LYS A 1 385 ? -8.286 -3.832 -11.731 1.00 97.50 385 LYS A C 1
ATOM 3088 O O . LYS A 1 385 ? -9.106 -3.448 -10.902 1.00 97.50 385 LYS A O 1
ATOM 3093 N N . ALA A 1 386 ? -6.971 -3.660 -11.571 1.00 97.94 386 ALA A N 1
ATOM 3094 C CA . ALA A 1 386 ? -6.403 -2.973 -10.409 1.00 97.94 386 ALA A CA 1
ATOM 3095 C C . ALA A 1 386 ? -6.867 -1.506 -10.321 1.00 97.94 386 ALA A C 1
ATOM 3097 O O . ALA A 1 386 ? -7.213 -1.034 -9.241 1.00 97.94 386 ALA A O 1
ATOM 3098 N N . LEU A 1 387 ? -6.943 -0.810 -11.459 1.00 98.19 387 LEU A N 1
ATOM 3099 C CA . LEU A 1 387 ? -7.447 0.556 -11.584 1.00 98.19 387 LEU A CA 1
ATOM 3100 C C . LEU A 1 387 ? -8.919 0.668 -11.172 1.00 98.19 387 LEU A C 1
ATOM 3102 O O . LEU A 1 387 ? -9.256 1.549 -10.385 1.00 98.19 387 LEU A O 1
ATOM 3106 N N . ALA A 1 388 ? -9.781 -0.228 -11.661 1.00 97.75 388 ALA A N 1
ATOM 3107 C CA . ALA A 1 388 ? -11.199 -0.242 -11.301 1.00 97.75 388 ALA A CA 1
ATOM 3108 C C . ALA A 1 388 ? -11.396 -0.397 -9.785 1.00 97.75 388 ALA A C 1
ATOM 3110 O O . ALA A 1 388 ? -12.166 0.351 -9.185 1.00 97.75 388 ALA A O 1
ATOM 3111 N N . ILE A 1 389 ? -10.635 -1.301 -9.159 1.00 96.62 389 ILE A N 1
ATOM 3112 C CA . ILE A 1 389 ? -10.665 -1.482 -7.705 1.00 96.62 389 ILE A CA 1
ATOM 3113 C C . ILE A 1 389 ? -10.120 -0.241 -6.983 1.00 96.62 389 ILE A C 1
ATOM 3115 O O . ILE A 1 389 ? -10.710 0.204 -6.007 1.00 96.62 389 ILE A O 1
ATOM 3119 N N . SER A 1 390 ? -9.022 0.364 -7.447 1.00 96.56 390 SER A N 1
ATOM 3120 C CA . SER A 1 390 ? -8.483 1.586 -6.827 1.00 96.56 390 SER A CA 1
ATOM 3121 C C . SER A 1 390 ? -9.452 2.765 -6.875 1.00 96.56 390 SER A C 1
ATOM 3123 O O . SER A 1 390 ? -9.483 3.548 -5.930 1.00 96.56 390 SER A O 1
ATOM 3125 N N . LEU A 1 391 ? -10.249 2.885 -7.941 1.00 96.19 391 LEU A N 1
ATOM 3126 C CA . LEU A 1 391 ? -11.324 3.877 -8.026 1.00 96.19 391 LEU A CA 1
ATOM 3127 C C . LEU A 1 391 ? -12.417 3.601 -6.987 1.00 96.19 391 LEU A C 1
ATOM 3129 O O . LEU A 1 391 ? -12.857 4.529 -6.315 1.00 96.19 391 LEU A O 1
ATOM 3133 N N . GLU A 1 392 ? -12.819 2.338 -6.818 1.00 94.50 392 GLU A N 1
ATOM 3134 C CA . GLU A 1 392 ? -13.792 1.928 -5.795 1.00 94.50 392 GLU A CA 1
ATOM 3135 C C . GLU A 1 392 ? -13.277 2.156 -4.366 1.00 94.50 392 GLU A C 1
ATOM 3137 O O . GLU A 1 392 ? -14.050 2.500 -3.477 1.00 94.50 392 GLU A O 1
ATOM 3142 N N . LEU A 1 393 ? -11.971 2.001 -4.146 1.00 92.38 393 LEU A N 1
ATOM 3143 C CA . LEU A 1 393 ? -11.310 2.252 -2.864 1.00 92.38 393 LEU A CA 1
ATOM 3144 C C . LEU A 1 393 ? -10.947 3.727 -2.633 1.00 92.38 393 LEU A C 1
ATOM 3146 O O . LEU A 1 393 ? -10.420 4.050 -1.569 1.00 92.38 393 LEU A O 1
ATOM 3150 N N . GLU A 1 394 ? -11.207 4.605 -3.607 1.00 93.69 394 GLU A N 1
ATOM 3151 C CA . GLU A 1 394 ? -10.806 6.019 -3.600 1.00 93.69 394 GLU A CA 1
ATOM 3152 C C . GLU A 1 394 ? -9.289 6.229 -3.357 1.00 93.69 394 GLU A C 1
ATOM 3154 O O . GLU A 1 394 ? -8.859 7.245 -2.804 1.00 93.69 394 GLU A O 1
ATOM 3159 N N . ASP A 1 395 ? -8.449 5.278 -3.789 1.00 93.06 395 ASP A N 1
ATOM 3160 C CA . ASP A 1 395 ? -6.985 5.368 -3.710 1.00 93.06 395 ASP A CA 1
ATOM 3161 C C . ASP A 1 395 ? -6.426 6.066 -4.959 1.00 93.06 395 ASP A C 1
ATOM 3163 O O . ASP A 1 395 ? -5.932 5.442 -5.902 1.00 93.06 395 ASP A O 1
ATOM 3167 N N . TRP A 1 396 ? -6.520 7.397 -4.968 1.00 95.25 396 TRP A N 1
ATOM 3168 C CA . TRP A 1 396 ? -6.101 8.235 -6.098 1.00 95.25 396 TRP A CA 1
ATOM 3169 C C . TRP A 1 396 ? -4.607 8.133 -6.430 1.00 95.25 396 TRP A C 1
ATOM 3171 O O . TRP A 1 396 ? -4.220 8.366 -7.576 1.00 95.25 396 TRP A O 1
ATOM 3181 N N . TYR A 1 397 ? -3.772 7.756 -5.455 1.00 93.62 397 TYR A N 1
ATOM 3182 C CA . TYR A 1 397 ? -2.356 7.487 -5.688 1.00 93.62 397 TYR A CA 1
ATOM 3183 C C . TYR A 1 397 ? -2.190 6.256 -6.582 1.00 93.62 397 TYR A C 1
ATOM 3185 O O . TYR A 1 397 ? -1.567 6.337 -7.641 1.00 93.62 397 TYR A O 1
ATOM 3193 N N . ALA A 1 398 ? -2.830 5.143 -6.210 1.00 94.94 398 ALA A N 1
ATOM 3194 C CA . ALA A 1 398 ? -2.803 3.923 -7.008 1.00 94.94 398 ALA A CA 1
ATOM 3195 C C . ALA A 1 398 ? -3.447 4.122 -8.392 1.00 94.94 398 ALA A C 1
ATOM 3197 O O . ALA A 1 398 ? -2.946 3.587 -9.379 1.00 94.94 398 ALA A O 1
ATOM 3198 N N . VAL A 1 399 ? -4.516 4.924 -8.494 1.00 97.88 399 VAL A N 1
ATOM 3199 C CA . VAL A 1 399 ? -5.132 5.303 -9.782 1.00 97.88 399 VAL A CA 1
ATOM 3200 C C . VAL A 1 399 ? -4.106 5.967 -10.708 1.00 97.88 399 VAL A C 1
ATOM 3202 O O . VAL A 1 399 ? -3.959 5.547 -11.856 1.00 97.88 399 VAL A O 1
ATOM 3205 N N . ALA A 1 400 ? -3.350 6.954 -10.216 1.00 97.56 400 ALA A N 1
ATOM 3206 C CA . ALA A 1 400 ? -2.320 7.627 -11.008 1.00 97.56 400 ALA A CA 1
ATOM 3207 C C . ALA A 1 400 ? -1.196 6.664 -11.438 1.00 97.56 400 ALA A C 1
ATOM 3209 O O . ALA A 1 400 ? -0.774 6.690 -12.595 1.00 97.56 400 ALA A O 1
ATOM 3210 N N . THR A 1 401 ? -0.760 5.769 -10.544 1.00 96.69 401 THR A N 1
ATOM 3211 C CA . THR A 1 401 ? 0.225 4.723 -10.867 1.00 96.69 401 THR A CA 1
ATOM 3212 C C . THR A 1 401 ? -0.270 3.783 -11.966 1.00 96.69 401 THR A C 1
ATOM 3214 O O . THR A 1 401 ? 0.476 3.490 -12.897 1.00 96.69 401 THR A O 1
ATOM 3217 N N . TYR A 1 402 ? -1.521 3.319 -11.911 1.00 97.94 402 TYR A N 1
ATOM 3218 C CA . TYR A 1 402 ? -2.035 2.404 -12.933 1.00 97.94 402 TYR A CA 1
ATOM 3219 C C . TYR A 1 402 ? -2.251 3.084 -14.283 1.00 97.94 402 TYR A C 1
ATOM 3221 O O . TYR A 1 402 ? -2.013 2.448 -15.305 1.00 97.94 402 TYR A O 1
ATOM 3229 N N . HIS A 1 403 ? -2.613 4.368 -14.314 1.00 98.44 403 HIS A N 1
ATOM 3230 C CA . HIS A 1 403 ? -2.621 5.127 -15.564 1.00 98.44 403 HIS A CA 1
ATOM 3231 C C . HIS A 1 403 ? -1.218 5.268 -16.169 1.00 98.44 403 HIS A C 1
ATOM 3233 O O . HIS A 1 403 ? -1.072 5.059 -17.369 1.00 98.44 403 HIS A O 1
ATOM 3239 N N . ASN A 1 404 ? -0.184 5.532 -15.359 1.00 97.12 404 ASN A N 1
ATOM 3240 C CA . ASN A 1 404 ? 1.203 5.533 -15.839 1.00 97.12 404 ASN A CA 1
ATOM 3241 C C . ASN A 1 404 ? 1.574 4.188 -16.479 1.00 97.12 404 ASN A C 1
ATOM 3243 O O . ASN A 1 404 ? 1.999 4.127 -17.627 1.00 97.12 404 ASN A O 1
ATOM 3247 N N . ASN A 1 405 ? 1.341 3.106 -15.739 1.00 96.06 405 ASN A N 1
ATOM 3248 C CA . ASN A 1 405 ? 1.690 1.758 -16.165 1.00 96.06 405 ASN A CA 1
ATOM 3249 C C . ASN A 1 405 ? 0.938 1.344 -17.444 1.00 96.06 405 ASN A C 1
ATOM 3251 O O . ASN A 1 405 ? 1.516 0.743 -18.346 1.00 96.06 405 ASN A O 1
ATOM 3255 N N . LEU A 1 406 ? -0.348 1.698 -17.555 1.00 97.75 406 LEU A N 1
ATOM 3256 C CA . LEU A 1 406 ? -1.119 1.507 -18.785 1.00 97.75 406 LEU A CA 1
ATOM 3257 C C . LEU A 1 406 ? -0.535 2.315 -19.949 1.00 97.75 406 LEU A C 1
ATOM 3259 O O . LEU A 1 406 ? -0.446 1.783 -21.051 1.00 97.75 406 LEU A O 1
ATOM 3263 N N . GLY A 1 407 ? -0.102 3.555 -19.705 1.00 96.19 407 GLY A N 1
ATOM 3264 C CA . GLY A 1 407 ? 0.600 4.375 -20.692 1.00 96.19 407 GLY A CA 1
ATOM 3265 C C . GLY A 1 407 ? 1.842 3.681 -21.244 1.00 96.19 407 GLY A C 1
ATOM 3266 O O . GLY A 1 407 ? 2.006 3.583 -22.461 1.00 96.19 407 GLY A O 1
ATOM 3267 N N . ASP A 1 408 ? 2.660 3.105 -20.362 1.00 92.25 408 ASP A N 1
ATOM 3268 C CA . ASP A 1 408 ? 3.841 2.333 -20.752 1.00 92.25 408 ASP A CA 1
ATOM 3269 C C . ASP A 1 408 ? 3.484 1.086 -21.569 1.00 92.25 408 ASP A C 1
ATOM 3271 O O . ASP A 1 408 ? 4.092 0.836 -22.611 1.00 92.25 408 ASP A O 1
ATOM 3275 N N . ALA A 1 409 ? 2.470 0.322 -21.156 1.00 92.94 409 ALA A N 1
ATOM 3276 C CA . ALA A 1 409 ? 2.041 -0.865 -21.894 1.00 92.94 409 ALA A CA 1
ATOM 3277 C C . ALA A 1 409 ? 1.472 -0.528 -23.282 1.00 92.94 409 ALA A C 1
ATOM 3279 O O . ALA A 1 409 ? 1.827 -1.182 -24.263 1.00 92.94 409 ALA A O 1
ATOM 3280 N N . PHE A 1 410 ? 0.630 0.503 -23.390 1.00 94.44 410 PHE A N 1
ATOM 3281 C CA . PHE A 1 410 ? 0.096 0.963 -24.673 1.00 94.44 410 PHE A CA 1
ATOM 3282 C C . PHE A 1 410 ? 1.198 1.493 -25.593 1.00 94.44 410 PHE A C 1
ATOM 3284 O O . PHE A 1 410 ? 1.190 1.207 -26.792 1.00 94.44 410 PHE A O 1
ATOM 3291 N N . ARG A 1 411 ? 2.195 2.195 -25.038 1.00 91.88 411 ARG A N 1
ATOM 3292 C CA . ARG A 1 411 ? 3.369 2.662 -25.785 1.00 91.88 411 ARG A CA 1
ATOM 3293 C C . ARG A 1 411 ? 4.140 1.490 -26.395 1.00 91.88 411 ARG A C 1
ATOM 3295 O O . ARG A 1 411 ? 4.495 1.557 -27.568 1.00 91.88 411 ARG A O 1
ATOM 3302 N N . GLU A 1 412 ? 4.364 0.418 -25.637 1.00 86.25 412 GLU A N 1
ATOM 3303 C CA . GLU A 1 412 ? 5.047 -0.789 -26.132 1.00 86.25 412 GLU A CA 1
ATOM 3304 C C . GLU A 1 412 ? 4.208 -1.587 -27.149 1.00 86.25 412 GLU A C 1
ATOM 3306 O O . GLU A 1 412 ? 4.772 -2.240 -28.023 1.00 86.25 412 GLU A O 1
ATOM 3311 N N . LEU A 1 413 ? 2.874 -1.496 -27.090 1.00 89.00 413 LEU A N 1
ATOM 3312 C CA . LEU A 1 413 ? 1.962 -2.054 -28.102 1.00 89.00 413 LEU A CA 1
ATOM 3313 C C . LEU A 1 413 ? 1.887 -1.218 -29.394 1.00 89.00 413 LEU A C 1
ATOM 3315 O O . LEU A 1 413 ? 1.289 -1.666 -30.371 1.00 89.00 413 LEU A O 1
ATOM 3319 N N . GLY A 1 414 ? 2.445 -0.003 -29.408 1.00 89.12 414 GLY A N 1
ATOM 3320 C CA . GLY A 1 414 ? 2.266 0.957 -30.503 1.00 89.12 414 GLY A CA 1
ATOM 3321 C C . GLY A 1 414 ? 0.892 1.646 -30.517 1.00 89.12 414 GLY A C 1
ATOM 3322 O O . GLY A 1 414 ? 0.582 2.390 -31.446 1.00 89.12 414 GLY A O 1
ATOM 3323 N N . GLU A 1 415 ? 0.072 1.436 -29.483 1.00 94.56 415 GLU A N 1
ATOM 3324 C CA . GLU A 1 415 ? -1.239 2.065 -29.272 1.00 94.56 415 GLU A CA 1
ATOM 3325 C C . GLU A 1 415 ? -1.028 3.486 -28.714 1.00 94.56 415 GLU A C 1
ATOM 3327 O O . GLU A 1 415 ? -1.284 3.808 -27.553 1.00 94.56 415 GLU A O 1
ATOM 3332 N N . PHE A 1 416 ? -0.427 4.350 -29.536 1.00 94.69 416 PHE A N 1
ATOM 3333 C CA . PHE A 1 416 ? 0.109 5.626 -29.071 1.00 94.69 416 PHE A CA 1
ATOM 3334 C C . PHE A 1 416 ? -0.956 6.608 -28.583 1.00 94.69 416 PHE A C 1
ATOM 3336 O O . PHE A 1 416 ? -0.649 7.433 -27.722 1.00 94.69 416 PHE A O 1
ATOM 3343 N N . THR A 1 417 ? -2.168 6.582 -29.137 1.00 97.06 417 THR A N 1
ATOM 3344 C CA . THR A 1 417 ? -3.248 7.489 -28.719 1.00 97.06 417 THR A CA 1
ATOM 3345 C C . THR A 1 417 ? -3.734 7.137 -27.315 1.00 97.06 417 THR A C 1
ATOM 3347 O O . THR A 1 417 ? -3.906 8.021 -26.478 1.00 97.06 417 THR A O 1
ATOM 3350 N N . GLU A 1 418 ? -3.899 5.850 -27.037 1.00 97.44 418 GLU A N 1
ATOM 3351 C CA . GLU A 1 418 ? -4.258 5.305 -25.734 1.00 97.44 418 GLU A CA 1
ATOM 3352 C C . GLU A 1 418 ? -3.156 5.579 -24.701 1.00 97.44 418 GLU A C 1
ATOM 3354 O O . GLU A 1 418 ? -3.456 5.992 -23.579 1.00 97.44 418 GLU A O 1
ATOM 3359 N N . ALA A 1 419 ? -1.885 5.437 -25.097 1.00 97.12 419 ALA A N 1
ATOM 3360 C CA . ALA A 1 419 ? -0.742 5.759 -24.245 1.00 97.12 419 ALA A CA 1
ATOM 3361 C C . ALA A 1 419 ? -0.750 7.227 -23.791 1.00 97.12 419 ALA A C 1
ATOM 3363 O O . ALA A 1 419 ? -0.629 7.518 -22.603 1.00 97.12 419 ALA A O 1
ATOM 3364 N N . GLU A 1 420 ? -0.950 8.157 -24.728 1.00 97.50 420 GLU A N 1
ATOM 3365 C CA . GLU A 1 420 ? -1.009 9.593 -24.438 1.00 97.50 420 GLU A CA 1
ATOM 3366 C C . GLU A 1 420 ? -2.168 9.947 -23.499 1.00 97.50 420 GLU A C 1
ATOM 3368 O O . GLU A 1 420 ? -1.977 10.686 -22.533 1.00 97.50 420 GLU A O 1
ATOM 3373 N N . GLN A 1 421 ? -3.357 9.377 -23.725 1.00 98.12 421 GLN A N 1
ATOM 3374 C CA . GLN A 1 421 ? -4.507 9.574 -22.835 1.00 98.12 421 GLN A CA 1
ATOM 3375 C C . GLN A 1 421 ? -4.216 9.081 -21.413 1.00 98.12 421 GLN A C 1
ATOM 3377 O O . GLN A 1 421 ? -4.558 9.758 -20.440 1.00 98.12 421 GLN A O 1
ATOM 3382 N N . ALA A 1 422 ? -3.567 7.922 -21.286 1.00 98.25 422 ALA A N 1
ATOM 3383 C CA . ALA A 1 422 ? -3.209 7.351 -19.996 1.00 98.25 422 ALA A CA 1
ATOM 3384 C C . ALA A 1 422 ? -2.165 8.214 -19.259 1.00 98.25 422 ALA A C 1
ATOM 3386 O O . ALA A 1 422 ? -2.371 8.551 -18.090 1.00 98.25 422 ALA A O 1
ATOM 3387 N N . PHE A 1 423 ? -1.106 8.674 -19.937 1.00 98.25 423 PHE A N 1
ATOM 3388 C CA . PHE A 1 423 ? -0.132 9.598 -19.341 1.00 98.25 423 PHE A CA 1
ATOM 3389 C C . PHE A 1 423 ? -0.764 10.938 -18.946 1.00 98.25 423 PHE A C 1
ATOM 3391 O O . PHE A 1 423 ? -0.497 11.448 -17.855 1.00 98.25 423 PHE A O 1
ATOM 3398 N N . GLN A 1 424 ? -1.675 11.478 -19.761 1.00 98.12 424 GLN A N 1
ATOM 3399 C CA . GLN A 1 424 ? -2.395 12.712 -19.445 1.00 98.12 424 GLN A CA 1
ATOM 3400 C C . GLN A 1 424 ? -3.276 12.573 -18.188 1.00 98.12 424 GLN A C 1
ATOM 3402 O O . GLN A 1 424 ? -3.351 13.490 -17.362 1.00 98.12 424 GLN A O 1
ATOM 3407 N N . GLN A 1 425 ? -3.932 11.425 -18.006 1.00 98.00 425 GLN A N 1
ATOM 3408 C CA . GLN A 1 425 ? -4.683 11.128 -16.783 1.00 98.00 425 GLN A CA 1
ATOM 3409 C C . GLN A 1 425 ? -3.746 11.023 -15.572 1.00 98.00 425 GLN A C 1
ATOM 3411 O O . GLN A 1 425 ? -4.001 11.648 -14.538 1.00 98.00 425 GLN A O 1
ATOM 3416 N N . ALA A 1 426 ? -2.632 10.299 -15.715 1.00 97.94 426 ALA A N 1
ATOM 3417 C CA . ALA A 1 426 ? -1.655 10.101 -14.649 1.00 97.94 426 ALA A CA 1
ATOM 3418 C C . ALA A 1 426 ? -1.009 11.418 -14.185 1.00 97.94 426 ALA A C 1
ATOM 3420 O O . ALA A 1 426 ? -0.956 11.675 -12.981 1.00 97.94 426 ALA A O 1
ATOM 3421 N N . ILE A 1 427 ? -0.570 12.283 -15.111 1.00 97.25 427 ILE A N 1
ATOM 3422 C CA . ILE A 1 427 ? 0.090 13.553 -14.767 1.00 97.25 427 ILE A CA 1
ATOM 3423 C C . ILE A 1 427 ? -0.871 14.515 -14.062 1.00 97.25 427 ILE A C 1
ATOM 3425 O O . ILE A 1 427 ? -0.491 15.161 -13.086 1.00 97.25 427 ILE A O 1
ATOM 3429 N N . THR A 1 428 ? -2.129 14.577 -14.517 1.00 97.62 428 THR A N 1
ATOM 3430 C CA . THR A 1 428 ? -3.148 15.473 -13.956 1.00 97.62 428 THR A CA 1
ATOM 3431 C C . THR A 1 428 ? -3.417 15.096 -12.503 1.00 97.62 428 THR A C 1
ATOM 3433 O O . THR A 1 428 ? -3.448 15.954 -11.617 1.00 97.62 428 THR A O 1
ATOM 3436 N N . LEU A 1 429 ? -3.544 13.792 -12.240 1.00 97.19 429 LEU A N 1
ATOM 3437 C CA . LEU A 1 429 ? -3.697 13.272 -10.888 1.00 97.19 429 LEU A CA 1
ATOM 3438 C C . LEU A 1 429 ? -2.445 13.527 -10.048 1.00 97.19 429 LEU A C 1
ATOM 3440 O O . LEU A 1 429 ? -2.563 14.093 -8.964 1.00 97.19 429 LEU A O 1
ATOM 3444 N N . ALA A 1 430 ? -1.254 13.196 -10.551 1.00 95.31 430 ALA A N 1
ATOM 3445 C CA . ALA A 1 430 ? 0.001 13.399 -9.829 1.00 95.31 430 ALA A CA 1
ATOM 3446 C C . ALA A 1 430 ? 0.209 14.867 -9.413 1.00 95.31 430 ALA A C 1
ATOM 3448 O O . ALA A 1 430 ? 0.625 15.132 -8.285 1.00 95.31 430 ALA A O 1
ATOM 3449 N N . GLN A 1 431 ? -0.146 15.823 -10.277 1.00 94.69 431 GLN A N 1
ATOM 3450 C CA . GLN A 1 431 ? -0.119 17.255 -9.967 1.00 94.69 431 GLN A CA 1
ATOM 3451 C C . GLN A 1 431 ? -1.141 17.633 -8.890 1.00 94.69 431 GLN A C 1
ATOM 3453 O O . GLN A 1 431 ? -0.786 18.321 -7.935 1.00 94.69 431 GLN A O 1
ATOM 3458 N N . SER A 1 432 ? -2.387 17.161 -9.009 1.00 96.44 432 SER A N 1
ATOM 3459 C CA . SER A 1 432 ? -3.443 17.440 -8.022 1.00 96.44 432 SER A CA 1
ATOM 3460 C C . SER A 1 432 ? -3.135 16.871 -6.632 1.00 96.44 432 SER A C 1
ATOM 3462 O O . SER A 1 432 ? -3.530 17.447 -5.621 1.00 96.44 432 SER A O 1
ATOM 3464 N N . LEU A 1 433 ? -2.397 15.759 -6.587 1.00 93.75 433 LEU A N 1
ATOM 3465 C CA . LEU A 1 433 ? -1.953 15.090 -5.366 1.00 93.75 433 LEU A CA 1
ATOM 3466 C C . LEU A 1 433 ? -0.618 15.636 -4.840 1.00 93.75 433 LEU A C 1
ATOM 3468 O O . LEU A 1 433 ? -0.184 15.218 -3.770 1.00 93.75 433 LEU A O 1
ATOM 3472 N N . HIS A 1 434 ? 0.042 16.534 -5.581 1.00 93.62 434 HIS A N 1
ATOM 3473 C CA . HIS A 1 434 ? 1.405 16.999 -5.309 1.00 93.62 434 HIS A CA 1
ATOM 3474 C C . HIS A 1 434 ? 2.414 15.845 -5.134 1.00 93.62 434 HIS A C 1
ATOM 3476 O O . HIS A 1 434 ? 3.292 15.899 -4.276 1.00 93.62 434 HIS A O 1
ATOM 3482 N N . HIS A 1 435 ? 2.283 14.783 -5.939 1.00 91.25 435 HIS A N 1
ATOM 3483 C CA . HIS A 1 435 ? 3.090 13.571 -5.811 1.00 91.25 435 HIS A CA 1
ATOM 3484 C C . HIS A 1 435 ? 4.232 13.511 -6.839 1.00 91.25 435 HIS A C 1
ATOM 3486 O O . HIS A 1 435 ? 4.069 13.019 -7.958 1.00 91.25 435 HIS A O 1
ATOM 3492 N N . GLU A 1 436 ? 5.427 13.941 -6.436 1.00 91.56 436 GLU A N 1
ATOM 3493 C CA . GLU A 1 436 ? 6.577 14.125 -7.337 1.00 91.56 436 GLU A CA 1
ATOM 3494 C C . GLU A 1 436 ? 7.131 12.823 -7.930 1.00 91.56 436 GLU A C 1
ATOM 3496 O O . GLU A 1 436 ? 7.455 12.796 -9.114 1.00 91.56 436 GLU A O 1
ATOM 3501 N N . VAL A 1 437 ? 7.150 11.720 -7.170 1.00 90.44 437 VAL A N 1
ATOM 3502 C CA . VAL A 1 437 ? 7.668 10.428 -7.674 1.00 90.44 437 VAL A CA 1
ATOM 3503 C C . VAL A 1 437 ? 6.853 9.906 -8.863 1.00 90.44 437 VAL A C 1
ATOM 3505 O O . VAL A 1 437 ? 7.431 9.514 -9.874 1.00 90.44 437 VAL A O 1
ATOM 3508 N N . ILE A 1 438 ? 5.514 9.924 -8.773 1.00 91.88 438 ILE A N 1
ATOM 3509 C CA . ILE A 1 438 ? 4.645 9.528 -9.892 1.00 91.88 438 ILE A CA 1
ATOM 3510 C C . ILE A 1 438 ? 4.821 10.506 -11.047 1.00 91.88 438 ILE A C 1
ATOM 3512 O O . ILE A 1 438 ? 4.983 10.067 -12.179 1.00 91.88 438 ILE A O 1
ATOM 3516 N N . ARG A 1 439 ? 4.824 11.817 -10.774 1.00 94.81 439 ARG A N 1
ATOM 3517 C CA . ARG A 1 439 ? 5.012 12.838 -11.812 1.00 94.81 439 ARG A CA 1
ATOM 3518 C C . ARG A 1 439 ? 6.296 12.598 -12.607 1.00 94.81 439 ARG A C 1
ATOM 3520 O O . ARG A 1 439 ? 6.228 12.568 -13.827 1.00 94.81 439 ARG A O 1
ATOM 3527 N N . LYS A 1 440 ? 7.425 12.351 -11.940 1.00 95.12 440 LYS A N 1
ATOM 3528 C CA . LYS A 1 440 ? 8.700 12.012 -12.588 1.00 95.12 440 LYS A CA 1
ATOM 3529 C C . LYS A 1 440 ? 8.575 10.786 -13.502 1.00 95.12 440 LYS A C 1
ATOM 3531 O O . LYS A 1 440 ? 8.991 10.858 -14.652 1.00 95.12 440 LYS A O 1
ATOM 3536 N N . ASN A 1 441 ? 7.985 9.691 -13.013 1.00 92.50 441 ASN A N 1
ATOM 3537 C CA . ASN A 1 441 ? 7.813 8.470 -13.812 1.00 92.50 441 ASN A CA 1
ATOM 3538 C C . ASN A 1 441 ? 6.932 8.720 -15.053 1.00 92.50 441 ASN A C 1
ATOM 3540 O O . ASN A 1 441 ? 7.283 8.295 -16.147 1.00 92.50 441 ASN A O 1
ATOM 3544 N N . VAL A 1 442 ? 5.837 9.475 -14.899 1.00 96.06 442 VAL A N 1
ATOM 3545 C CA . VAL A 1 442 ? 4.938 9.830 -16.012 1.00 96.06 442 VAL A CA 1
ATOM 3546 C C . VAL A 1 442 ? 5.637 10.712 -17.042 1.00 96.06 442 VAL A C 1
ATOM 3548 O O . VAL A 1 442 ? 5.468 10.500 -18.238 1.00 96.06 442 VAL A O 1
ATOM 3551 N N . LEU A 1 443 ? 6.423 11.697 -16.599 1.00 97.19 443 LEU A N 1
ATOM 3552 C CA . LEU A 1 443 ? 7.178 12.578 -17.492 1.00 97.19 443 LEU A CA 1
ATOM 3553 C C . LEU A 1 443 ? 8.205 11.799 -18.320 1.00 97.19 443 LEU A C 1
ATOM 3555 O O . LEU A 1 443 ? 8.321 12.045 -19.518 1.00 97.19 443 LEU A O 1
ATOM 3559 N N . GLU A 1 444 ? 8.906 10.839 -17.712 1.00 94.69 444 GLU A N 1
ATOM 3560 C CA . GLU A 1 444 ? 9.857 9.975 -18.419 1.00 94.69 444 GLU A CA 1
ATOM 3561 C C . GLU A 1 444 ? 9.157 9.100 -19.471 1.00 94.69 444 GLU A C 1
ATOM 3563 O O . GLU A 1 444 ? 9.527 9.152 -20.649 1.00 94.69 444 GLU A O 1
ATOM 3568 N N . GLY A 1 445 ? 8.099 8.376 -19.088 1.00 92.88 445 GLY A N 1
ATOM 3569 C CA . GLY A 1 445 ? 7.336 7.528 -20.010 1.00 92.88 445 GLY A CA 1
ATOM 3570 C C . GLY A 1 445 ? 6.691 8.317 -21.157 1.00 92.88 445 GLY A C 1
ATOM 3571 O O . GLY A 1 445 ? 6.685 7.875 -22.312 1.00 92.88 445 GLY A O 1
ATOM 3572 N N . TRP A 1 446 ? 6.216 9.533 -20.879 1.00 96.62 446 TRP A N 1
ATOM 3573 C CA . TRP A 1 446 ? 5.616 10.405 -21.888 1.00 96.62 446 TRP A CA 1
ATOM 3574 C C . TRP A 1 446 ? 6.660 11.043 -22.814 1.00 96.62 446 TRP A C 1
ATOM 3576 O O . TRP A 1 446 ? 6.457 11.087 -24.029 1.00 96.62 446 TRP A O 1
ATOM 3586 N N . ALA A 1 447 ? 7.821 11.454 -22.294 1.00 96.19 447 ALA A N 1
ATOM 3587 C CA . ALA A 1 447 ? 8.938 11.895 -23.130 1.00 96.19 447 ALA A CA 1
ATOM 3588 C C . ALA A 1 447 ? 9.347 10.796 -24.123 1.00 96.19 447 ALA A C 1
ATOM 3590 O O . ALA A 1 447 ? 9.538 11.055 -25.314 1.00 96.19 447 ALA A O 1
ATOM 3591 N N . ARG A 1 448 ? 9.393 9.545 -23.655 1.00 93.56 448 ARG A N 1
ATOM 3592 C CA . ARG A 1 448 ? 9.686 8.375 -24.487 1.00 93.56 448 ARG A CA 1
ATOM 3593 C C . ARG A 1 448 ? 8.634 8.138 -25.571 1.00 93.56 448 ARG A C 1
ATOM 3595 O O . ARG A 1 448 ? 8.986 7.773 -26.692 1.00 93.56 448 ARG A O 1
ATOM 3602 N N . LEU A 1 449 ? 7.354 8.373 -25.278 1.00 94.62 449 LEU A N 1
ATOM 3603 C CA . LEU A 1 449 ? 6.287 8.325 -26.284 1.00 94.62 449 LEU A CA 1
ATOM 3604 C C . LEU A 1 449 ? 6.515 9.360 -27.398 1.00 94.62 449 LEU A C 1
ATOM 3606 O O . LEU A 1 449 ? 6.429 9.009 -28.575 1.00 94.62 449 LEU A O 1
ATOM 3610 N N . HIS A 1 450 ? 6.857 10.602 -27.044 1.00 95.56 450 HIS A N 1
ATOM 3611 C CA . HIS A 1 450 ? 7.169 11.648 -28.023 1.00 95.56 450 HIS A CA 1
ATOM 3612 C C . HIS A 1 450 ? 8.399 11.297 -28.874 1.00 95.56 450 HIS A C 1
ATOM 3614 O O . HIS A 1 450 ? 8.368 11.471 -30.092 1.00 95.56 450 HIS A O 1
ATOM 3620 N N . VAL A 1 451 ? 9.450 10.721 -28.275 1.00 93.25 451 VAL A N 1
ATOM 3621 C CA . VAL A 1 451 ? 10.614 10.201 -29.020 1.00 93.25 451 VAL A CA 1
ATOM 3622 C C . VAL A 1 451 ? 10.187 9.170 -30.067 1.00 93.25 451 VAL A C 1
ATOM 3624 O O . VAL A 1 451 ? 10.583 9.282 -31.225 1.00 93.25 451 VAL A O 1
ATOM 3627 N N . LEU A 1 452 ? 9.350 8.195 -29.697 1.00 90.38 452 LEU A N 1
ATOM 3628 C CA . LEU A 1 452 ? 8.884 7.149 -30.618 1.00 90.38 452 LEU A CA 1
ATOM 3629 C C . LEU A 1 452 ? 7.999 7.689 -31.754 1.00 90.38 452 LEU A C 1
ATOM 3631 O O . LEU A 1 452 ? 7.970 7.103 -32.834 1.00 90.38 452 LEU A O 1
ATOM 3635 N N . ARG A 1 453 ? 7.310 8.817 -31.541 1.00 93.31 453 ARG A N 1
ATOM 3636 C CA . ARG A 1 453 ? 6.535 9.525 -32.577 1.00 93.31 453 ARG A CA 1
ATOM 3637 C C . ARG A 1 453 ? 7.376 10.455 -33.457 1.00 93.31 453 ARG A C 1
ATOM 3639 O O . ARG A 1 453 ? 6.864 10.982 -34.442 1.00 93.31 453 ARG A O 1
ATOM 3646 N N . GLY A 1 454 ? 8.649 10.668 -33.122 1.00 93.44 454 GLY A N 1
ATOM 3647 C CA . GLY A 1 454 ? 9.514 11.640 -33.793 1.00 93.44 454 GLY A CA 1
ATOM 3648 C C . GLY A 1 454 ? 9.287 13.094 -33.357 1.00 93.44 454 GLY A C 1
ATOM 3649 O O . GLY A 1 454 ? 9.763 14.021 -34.007 1.00 93.44 454 GLY A O 1
ATOM 3650 N N . GLU A 1 455 ? 8.573 13.314 -32.254 1.00 97.06 455 GLU A N 1
ATOM 3651 C CA . GLU A 1 455 ? 8.219 14.625 -31.697 1.00 97.06 455 GLU A CA 1
ATOM 3652 C C . GLU A 1 455 ? 9.307 15.108 -30.721 1.00 97.06 455 GLU A C 1
ATOM 3654 O O . GLU A 1 455 ? 9.056 15.439 -29.562 1.00 97.06 455 GLU A O 1
ATOM 3659 N N . TYR A 1 456 ? 10.559 15.122 -31.177 1.00 97.50 456 TYR A N 1
ATOM 3660 C CA . TYR A 1 456 ? 11.731 15.276 -30.308 1.00 97.50 456 TYR A CA 1
ATOM 3661 C C . TYR A 1 456 ? 11.769 16.599 -29.527 1.00 97.50 456 TYR A C 1
ATOM 3663 O O . TYR A 1 456 ? 12.145 16.611 -28.357 1.00 97.50 456 TYR A O 1
ATOM 3671 N N . GLU A 1 457 ? 11.334 17.708 -30.136 1.00 97.81 457 GLU A N 1
ATOM 3672 C CA . GLU A 1 457 ? 11.265 19.015 -29.461 1.00 97.81 457 GLU A CA 1
ATOM 3673 C C . GLU A 1 457 ? 10.290 19.012 -28.272 1.00 97.81 457 GLU A C 1
ATOM 3675 O O . GLU A 1 457 ? 10.498 19.743 -27.306 1.00 97.81 457 GLU A O 1
ATOM 3680 N N . GLN A 1 458 ? 9.248 18.175 -28.320 1.00 97.25 458 GLN A N 1
ATOM 3681 C CA . GLN A 1 458 ? 8.271 18.022 -27.237 1.00 97.25 458 GLN A CA 1
ATOM 3682 C C . GLN A 1 458 ? 8.791 17.083 -26.139 1.00 97.25 458 GLN A C 1
ATOM 3684 O O . GLN A 1 458 ? 8.491 17.286 -24.965 1.00 97.25 458 GLN A O 1
ATOM 3689 N N . ALA A 1 459 ? 9.617 16.094 -26.498 1.00 97.38 459 ALA A N 1
ATOM 3690 C CA . ALA A 1 459 ? 10.213 15.153 -25.550 1.00 97.38 459 ALA A CA 1
ATOM 3691 C C . ALA A 1 459 ? 11.239 15.806 -24.605 1.00 97.38 459 ALA A C 1
ATOM 3693 O O . ALA A 1 459 ? 11.294 15.463 -23.425 1.00 97.38 459 ALA A O 1
ATOM 3694 N N . ILE A 1 460 ? 12.047 16.745 -25.112 1.00 98.31 460 ILE A N 1
ATOM 3695 C CA . ILE A 1 460 ? 13.147 17.377 -24.362 1.00 98.31 460 ILE A CA 1
ATOM 3696 C C . ILE A 1 460 ? 12.697 18.022 -23.040 1.00 98.31 460 ILE A C 1
ATOM 3698 O O . ILE A 1 460 ? 13.264 17.655 -22.010 1.00 98.31 460 ILE A O 1
ATOM 3702 N N . PRO A 1 461 ? 11.713 18.945 -23.005 1.00 98.25 461 PRO A N 1
ATOM 3703 C CA . PRO A 1 461 ? 11.322 19.590 -21.751 1.00 98.25 461 PRO A CA 1
ATOM 3704 C C . PRO A 1 461 ? 10.770 18.593 -20.723 1.00 98.25 461 PRO A C 1
ATOM 3706 O O . PRO A 1 461 ? 11.050 18.729 -19.536 1.00 98.25 461 PRO A O 1
ATOM 3709 N N . LEU A 1 462 ? 10.047 17.560 -21.172 1.00 98.00 462 LEU A N 1
ATOM 3710 C CA . LEU A 1 462 ? 9.519 16.510 -20.295 1.00 98.00 462 LEU A CA 1
ATOM 3711 C C . LEU A 1 462 ? 10.650 15.690 -19.659 1.00 98.00 462 LEU A C 1
ATOM 3713 O O . LEU A 1 462 ? 10.648 15.459 -18.451 1.00 98.00 462 LEU A O 1
ATOM 3717 N N . ALA A 1 463 ? 11.637 15.279 -20.459 1.00 97.12 463 ALA A N 1
ATOM 3718 C CA . ALA A 1 463 ? 12.770 14.506 -19.966 1.00 97.12 463 ALA A CA 1
ATOM 3719 C C . ALA A 1 463 ? 13.712 15.345 -19.081 1.00 97.12 463 ALA A C 1
ATOM 3721 O O . ALA A 1 463 ? 14.211 14.829 -18.085 1.00 97.12 463 ALA A O 1
ATOM 3722 N N . GLN A 1 464 ? 13.909 16.636 -19.377 1.00 98.12 464 GLN A N 1
ATOM 3723 C CA . GLN A 1 464 ? 14.657 17.558 -18.508 1.00 98.12 464 GLN A CA 1
ATOM 3724 C C . GLN A 1 464 ? 14.001 17.688 -17.131 1.00 98.12 464 GLN A C 1
ATOM 3726 O O . GLN A 1 464 ? 14.671 17.526 -16.114 1.00 98.12 464 GLN A O 1
ATOM 3731 N N . GLU A 1 465 ? 12.685 17.905 -17.089 1.00 97.50 465 GLU A N 1
ATOM 3732 C CA . GLU A 1 465 ? 11.948 17.969 -15.825 1.00 97.50 465 GLU A CA 1
ATOM 3733 C C . GLU A 1 465 ? 12.018 16.631 -15.062 1.00 97.50 465 GLU A C 1
ATOM 3735 O O . GLU A 1 465 ? 12.179 16.617 -13.840 1.00 97.50 465 GLU A O 1
ATOM 3740 N N . ALA A 1 466 ? 11.955 15.492 -15.762 1.00 96.88 466 ALA A N 1
ATOM 3741 C CA . ALA A 1 466 ? 12.130 14.178 -15.144 1.00 96.88 466 ALA A CA 1
ATOM 3742 C C . ALA A 1 466 ? 13.535 13.991 -14.536 1.00 96.88 466 ALA A C 1
ATOM 3744 O O . ALA A 1 466 ? 13.635 13.459 -13.430 1.00 96.88 466 ALA A O 1
ATOM 3745 N N . VAL A 1 467 ? 14.601 14.459 -15.202 1.00 97.25 467 VAL A N 1
ATOM 3746 C CA . VAL A 1 467 ? 15.970 14.475 -14.647 1.00 97.25 467 VAL A CA 1
ATOM 3747 C C . VAL A 1 467 ? 16.022 15.320 -13.376 1.00 97.25 467 VAL A C 1
ATOM 3749 O O . VAL A 1 467 ? 16.491 14.838 -12.349 1.00 97.25 467 VAL A O 1
ATOM 3752 N N . GLU A 1 468 ? 15.500 16.549 -13.403 1.00 96.81 468 GLU A N 1
ATOM 3753 C CA . GLU A 1 468 ? 15.509 17.447 -12.238 1.00 96.81 468 GLU A CA 1
ATOM 3754 C C . GLU A 1 468 ? 14.839 16.807 -11.014 1.00 96.81 468 GLU A C 1
ATOM 3756 O O . GLU A 1 468 ? 15.381 16.841 -9.906 1.00 96.81 468 GLU A O 1
ATOM 3761 N N . LEU A 1 469 ? 13.683 16.169 -11.219 1.00 95.50 469 LEU A N 1
ATOM 3762 C CA . LEU A 1 469 ? 12.970 15.455 -10.162 1.00 95.50 469 LEU A CA 1
ATOM 3763 C C . LEU A 1 469 ? 13.720 14.203 -9.690 1.00 95.50 469 LEU A C 1
ATOM 3765 O O . LEU A 1 469 ? 13.719 13.908 -8.496 1.00 95.50 469 LEU A O 1
ATOM 3769 N N . ALA A 1 470 ? 14.352 13.459 -10.600 1.00 93.88 470 ALA A N 1
ATOM 3770 C CA . ALA A 1 470 ? 15.134 12.277 -10.251 1.00 93.88 470 ALA A CA 1
ATOM 3771 C C . ALA A 1 470 ? 16.353 12.632 -9.390 1.00 93.88 470 ALA A C 1
ATOM 3773 O O . ALA A 1 470 ? 16.583 11.982 -8.369 1.00 93.88 470 ALA A O 1
ATOM 3774 N N . VAL A 1 471 ? 17.072 13.697 -9.757 1.00 94.75 471 VAL A N 1
ATOM 3775 C CA . VAL A 1 471 ? 18.218 14.228 -9.007 1.00 94.75 471 VAL A CA 1
ATOM 3776 C C . VAL A 1 471 ? 17.782 14.703 -7.621 1.00 94.75 471 VAL A C 1
ATOM 3778 O O . VAL A 1 471 ? 18.443 14.397 -6.628 1.00 94.75 471 VAL A O 1
ATOM 3781 N N . ALA A 1 472 ? 16.652 15.412 -7.525 1.00 93.56 472 ALA A N 1
ATOM 3782 C CA . ALA A 1 472 ? 16.121 15.891 -6.247 1.00 93.56 472 ALA A CA 1
ATOM 3783 C C . ALA A 1 472 ? 15.756 14.748 -5.275 1.00 93.56 472 ALA A C 1
ATOM 3785 O O . ALA A 1 472 ? 15.926 14.901 -4.065 1.00 93.56 472 ALA A O 1
ATOM 3786 N N . ASP A 1 473 ? 15.290 13.610 -5.800 1.00 88.88 473 ASP A N 1
ATOM 3787 C CA . ASP A 1 473 ? 14.915 12.402 -5.044 1.00 88.88 473 ASP A CA 1
ATOM 3788 C C . ASP A 1 473 ? 16.094 11.421 -4.842 1.00 88.88 473 ASP A C 1
ATOM 3790 O O . ASP A 1 473 ? 15.959 10.401 -4.169 1.00 88.88 473 ASP A O 1
ATOM 3794 N N . GLY A 1 474 ? 17.265 11.691 -5.434 1.00 90.69 474 GLY A N 1
ATOM 3795 C CA . GLY A 1 474 ? 18.407 10.766 -5.431 1.00 90.69 474 GLY A CA 1
ATOM 3796 C C . GLY A 1 474 ? 18.139 9.450 -6.177 1.00 90.69 474 GLY A C 1
ATOM 3797 O O . GLY A 1 474 ? 18.777 8.432 -5.905 1.00 90.69 474 GLY A O 1
ATOM 3798 N N . ASN A 1 475 ? 17.177 9.441 -7.103 1.00 89.94 475 ASN A N 1
ATOM 3799 C CA . ASN A 1 475 ? 16.774 8.255 -7.848 1.00 89.94 475 ASN A CA 1
ATOM 3800 C C . ASN A 1 475 ? 17.629 8.078 -9.110 1.00 89.94 475 ASN A C 1
ATOM 3802 O O . ASN A 1 475 ? 17.210 8.428 -10.214 1.00 89.94 475 ASN A O 1
ATOM 3806 N N . GLN A 1 476 ? 18.802 7.469 -8.940 1.00 91.69 476 GLN A N 1
ATOM 3807 C CA . GLN A 1 476 ? 19.777 7.266 -10.018 1.00 91.69 476 GLN A CA 1
ATOM 3808 C C . GLN A 1 476 ? 19.227 6.455 -11.204 1.00 91.69 476 GLN A C 1
ATOM 3810 O O . GLN A 1 476 ? 19.573 6.725 -12.351 1.00 91.69 476 GLN A O 1
ATOM 3815 N N . ALA A 1 477 ? 18.348 5.475 -10.958 1.00 88.25 477 ALA A N 1
ATOM 3816 C CA . ALA A 1 477 ? 17.748 4.676 -12.030 1.00 88.25 477 ALA A CA 1
ATOM 3817 C C . ALA A 1 477 ? 16.788 5.512 -12.895 1.00 88.25 477 ALA A C 1
ATOM 3819 O O . ALA A 1 477 ? 16.803 5.409 -14.121 1.00 88.25 477 ALA A O 1
ATOM 3820 N N . GLY A 1 478 ? 15.976 6.364 -12.259 1.00 88.38 478 GLY A N 1
ATOM 3821 C CA . GLY A 1 478 ? 15.097 7.302 -12.957 1.00 88.38 478 GLY A CA 1
ATOM 3822 C C . GLY A 1 478 ? 15.872 8.395 -13.693 1.00 88.38 478 GLY A C 1
ATOM 3823 O O . GLY A 1 478 ? 15.506 8.752 -14.809 1.00 88.38 478 GLY A O 1
ATOM 3824 N N . GLU A 1 479 ?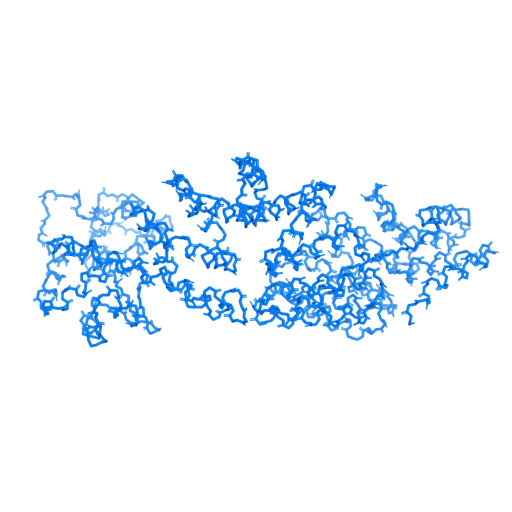 16.962 8.882 -13.100 1.00 93.44 479 GLU A N 1
ATOM 3825 C CA . GLU A 1 479 ? 17.860 9.867 -13.711 1.00 93.44 479 GLU A CA 1
ATOM 3826 C C . GLU A 1 479 ? 18.490 9.304 -14.993 1.00 93.44 479 GLU A C 1
ATOM 3828 O O . GLU A 1 479 ? 18.393 9.912 -16.059 1.00 93.44 479 GLU A O 1
ATOM 3833 N N . MET A 1 480 ? 19.028 8.084 -14.926 1.00 92.06 480 MET A N 1
ATOM 3834 C CA . MET A 1 480 ? 19.592 7.376 -16.075 1.00 92.06 480 MET A CA 1
ATOM 3835 C C . MET A 1 480 ? 18.561 7.185 -17.197 1.00 92.06 480 MET A C 1
ATOM 3837 O O . MET A 1 480 ? 18.870 7.454 -18.360 1.00 92.06 480 MET A O 1
ATOM 3841 N N . ALA A 1 481 ? 17.338 6.753 -16.870 1.00 89.75 481 ALA A N 1
ATOM 3842 C CA . ALA A 1 481 ? 16.278 6.561 -17.860 1.00 89.75 481 ALA A CA 1
ATOM 3843 C C . ALA A 1 481 ? 15.879 7.880 -18.550 1.00 89.75 481 ALA A C 1
ATOM 3845 O O . ALA A 1 481 ? 15.726 7.921 -19.773 1.00 89.75 481 ALA A O 1
ATOM 3846 N N . ALA A 1 482 ? 15.771 8.974 -17.790 1.00 93.44 482 ALA A N 1
ATOM 3847 C CA . ALA A 1 482 ? 15.437 10.288 -18.330 1.00 93.44 482 ALA A CA 1
ATOM 3848 C C . ALA A 1 482 ? 16.569 10.870 -19.205 1.00 93.44 482 ALA A C 1
ATOM 3850 O O . ALA A 1 482 ? 16.299 11.432 -20.270 1.00 93.44 482 ALA A O 1
ATOM 3851 N N . HIS A 1 483 ? 17.836 10.664 -18.829 1.00 95.81 483 HIS A N 1
ATOM 3852 C CA . HIS A 1 483 ? 18.983 11.019 -19.671 1.00 95.81 483 HIS A CA 1
ATOM 3853 C C . HIS A 1 483 ? 19.040 10.211 -20.972 1.00 95.81 483 HIS A C 1
ATOM 3855 O O . HIS A 1 483 ? 19.317 10.783 -22.028 1.00 95.81 483 HIS A O 1
ATOM 3861 N N . ALA A 1 484 ? 18.714 8.915 -20.938 1.00 92.56 484 ALA A N 1
ATOM 3862 C CA . ALA A 1 484 ? 18.595 8.112 -22.155 1.00 92.56 484 ALA A CA 1
ATOM 3863 C C . ALA A 1 484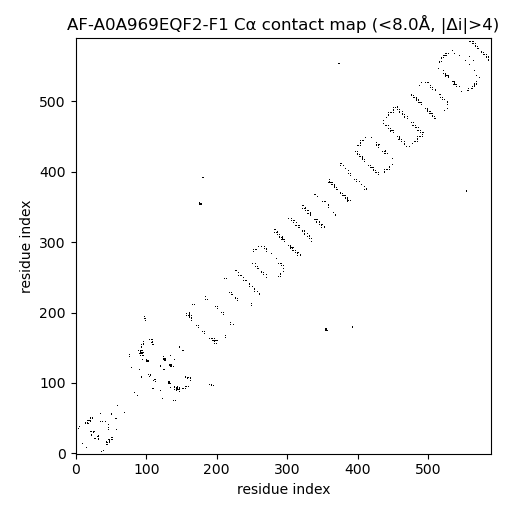 ? 17.532 8.697 -23.106 1.00 92.56 484 ALA A C 1
ATOM 3865 O O . ALA A 1 484 ? 17.799 8.882 -24.296 1.00 92.56 484 ALA A O 1
ATOM 3866 N N . CYS A 1 485 ? 16.362 9.088 -22.580 1.00 93.06 485 CYS A N 1
ATOM 3867 C CA . CYS A 1 485 ? 15.316 9.774 -23.349 1.00 93.06 485 CYS A CA 1
ATOM 3868 C C . CYS A 1 485 ? 15.806 11.082 -23.990 1.00 93.06 485 CYS A C 1
ATOM 3870 O O . CYS A 1 485 ? 15.529 11.319 -25.170 1.00 93.06 485 CYS A O 1
ATOM 3872 N N . LEU A 1 486 ? 16.566 11.908 -23.259 1.00 97.00 486 LEU A N 1
ATOM 3873 C CA . LEU A 1 486 ? 17.192 13.113 -23.819 1.00 97.00 486 LEU A CA 1
ATOM 3874 C C . LEU A 1 486 ? 18.158 12.776 -24.953 1.00 97.00 486 LEU A C 1
ATOM 3876 O O . LEU A 1 486 ? 18.088 13.398 -26.013 1.00 97.00 486 LEU A O 1
ATOM 3880 N N . GLY A 1 487 ? 19.008 11.766 -24.758 1.00 95.69 487 GLY A N 1
ATOM 3881 C CA . GLY A 1 487 ? 19.919 11.277 -25.787 1.00 95.69 487 GLY A CA 1
ATOM 3882 C C . GLY A 1 487 ? 19.176 10.911 -27.073 1.00 95.69 487 GLY A C 1
ATOM 3883 O O . GLY A 1 487 ? 19.539 11.385 -28.151 1.00 95.69 487 GLY A O 1
ATOM 3884 N N . HIS A 1 488 ? 18.070 10.166 -26.971 1.00 93.88 488 HIS A N 1
ATOM 3885 C CA . HIS A 1 488 ? 17.268 9.802 -28.143 1.00 93.88 488 HIS A CA 1
ATOM 3886 C C . HIS A 1 488 ? 16.623 11.008 -28.829 1.00 93.88 488 HIS A C 1
ATOM 3888 O O . HIS A 1 488 ? 16.613 11.072 -30.061 1.00 93.88 488 HIS A O 1
ATOM 3894 N N . ALA A 1 489 ? 16.104 11.967 -28.060 1.00 96.25 489 ALA A N 1
ATOM 3895 C CA . ALA A 1 489 ? 15.526 13.183 -28.619 1.00 96.25 489 ALA A CA 1
ATOM 3896 C C . ALA A 1 489 ? 16.580 14.017 -29.370 1.00 96.25 489 ALA A C 1
ATOM 3898 O O . ALA A 1 489 ? 16.344 14.449 -30.499 1.00 96.25 489 ALA A O 1
ATOM 3899 N N . TYR A 1 490 ? 17.776 14.179 -28.797 1.00 97.75 490 TYR A N 1
ATOM 3900 C CA . TYR A 1 490 ? 18.876 14.893 -29.443 1.00 97.75 490 TYR A CA 1
ATOM 3901 C C . TYR A 1 490 ? 19.405 14.172 -30.687 1.00 97.75 490 TYR A C 1
ATOM 3903 O O . TYR A 1 490 ? 19.652 14.834 -31.695 1.00 97.75 490 TYR A O 1
ATOM 3911 N N . VAL A 1 491 ? 19.494 12.835 -30.676 1.00 95.00 491 VAL A N 1
ATOM 3912 C CA . VAL A 1 491 ? 19.790 12.037 -31.883 1.00 95.00 491 VAL A CA 1
ATOM 3913 C C . VAL A 1 491 ? 18.771 12.322 -32.986 1.00 95.00 491 VAL A C 1
ATOM 3915 O O . VAL A 1 491 ? 19.155 12.545 -34.133 1.00 95.00 491 VAL A O 1
ATOM 3918 N N . GLY A 1 492 ? 17.480 12.351 -32.647 1.00 93.12 492 GLY A N 1
ATOM 3919 C CA . GLY A 1 492 ? 16.403 12.657 -33.588 1.00 93.12 492 GLY A CA 1
ATOM 3920 C C . GLY A 1 492 ? 16.520 14.042 -34.236 1.00 93.12 492 GLY A C 1
ATOM 3921 O O . GLY A 1 492 ? 16.188 14.207 -35.410 1.00 93.12 492 GLY A O 1
ATOM 3922 N N . LEU A 1 493 ? 17.059 15.014 -33.496 1.00 97.12 493 LEU A N 1
ATOM 3923 C CA . LEU A 1 493 ? 17.355 16.371 -33.967 1.00 97.12 493 LEU A CA 1
ATOM 3924 C C . LEU A 1 493 ? 18.756 16.528 -34.580 1.00 97.12 493 LEU A C 1
ATOM 3926 O O . LEU A 1 493 ? 19.112 17.631 -34.991 1.00 97.12 493 LEU A O 1
ATOM 3930 N N . GLN A 1 494 ? 19.550 15.454 -34.651 1.00 95.94 494 GLN A N 1
ATOM 3931 C CA . GLN A 1 494 ? 20.946 15.465 -35.115 1.00 95.94 494 GLN A CA 1
ATOM 3932 C C . GLN A 1 494 ? 21.866 16.382 -34.286 1.00 95.94 494 GLN A C 1
ATOM 3934 O O . GLN A 1 494 ? 22.864 16.913 -34.774 1.00 95.94 494 GLN A O 1
ATOM 3939 N N . LEU A 1 495 ? 21.540 16.561 -33.006 1.00 97.44 495 LEU A N 1
ATOM 3940 C CA . LEU A 1 495 ? 22.324 17.305 -32.025 1.00 97.44 495 LEU A CA 1
ATOM 3941 C C . LEU A 1 495 ? 23.320 16.357 -31.343 1.00 97.44 495 LEU A C 1
ATOM 3943 O O . LEU A 1 495 ? 23.144 15.954 -30.196 1.00 97.44 495 LEU A O 1
ATOM 3947 N N . TRP A 1 496 ? 24.339 15.941 -32.098 1.00 95.94 496 TRP A N 1
ATOM 3948 C CA . TRP A 1 496 ? 25.231 14.834 -31.728 1.00 95.94 496 TRP A CA 1
ATOM 3949 C C . TRP A 1 496 ? 25.999 15.056 -30.421 1.00 95.94 496 TRP A C 1
ATOM 3951 O O . TRP A 1 496 ? 26.110 14.130 -29.627 1.00 95.94 496 TRP A O 1
ATOM 3961 N N . GLU A 1 497 ? 26.498 16.270 -30.183 1.00 96.19 497 GLU A N 1
ATOM 3962 C CA . GLU A 1 497 ? 27.255 16.606 -28.969 1.00 96.19 497 GLU A CA 1
ATOM 3963 C C . GLU A 1 497 ? 26.362 16.534 -27.720 1.00 96.19 497 GLU A C 1
ATOM 3965 O O . GLU A 1 497 ? 26.729 15.923 -26.719 1.00 96.19 497 GLU A O 1
ATOM 3970 N N . GLN A 1 498 ? 25.143 17.076 -27.798 1.00 97.62 498 GLN A N 1
ATOM 3971 C CA . GLN A 1 498 ? 24.170 17.000 -26.706 1.00 97.62 498 GLN A CA 1
ATOM 3972 C C . GLN A 1 498 ? 23.680 15.568 -26.462 1.00 97.62 498 GLN A C 1
ATOM 3974 O O . GLN A 1 498 ? 23.467 15.180 -25.314 1.00 97.62 498 GLN A O 1
ATOM 3979 N N . ALA A 1 499 ? 23.495 14.783 -27.528 1.00 96.88 499 ALA A N 1
ATOM 3980 C CA . ALA A 1 499 ? 23.120 13.378 -27.419 1.00 96.88 499 ALA A CA 1
ATOM 3981 C C . ALA A 1 499 ? 24.196 12.561 -26.695 1.00 96.88 499 ALA A C 1
ATOM 3983 O O . ALA A 1 499 ? 23.883 11.784 -25.795 1.00 96.88 499 ALA A O 1
ATOM 3984 N N . GLU A 1 500 ? 25.457 12.759 -27.077 1.00 96.56 500 GLU A N 1
ATOM 3985 C CA . GLU A 1 500 ? 26.607 12.105 -26.462 1.00 96.56 500 GLU A CA 1
ATOM 3986 C C . GLU A 1 500 ? 26.714 12.432 -24.968 1.00 96.56 500 GLU A C 1
ATOM 3988 O O . GLU A 1 500 ? 26.835 11.520 -24.150 1.00 96.56 500 GLU A O 1
ATOM 3993 N N . GLU A 1 501 ? 26.606 13.712 -24.603 1.00 97.31 501 GLU A N 1
ATOM 3994 C CA . GLU A 1 501 ? 26.626 14.151 -23.204 1.00 97.31 501 GLU A CA 1
ATOM 3995 C C . GLU A 1 501 ? 25.501 13.493 -22.393 1.00 97.31 501 GLU A C 1
ATOM 3997 O O . GLU A 1 501 ? 25.752 12.935 -21.325 1.00 97.31 501 GLU A O 1
ATOM 4002 N N . ALA A 1 502 ? 24.272 13.483 -22.920 1.00 96.62 502 ALA A N 1
ATOM 4003 C CA . ALA A 1 502 ? 23.133 12.873 -22.242 1.00 96.62 502 ALA A CA 1
ATOM 4004 C C . ALA A 1 502 ? 23.326 11.360 -22.029 1.00 96.62 502 ALA A C 1
ATOM 4006 O O . ALA A 1 502 ? 23.096 10.853 -20.931 1.00 96.62 502 ALA A O 1
ATOM 4007 N N . TYR A 1 503 ? 23.798 10.623 -23.037 1.00 95.38 503 TYR A N 1
ATOM 4008 C CA . TYR A 1 503 ? 24.053 9.193 -22.863 1.00 95.38 503 TYR A CA 1
ATOM 4009 C C . TYR A 1 503 ? 25.217 8.905 -21.910 1.00 95.38 503 TYR A C 1
ATOM 4011 O O . TYR A 1 503 ? 25.128 7.963 -21.124 1.00 95.38 503 TYR A O 1
ATOM 4019 N N . ASN A 1 504 ? 26.280 9.714 -21.926 1.00 95.00 504 ASN A N 1
ATOM 4020 C CA . ASN A 1 504 ? 27.381 9.579 -20.971 1.00 95.00 504 ASN A CA 1
ATOM 4021 C C . ASN A 1 504 ? 26.903 9.798 -19.532 1.00 95.00 504 ASN A C 1
ATOM 4023 O O . ASN A 1 504 ? 27.254 9.008 -18.656 1.00 95.00 504 ASN A O 1
ATOM 4027 N N . GLN A 1 505 ? 26.055 10.807 -19.300 1.00 94.75 505 GLN A N 1
ATOM 4028 C CA . GLN A 1 505 ? 25.421 11.041 -17.999 1.00 94.75 505 GLN A CA 1
ATOM 4029 C C . GLN A 1 505 ? 24.621 9.818 -17.538 1.00 94.75 505 GLN A C 1
ATOM 4031 O O . GLN A 1 505 ? 24.741 9.417 -16.387 1.00 94.75 505 GLN A O 1
ATOM 4036 N N . ALA A 1 506 ? 23.890 9.151 -18.435 1.00 91.50 506 ALA A N 1
ATOM 4037 C CA . ALA A 1 506 ? 23.185 7.917 -18.096 1.00 91.50 506 ALA A CA 1
ATOM 4038 C C . ALA A 1 506 ? 24.138 6.759 -17.719 1.00 91.50 506 ALA A C 1
ATOM 4040 O O . ALA A 1 506 ? 23.937 6.101 -16.700 1.00 91.50 506 ALA A O 1
ATOM 4041 N N . VAL A 1 507 ? 25.183 6.504 -18.515 1.00 90.56 507 VAL A N 1
ATOM 4042 C CA . VAL A 1 507 ? 26.078 5.338 -18.340 1.00 90.56 507 VAL A CA 1
ATOM 4043 C C . VAL A 1 507 ? 26.860 5.382 -17.021 1.00 90.56 507 VAL A C 1
ATOM 4045 O O . VAL A 1 507 ? 27.125 4.333 -16.434 1.00 90.56 507 VAL A O 1
ATOM 4048 N N . VAL A 1 508 ? 27.219 6.570 -16.524 1.00 92.00 508 VAL A N 1
ATOM 4049 C CA . VAL A 1 508 ? 28.048 6.702 -15.311 1.00 92.00 508 VAL A CA 1
ATOM 4050 C C . VAL A 1 508 ? 27.273 6.574 -13.995 1.00 92.00 508 VAL A C 1
ATOM 4052 O O . VAL A 1 508 ? 27.902 6.459 -12.943 1.00 92.00 508 VAL A O 1
ATOM 4055 N N . LEU A 1 509 ? 25.935 6.596 -14.020 1.00 88.69 509 LEU A N 1
ATOM 4056 C CA . LEU A 1 509 ? 25.119 6.673 -12.799 1.00 88.69 509 LEU A CA 1
ATOM 4057 C C . LEU A 1 509 ? 25.117 5.386 -11.974 1.00 88.69 509 LEU A C 1
ATOM 4059 O O . LEU A 1 509 ? 25.158 5.446 -10.745 1.00 88.69 509 LEU A O 1
ATOM 4063 N N . LEU A 1 510 ? 25.055 4.230 -12.635 1.00 80.88 510 LEU A N 1
ATOM 4064 C CA . LEU A 1 510 ? 24.907 2.923 -11.990 1.00 80.88 510 LEU A CA 1
ATOM 4065 C C . LEU A 1 510 ? 25.932 1.919 -12.543 1.00 80.88 510 LEU A C 1
ATOM 4067 O O . LEU A 1 510 ? 25.549 0.955 -13.209 1.00 80.88 510 LEU A O 1
ATOM 4071 N N . PRO A 1 511 ? 27.237 2.107 -12.261 1.00 82.62 511 PRO A N 1
ATOM 4072 C CA . PRO A 1 511 ? 28.299 1.265 -12.819 1.00 82.62 511 PRO A CA 1
ATOM 4073 C C . PRO A 1 511 ? 28.181 -0.212 -12.406 1.00 82.62 511 PRO A C 1
ATOM 4075 O O . PRO A 1 511 ? 28.632 -1.089 -13.137 1.00 82.62 511 PRO A O 1
ATOM 4078 N N . ASP A 1 512 ? 27.533 -0.493 -11.271 1.00 77.62 512 ASP A N 1
ATOM 4079 C CA . ASP A 1 512 ? 27.311 -1.851 -10.759 1.00 77.62 512 ASP A CA 1
ATOM 4080 C C . ASP A 1 512 ? 26.076 -2.545 -11.370 1.00 77.62 512 ASP A C 1
ATOM 4082 O O . ASP A 1 512 ? 25.876 -3.744 -11.171 1.00 77.62 512 ASP A O 1
ATOM 4086 N N . LEU A 1 513 ? 25.243 -1.818 -12.128 1.00 77.31 513 LEU A N 1
ATOM 4087 C CA . LEU A 1 513 ? 24.057 -2.340 -12.822 1.00 77.31 513 LEU A CA 1
ATOM 4088 C C . LEU A 1 513 ? 24.102 -2.002 -14.324 1.00 77.31 513 LEU A C 1
ATOM 4090 O O . LEU A 1 513 ? 23.180 -1.376 -14.855 1.00 77.31 513 LEU A O 1
ATOM 4094 N N . PRO A 1 514 ? 25.148 -2.442 -15.047 1.00 75.94 514 PRO A N 1
ATOM 4095 C CA . PRO A 1 514 ? 25.426 -1.982 -16.407 1.00 75.94 514 PRO A CA 1
ATOM 4096 C C . PRO A 1 514 ? 24.355 -2.394 -17.431 1.00 75.94 514 PRO A C 1
ATOM 4098 O O . PRO A 1 514 ? 24.212 -1.748 -18.467 1.00 75.94 514 PRO A O 1
ATOM 4101 N N . LEU A 1 515 ? 23.548 -3.421 -17.131 1.00 77.38 515 LEU A N 1
ATOM 4102 C CA . LEU A 1 515 ? 22.415 -3.834 -17.969 1.00 77.38 515 LEU A CA 1
ATOM 4103 C C . LEU A 1 515 ? 21.364 -2.729 -18.141 1.00 77.38 515 LEU A C 1
ATOM 4105 O O . LEU A 1 515 ? 20.717 -2.657 -19.183 1.00 77.38 515 LEU A O 1
ATOM 4109 N N . LEU A 1 516 ? 21.205 -1.850 -17.147 1.00 77.81 516 LEU A N 1
ATOM 4110 C CA . LEU A 1 516 ? 20.251 -0.744 -17.223 1.00 77.81 516 LEU A CA 1
ATOM 4111 C C . LEU A 1 516 ? 20.705 0.354 -18.200 1.00 77.81 516 LEU A C 1
ATOM 4113 O O . LEU A 1 516 ? 19.875 1.079 -18.740 1.00 77.81 516 LEU A O 1
ATOM 4117 N N . ALA A 1 517 ? 22.008 0.433 -18.479 1.00 84.31 517 ALA A N 1
ATOM 4118 C CA . ALA A 1 517 ? 22.599 1.421 -19.374 1.00 84.31 517 ALA A CA 1
ATOM 4119 C C . ALA A 1 517 ? 22.669 0.960 -20.844 1.00 84.31 517 ALA A C 1
ATOM 4121 O O . ALA A 1 517 ? 23.145 1.716 -21.690 1.00 84.31 517 ALA A O 1
ATOM 4122 N N . LEU A 1 518 ? 22.194 -0.249 -21.179 1.00 87.00 518 LEU A N 1
ATOM 4123 C CA . LEU A 1 518 ? 22.283 -0.818 -22.534 1.00 87.00 518 LEU A CA 1
ATOM 4124 C C . LEU A 1 518 ? 21.682 0.091 -23.613 1.00 87.00 518 LEU A C 1
ATOM 4126 O O . LEU A 1 518 ? 22.243 0.215 -24.700 1.00 87.00 518 LEU A O 1
ATOM 4130 N N . GLU A 1 519 ? 20.564 0.750 -23.313 1.00 88.12 519 GLU A N 1
ATOM 4131 C CA . GLU A 1 519 ? 19.937 1.711 -24.224 1.00 88.12 519 GLU A CA 1
ATOM 4132 C C . GLU A 1 519 ? 20.866 2.898 -24.531 1.00 88.12 519 GLU A C 1
ATOM 4134 O O . GLU A 1 519 ? 21.070 3.243 -25.697 1.00 88.12 519 GLU A O 1
ATOM 4139 N N . SER A 1 520 ? 21.506 3.460 -23.506 1.00 91.38 520 SER A N 1
ATOM 4140 C CA . SER A 1 520 ? 22.458 4.563 -23.657 1.00 91.38 520 SER A CA 1
ATOM 4141 C C . SER A 1 520 ? 23.743 4.139 -24.366 1.00 91.38 520 SER A C 1
ATOM 4143 O O . SER A 1 520 ? 24.265 4.893 -25.182 1.00 91.38 520 SER A O 1
ATOM 4145 N N . ILE A 1 521 ? 24.233 2.920 -24.120 1.00 92.25 521 ILE A N 1
ATOM 4146 C CA . ILE A 1 521 ? 25.418 2.370 -24.799 1.00 92.25 521 ILE A CA 1
ATOM 4147 C C . ILE A 1 521 ? 25.142 2.185 -26.299 1.00 92.25 521 ILE A C 1
ATOM 4149 O O . ILE A 1 521 ? 25.958 2.591 -27.128 1.00 92.25 521 ILE A O 1
ATOM 4153 N N . ALA A 1 522 ? 23.977 1.640 -26.664 1.00 91.62 522 ALA A N 1
ATOM 4154 C CA . ALA A 1 522 ? 23.560 1.542 -28.063 1.00 91.62 522 ALA A CA 1
ATOM 4155 C C . ALA A 1 522 ? 23.401 2.932 -28.711 1.00 91.62 522 ALA A C 1
ATOM 4157 O O . ALA A 1 522 ? 23.788 3.134 -29.864 1.00 91.62 522 ALA A O 1
ATOM 4158 N N . GLY A 1 523 ? 22.884 3.906 -27.956 1.00 92.81 523 GLY A N 1
ATOM 4159 C CA . GLY A 1 523 ? 22.819 5.309 -28.360 1.00 92.81 523 GLY A CA 1
ATOM 4160 C C . GLY A 1 523 ? 24.194 5.920 -28.648 1.00 92.81 523 GLY A C 1
ATOM 4161 O O . GLY A 1 523 ? 24.384 6.519 -29.706 1.00 92.81 523 GLY A O 1
ATOM 4162 N N . LEU A 1 524 ? 25.175 5.715 -27.763 1.00 95.50 524 LEU A N 1
ATOM 4163 C CA . LEU A 1 524 ? 26.558 6.178 -27.949 1.00 95.50 524 LEU A CA 1
ATOM 4164 C C . LEU A 1 524 ? 27.208 5.558 -29.185 1.00 95.50 524 LEU A C 1
ATOM 4166 O O . LEU A 1 524 ? 27.814 6.282 -29.976 1.00 95.50 524 LEU A O 1
ATOM 4170 N N . ALA A 1 525 ? 27.038 4.249 -29.394 1.00 94.88 525 ALA A N 1
ATOM 4171 C CA . ALA A 1 525 ? 27.522 3.578 -30.598 1.00 94.88 525 ALA A CA 1
ATOM 4172 C C . ALA A 1 525 ? 26.989 4.251 -31.872 1.00 94.88 525 ALA A C 1
ATOM 4174 O O . ALA A 1 525 ? 27.749 4.553 -32.795 1.00 94.88 525 ALA A O 1
ATOM 4175 N N . TYR A 1 526 ? 25.685 4.535 -31.895 1.00 94.25 526 TYR A N 1
ATOM 4176 C CA . TYR A 1 526 ? 25.031 5.192 -33.020 1.00 94.25 526 TYR A CA 1
ATOM 4177 C C . TYR A 1 526 ? 25.545 6.621 -33.243 1.00 94.25 526 TYR A C 1
ATOM 4179 O O . TYR A 1 526 ? 25.844 6.997 -34.377 1.00 94.25 526 TYR A O 1
ATOM 4187 N N . VAL A 1 527 ? 25.695 7.413 -32.176 1.00 95.75 527 VAL A N 1
ATOM 4188 C CA . VAL A 1 527 ? 26.220 8.787 -32.257 1.00 95.75 527 VAL A CA 1
ATOM 4189 C C . VAL A 1 527 ? 27.654 8.802 -32.792 1.00 95.75 527 VAL A C 1
ATOM 4191 O O . VAL A 1 527 ? 27.946 9.562 -33.716 1.00 95.75 527 VAL A O 1
ATOM 4194 N N . ARG A 1 528 ? 28.536 7.932 -32.281 1.00 95.31 528 ARG A N 1
ATOM 4195 C CA . ARG A 1 528 ? 29.929 7.818 -32.754 1.00 95.31 528 ARG A CA 1
ATOM 4196 C C . ARG A 1 528 ? 30.011 7.454 -34.225 1.00 95.31 528 ARG A C 1
ATOM 4198 O O . ARG A 1 528 ? 30.779 8.058 -34.974 1.00 95.31 528 ARG A O 1
ATOM 4205 N N . TRP A 1 529 ? 29.173 6.516 -34.652 1.00 93.75 529 TRP A N 1
ATOM 4206 C CA . TRP A 1 529 ? 29.085 6.140 -36.053 1.00 93.75 529 TRP A CA 1
ATOM 4207 C C . TRP A 1 529 ? 28.658 7.323 -36.937 1.00 93.75 529 TRP A C 1
ATOM 4209 O O . TRP A 1 529 ? 29.313 7.589 -37.946 1.00 93.75 529 TRP A O 1
ATOM 4219 N N . GLN A 1 530 ? 27.630 8.082 -36.540 1.00 93.38 530 GLN A N 1
ATOM 4220 C CA . GLN A 1 530 ? 27.171 9.277 -37.268 1.00 93.38 530 GLN A CA 1
ATOM 4221 C C . GLN A 1 530 ? 28.236 10.382 -37.344 1.00 93.38 530 GLN A C 1
ATOM 4223 O O . GLN A 1 530 ? 28.312 11.109 -38.334 1.00 93.38 530 GLN A O 1
ATOM 4228 N N . GLN A 1 531 ? 29.097 10.487 -36.330 1.00 92.94 531 GLN A N 1
ATOM 4229 C CA . GLN A 1 531 ? 30.253 11.390 -36.321 1.00 92.94 531 GLN A CA 1
ATOM 4230 C C . GLN A 1 531 ? 31.426 10.889 -37.196 1.00 92.94 531 GLN A C 1
ATOM 4232 O O . GLN A 1 531 ? 32.393 11.624 -37.400 1.00 92.94 531 GLN A O 1
ATOM 4237 N N . GLY A 1 532 ? 31.351 9.667 -37.738 1.00 92.50 532 GLY A N 1
ATOM 4238 C CA . GLY A 1 532 ? 32.386 9.050 -38.572 1.00 92.50 532 GLY A CA 1
ATOM 4239 C C . GLY A 1 532 ? 33.467 8.287 -37.799 1.00 92.50 532 GLY A C 1
ATOM 4240 O O . GLY A 1 532 ? 34.410 7.792 -38.418 1.00 92.50 532 GLY A O 1
ATOM 4241 N N . ASP A 1 533 ? 33.340 8.155 -36.476 1.00 94.31 533 ASP A N 1
ATOM 4242 C CA . ASP A 1 533 ? 34.258 7.377 -35.642 1.00 94.31 533 ASP A CA 1
ATOM 4243 C C . ASP A 1 533 ? 33.781 5.924 -35.527 1.00 94.31 533 ASP A C 1
ATOM 4245 O O . ASP A 1 533 ? 33.148 5.496 -34.559 1.00 94.31 533 ASP A O 1
ATOM 4249 N N . THR A 1 534 ? 34.079 5.142 -36.563 1.00 91.81 534 THR A N 1
ATOM 4250 C CA . THR A 1 534 ? 33.709 3.722 -36.621 1.00 91.81 534 THR A CA 1
ATOM 4251 C C . THR A 1 534 ? 34.416 2.875 -35.564 1.00 91.81 534 THR A C 1
ATOM 4253 O O . THR A 1 534 ? 33.918 1.808 -35.219 1.00 91.81 534 THR A O 1
ATOM 4256 N N . MET A 1 535 ? 35.574 3.320 -35.061 1.00 93.38 535 MET A N 1
ATOM 4257 C CA . MET A 1 535 ? 36.329 2.592 -34.041 1.00 93.38 535 MET A CA 1
ATOM 4258 C C . MET A 1 535 ? 35.644 2.731 -32.680 1.00 93.38 535 MET A C 1
ATOM 4260 O O . MET A 1 535 ? 35.319 1.719 -32.068 1.00 93.38 535 MET A O 1
ATOM 4264 N N . ALA A 1 536 ? 35.324 3.957 -32.260 1.00 93.50 536 ALA A N 1
ATOM 4265 C CA . ALA A 1 536 ? 34.583 4.187 -31.020 1.00 93.50 536 ALA A CA 1
ATOM 4266 C C . ALA A 1 536 ? 33.164 3.592 -31.079 1.00 93.50 536 ALA A C 1
ATOM 4268 O O . ALA A 1 536 ? 32.678 3.028 -30.099 1.00 93.50 536 ALA A O 1
ATOM 4269 N N . ALA A 1 537 ? 32.501 3.656 -32.241 1.00 93.81 537 ALA A N 1
ATOM 4270 C CA . ALA A 1 537 ? 31.213 2.992 -32.437 1.00 93.81 537 ALA A CA 1
ATOM 4271 C C . ALA A 1 537 ? 31.308 1.479 -32.190 1.00 93.81 537 ALA A C 1
ATOM 4273 O O . ALA A 1 537 ? 30.453 0.908 -31.513 1.00 93.81 537 ALA A O 1
ATOM 4274 N N . ARG A 1 538 ? 32.372 0.838 -32.696 1.00 94.06 538 ARG A N 1
ATOM 4275 C CA . ARG A 1 538 ? 32.632 -0.588 -32.484 1.00 94.06 538 ARG A CA 1
ATOM 4276 C C . ARG A 1 538 ? 32.864 -0.917 -31.010 1.00 94.06 538 ARG A C 1
ATOM 4278 O O . ARG A 1 538 ? 32.264 -1.867 -30.523 1.00 94.06 538 ARG A O 1
ATOM 4285 N N . GLU A 1 539 ? 33.659 -0.124 -30.298 1.00 94.56 539 GLU A N 1
ATOM 4286 C CA . GLU A 1 539 ? 33.918 -0.328 -28.864 1.00 94.56 539 GLU A CA 1
ATOM 4287 C C . GLU A 1 539 ? 32.620 -0.335 -28.039 1.00 94.56 539 GLU A C 1
ATOM 4289 O O . GLU A 1 539 ? 32.420 -1.205 -27.188 1.00 94.56 539 GLU A O 1
ATOM 4294 N N . HIS A 1 540 ? 31.697 0.589 -28.324 1.00 94.25 540 HIS A N 1
ATOM 4295 C CA . HIS A 1 540 ? 30.394 0.621 -27.658 1.00 94.25 540 HIS A CA 1
ATOM 4296 C C . HIS A 1 540 ? 29.503 -0.576 -28.028 1.00 94.25 540 HIS A C 1
ATOM 4298 O O . HIS A 1 540 ? 28.810 -1.094 -27.155 1.00 94.25 540 HIS A O 1
ATOM 4304 N N . ILE A 1 541 ? 29.527 -1.047 -29.281 1.00 93.00 541 ILE A N 1
ATOM 4305 C CA . ILE A 1 541 ? 28.791 -2.256 -29.692 1.00 93.00 541 ILE A CA 1
ATOM 4306 C C . ILE A 1 541 ? 29.350 -3.512 -29.028 1.00 93.00 541 ILE A C 1
ATOM 4308 O O . ILE A 1 541 ? 28.573 -4.332 -28.544 1.00 93.00 541 ILE A O 1
ATOM 4312 N N . ASP A 1 542 ? 30.671 -3.662 -28.961 1.00 91.62 542 ASP A N 1
ATOM 4313 C CA . ASP A 1 542 ? 31.286 -4.810 -28.295 1.00 91.62 542 ASP A CA 1
ATOM 4314 C C . ASP A 1 542 ? 30.920 -4.818 -26.801 1.00 91.62 542 ASP A C 1
ATOM 4316 O O . ASP A 1 542 ? 30.499 -5.851 -26.284 1.00 91.62 542 ASP A O 1
ATOM 4320 N N . CYS A 1 543 ? 30.950 -3.653 -26.139 1.00 90.06 543 CYS A N 1
ATOM 4321 C CA . CYS A 1 543 ? 30.464 -3.490 -24.765 1.00 90.06 543 CYS A CA 1
ATOM 4322 C C . CYS A 1 543 ? 28.971 -3.846 -24.629 1.00 90.06 543 CYS A C 1
ATOM 4324 O O . CYS A 1 543 ? 28.583 -4.593 -23.730 1.00 90.06 543 CYS A O 1
ATOM 4326 N N . PHE A 1 544 ? 28.122 -3.370 -25.547 1.00 90.31 544 PHE A N 1
ATOM 4327 C CA . PHE A 1 544 ? 26.694 -3.696 -25.571 1.00 90.31 544 PHE A CA 1
ATOM 4328 C C . PHE A 1 544 ? 26.452 -5.208 -25.676 1.00 90.31 544 PHE A C 1
ATOM 4330 O O . PHE A 1 544 ? 25.646 -5.758 -24.926 1.00 90.31 544 PHE A O 1
ATOM 4337 N N . LEU A 1 545 ? 27.148 -5.890 -26.589 1.00 87.69 545 LEU A N 1
ATOM 4338 C CA . LEU A 1 545 ? 27.016 -7.331 -26.807 1.00 87.69 545 LEU A CA 1
ATOM 4339 C C . LEU A 1 545 ? 27.593 -8.150 -25.644 1.00 87.69 545 LEU A C 1
ATOM 4341 O O . LEU A 1 545 ? 27.005 -9.167 -25.275 1.00 87.69 545 LEU A O 1
ATOM 4345 N N . GLU A 1 546 ? 28.702 -7.709 -25.046 1.00 87.75 546 GLU A N 1
ATOM 4346 C CA . GLU A 1 546 ? 29.290 -8.332 -23.856 1.00 87.75 546 GLU A CA 1
ATOM 4347 C C . GLU A 1 546 ? 28.318 -8.283 -22.674 1.00 87.75 546 GLU A C 1
ATOM 4349 O O . GLU A 1 546 ? 28.041 -9.314 -22.058 1.00 87.75 546 GLU A O 1
ATOM 4354 N N . LEU A 1 547 ? 27.742 -7.107 -22.407 1.00 83.44 547 LEU A N 1
ATOM 4355 C CA . LEU A 1 547 ? 26.760 -6.914 -21.342 1.00 83.44 547 LEU A CA 1
ATOM 4356 C C . LEU A 1 547 ? 25.466 -7.690 -21.602 1.00 83.44 547 LEU A C 1
ATOM 4358 O O . LEU A 1 547 ? 24.900 -8.271 -20.680 1.00 83.44 547 LEU A O 1
ATOM 4362 N N . LEU A 1 548 ? 25.000 -7.730 -22.852 1.00 79.25 548 LEU A N 1
ATOM 4363 C CA . LEU A 1 548 ? 23.801 -8.470 -23.241 1.00 79.25 548 LEU A CA 1
ATOM 4364 C C . LEU A 1 548 ? 23.987 -9.998 -23.143 1.00 79.25 548 LEU A C 1
ATOM 4366 O O . LEU A 1 548 ? 23.025 -10.731 -22.883 1.00 79.25 548 LEU A O 1
ATOM 4370 N N . GLY A 1 549 ? 25.206 -10.496 -23.367 1.00 73.25 549 GLY A N 1
ATOM 4371 C CA . GLY A 1 549 ? 25.500 -11.924 -23.475 1.00 73.25 549 GLY A CA 1
ATOM 4372 C C . GLY A 1 549 ? 24.628 -12.643 -24.524 1.00 73.25 549 GLY A C 1
ATOM 4373 O O . GLY A 1 549 ? 24.107 -12.046 -25.465 1.00 73.25 549 GLY A O 1
ATOM 4374 N N . GLN A 1 550 ? 24.416 -13.958 -24.358 1.00 56.12 550 GLN A N 1
ATOM 4375 C CA . GLN A 1 550 ? 23.449 -14.723 -25.175 1.00 56.12 550 GLN A CA 1
ATOM 4376 C C . GLN A 1 550 ? 21.982 -14.527 -24.730 1.00 56.12 550 GLN A C 1
ATOM 4378 O O . GLN A 1 550 ? 21.073 -15.019 -25.401 1.00 56.12 550 GLN A O 1
ATOM 4383 N N . GLY A 1 551 ? 21.736 -13.815 -23.624 1.00 59.44 551 GLY A N 1
ATOM 4384 C CA . GLY A 1 551 ? 20.415 -13.636 -23.013 1.00 59.44 551 GLY A CA 1
ATOM 4385 C C . GLY A 1 551 ? 19.542 -12.578 -23.696 1.00 59.44 551 GLY A C 1
ATOM 4386 O O . GLY A 1 551 ? 19.966 -11.912 -24.642 1.00 59.44 551 GLY A O 1
ATOM 4387 N N . ARG A 1 552 ? 18.297 -12.434 -23.227 1.00 60.72 552 ARG A N 1
ATOM 4388 C CA . ARG A 1 552 ? 17.376 -11.339 -23.586 1.00 60.72 552 ARG A CA 1
ATOM 4389 C C . ARG A 1 552 ? 17.314 -10.329 -22.447 1.00 60.72 552 ARG A C 1
ATOM 4391 O O . ARG A 1 552 ? 17.454 -10.709 -21.291 1.00 60.72 552 ARG A O 1
ATOM 4398 N N . ILE A 1 553 ? 17.055 -9.066 -22.779 1.00 61.69 553 ILE A N 1
ATOM 4399 C CA . ILE A 1 553 ? 16.663 -8.071 -21.782 1.00 61.69 553 ILE A CA 1
ATOM 4400 C C . ILE A 1 553 ? 15.188 -8.338 -21.472 1.00 61.69 553 ILE A C 1
ATOM 4402 O O . ILE A 1 553 ? 14.316 -8.091 -22.306 1.00 61.69 553 ILE A O 1
ATOM 4406 N N . GLU A 1 554 ? 14.917 -8.917 -20.309 1.00 57.56 554 GLU A N 1
ATOM 4407 C CA . GLU A 1 554 ? 13.557 -9.122 -19.811 1.00 57.56 554 GLU A CA 1
ATOM 4408 C C . GLU A 1 554 ? 13.136 -7.916 -18.964 1.00 57.56 554 GLU A C 1
ATOM 4410 O O . GLU A 1 554 ? 13.884 -7.437 -18.114 1.00 57.56 554 GLU A O 1
ATOM 4415 N N . GLY A 1 555 ? 11.924 -7.412 -19.199 1.00 53.03 555 GLY A N 1
ATOM 4416 C CA . GLY A 1 555 ? 11.258 -6.453 -18.317 1.00 53.03 555 GLY A CA 1
ATOM 4417 C C . GLY A 1 555 ? 11.748 -5.000 -18.268 1.00 53.03 555 GLY A C 1
ATOM 4418 O O . GLY A 1 555 ? 11.066 -4.220 -17.609 1.00 53.03 555 GLY A O 1
ATOM 4419 N N . PHE A 1 556 ? 12.831 -4.575 -18.938 1.00 45.66 556 PHE A N 1
ATOM 4420 C CA . PHE A 1 556 ? 13.231 -3.153 -18.896 1.00 45.66 556 PHE A CA 1
ATOM 4421 C C . PHE A 1 556 ? 13.984 -2.633 -20.134 1.00 45.66 556 PHE A C 1
ATOM 4423 O O . PHE A 1 556 ? 14.715 -3.378 -20.767 1.00 45.66 556 PHE A O 1
ATOM 4430 N N . ALA A 1 557 ? 13.818 -1.333 -20.419 1.00 51.59 557 ALA A N 1
ATOM 4431 C CA . ALA A 1 557 ? 14.319 -0.557 -21.566 1.00 51.59 557 ALA A CA 1
ATOM 4432 C C . ALA A 1 557 ? 13.748 -0.977 -22.928 1.00 51.59 557 ALA A C 1
ATOM 4434 O O . ALA A 1 557 ? 13.879 -2.124 -23.338 1.00 51.59 557 ALA A O 1
ATOM 4435 N N . SER A 1 558 ? 13.122 -0.023 -23.630 1.00 61.38 558 SER A N 1
ATOM 4436 C CA . SER A 1 558 ? 12.489 -0.205 -24.942 1.00 61.38 558 SER A CA 1
ATOM 4437 C C . SER A 1 558 ? 13.421 -0.975 -25.892 1.00 61.38 558 SER A C 1
ATOM 4439 O O . SER A 1 558 ? 14.368 -0.392 -26.426 1.00 61.38 558 SER A O 1
ATOM 4441 N N . PRO A 1 559 ? 13.181 -2.276 -26.145 1.00 65.38 559 PRO A N 1
ATOM 4442 C CA . PRO A 1 559 ? 14.067 -3.090 -26.971 1.00 65.38 559 PRO A CA 1
ATOM 4443 C C . PRO A 1 559 ? 14.174 -2.566 -28.397 1.00 65.38 559 PRO A C 1
ATOM 4445 O O . PRO A 1 559 ? 15.190 -2.763 -29.050 1.00 65.38 559 PRO A O 1
ATOM 4448 N N . SER A 1 560 ? 13.155 -1.846 -28.874 1.00 66.25 560 SER A N 1
ATOM 4449 C CA . SER A 1 560 ? 13.213 -1.129 -30.146 1.00 66.25 560 SER A CA 1
ATOM 4450 C C . SER A 1 560 ? 14.290 -0.043 -30.171 1.00 66.25 560 SER A C 1
ATOM 4452 O O . SER A 1 560 ? 14.974 0.087 -31.181 1.00 66.25 560 SER A O 1
ATOM 4454 N N . LEU A 1 561 ? 14.473 0.717 -29.085 1.00 73.44 561 LEU A N 1
ATOM 4455 C CA . LEU A 1 561 ? 15.465 1.796 -29.024 1.00 73.44 561 LEU A CA 1
ATOM 4456 C C . LEU A 1 561 ? 16.876 1.274 -28.724 1.00 73.44 561 LEU A C 1
ATOM 4458 O O . LEU A 1 561 ? 17.840 1.821 -29.254 1.00 73.44 561 LEU A O 1
ATOM 4462 N N . SER A 1 562 ? 17.007 0.192 -27.953 1.00 77.44 562 SER A N 1
ATOM 4463 C CA . SER A 1 562 ? 18.302 -0.433 -27.660 1.00 77.44 562 SER A CA 1
ATOM 4464 C C . SER A 1 562 ? 18.768 -1.375 -28.779 1.00 77.44 562 SER A C 1
ATOM 4466 O O . SER A 1 562 ? 19.768 -1.097 -29.443 1.00 77.44 562 SER A O 1
ATOM 4468 N N . TYR A 1 563 ? 18.038 -2.461 -29.061 1.00 83.00 563 TYR A N 1
ATOM 4469 C CA . TYR A 1 563 ? 18.420 -3.421 -30.105 1.00 83.00 563 TYR A CA 1
ATOM 4470 C C . TYR A 1 563 ? 18.369 -2.815 -31.504 1.00 83.00 563 TYR A C 1
ATOM 4472 O O . TYR A 1 563 ? 19.233 -3.137 -32.311 1.00 83.00 563 TYR A O 1
ATOM 4480 N N . GLY A 1 564 ? 17.403 -1.935 -31.795 1.00 82.75 564 GLY A N 1
ATOM 4481 C CA . GLY A 1 564 ? 17.300 -1.292 -33.107 1.00 82.75 564 GLY A CA 1
ATOM 4482 C C . GLY A 1 564 ? 18.537 -0.458 -33.442 1.00 82.75 564 GLY A C 1
ATOM 4483 O O . GLY A 1 564 ? 19.123 -0.638 -34.505 1.00 82.75 564 GLY A O 1
ATOM 4484 N N . ARG A 1 565 ? 19.002 0.384 -32.508 1.00 86.75 565 ARG A N 1
ATOM 4485 C CA . ARG A 1 565 ? 20.206 1.211 -32.703 1.00 86.75 565 ARG A CA 1
ATOM 4486 C C . ARG A 1 565 ? 21.477 0.380 -32.806 1.00 86.75 565 ARG A C 1
ATOM 4488 O O . ARG A 1 565 ? 22.294 0.634 -33.687 1.00 86.75 565 ARG A O 1
ATOM 4495 N N . ALA A 1 566 ? 21.625 -0.634 -31.956 1.00 88.88 566 ALA A N 1
ATOM 4496 C CA . ALA A 1 566 ? 22.760 -1.546 -32.046 1.00 88.88 566 ALA A CA 1
ATOM 4497 C C . ALA A 1 566 ? 22.773 -2.309 -33.385 1.00 88.88 566 ALA A C 1
ATOM 4499 O O . ALA A 1 566 ? 23.823 -2.436 -34.015 1.00 88.88 566 ALA A O 1
ATOM 4500 N N . ALA A 1 567 ? 21.607 -2.764 -33.856 1.00 88.69 567 ALA A N 1
ATOM 4501 C CA . ALA A 1 567 ? 21.470 -3.465 -35.128 1.00 88.69 567 ALA A CA 1
ATOM 4502 C C . ALA A 1 567 ? 21.765 -2.562 -36.339 1.00 88.69 567 ALA A C 1
ATOM 4504 O O . ALA A 1 567 ? 22.440 -3.005 -37.266 1.00 88.69 567 ALA A O 1
ATOM 4505 N N . GLU A 1 568 ? 21.328 -1.296 -36.319 1.00 89.12 568 GLU A N 1
ATOM 4506 C CA . GLU A 1 568 ? 21.666 -0.301 -37.350 1.00 89.12 568 GLU A CA 1
ATOM 4507 C C . GLU A 1 568 ? 23.186 -0.118 -37.482 1.00 89.12 568 GLU A C 1
ATOM 4509 O O . GLU A 1 568 ? 23.722 -0.149 -38.591 1.00 89.12 568 GLU A O 1
ATOM 4514 N N . VAL A 1 569 ? 23.898 0.018 -36.358 1.00 91.62 569 VAL A N 1
ATOM 4515 C CA . VAL A 1 569 ? 25.362 0.162 -36.364 1.00 91.62 5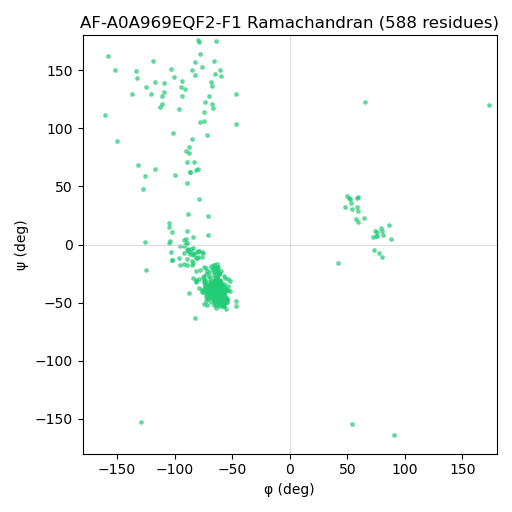69 VAL A CA 1
ATOM 4516 C C . VAL A 1 569 ? 26.035 -1.119 -36.868 1.00 91.62 569 VAL A C 1
ATOM 4518 O O . VAL A 1 569 ? 26.897 -1.043 -37.743 1.00 91.62 569 VAL A O 1
ATOM 4521 N N . LEU A 1 570 ? 25.617 -2.298 -36.391 1.00 91.25 570 LEU A N 1
ATOM 4522 C CA . LEU A 1 570 ? 26.149 -3.595 -36.840 1.00 91.25 570 LEU A CA 1
ATOM 4523 C C . LEU A 1 570 ? 25.979 -3.814 -38.349 1.00 91.25 570 LEU A C 1
ATOM 4525 O O . LEU A 1 570 ? 26.901 -4.296 -39.008 1.00 91.25 570 LEU A O 1
ATOM 4529 N N . GLN A 1 571 ? 24.835 -3.420 -38.916 1.00 90.19 571 GLN A N 1
ATOM 4530 C CA . GLN A 1 571 ? 24.586 -3.537 -40.353 1.00 90.19 571 GLN A CA 1
ATOM 4531 C C . GLN A 1 571 ? 25.594 -2.714 -41.165 1.00 90.19 571 GLN A C 1
ATOM 4533 O O . GLN A 1 571 ? 26.122 -3.190 -42.169 1.00 90.19 571 GLN A O 1
ATOM 4538 N N . VAL A 1 572 ? 25.913 -1.500 -40.712 1.00 88.12 572 VAL A N 1
ATOM 4539 C CA . VAL A 1 572 ? 26.883 -0.631 -41.394 1.00 88.12 572 VAL A CA 1
ATOM 4540 C C . VAL A 1 572 ? 28.327 -1.099 -41.185 1.00 88.12 572 VAL A C 1
ATOM 4542 O O . VAL A 1 572 ? 29.171 -0.890 -42.056 1.00 88.12 572 VAL A O 1
ATOM 4545 N N . LEU A 1 573 ? 28.609 -1.790 -40.077 1.00 89.44 573 LEU A N 1
ATOM 4546 C CA . LEU A 1 573 ? 29.891 -2.459 -39.834 1.00 89.44 573 LEU A CA 1
ATOM 4547 C C . LEU A 1 573 ? 30.057 -3.774 -40.625 1.00 89.44 573 LEU A C 1
ATOM 4549 O O . LEU A 1 573 ? 31.150 -4.340 -40.632 1.00 89.44 573 LEU A O 1
ATOM 4553 N N . GLY A 1 574 ? 29.018 -4.237 -41.329 1.00 89.06 574 GLY A N 1
ATOM 4554 C CA . GLY A 1 574 ? 29.049 -5.448 -42.157 1.00 89.06 574 GLY A CA 1
ATOM 4555 C C . GLY A 1 574 ? 28.742 -6.750 -41.407 1.00 89.06 574 GLY A C 1
ATOM 4556 O O . GLY A 1 574 ? 29.027 -7.828 -41.924 1.00 89.06 574 GLY A O 1
ATOM 4557 N N . GLU A 1 575 ? 28.159 -6.676 -40.209 1.00 89.19 575 GLU A N 1
ATOM 4558 C CA . GLU A 1 575 ? 27.781 -7.828 -39.375 1.00 89.19 575 GLU A CA 1
ATOM 4559 C C . GLU A 1 575 ? 26.282 -8.149 -39.493 1.00 89.19 575 GLU A C 1
ATOM 4561 O O . GLU A 1 575 ? 25.529 -8.130 -38.517 1.00 89.19 575 GLU A O 1
ATOM 4566 N N . GLU A 1 576 ? 25.842 -8.457 -40.716 1.00 87.88 576 GLU A N 1
ATOM 4567 C CA . GLU A 1 576 ? 24.423 -8.654 -41.056 1.00 87.88 576 GLU A CA 1
ATOM 4568 C C . GLU A 1 576 ? 23.736 -9.741 -40.209 1.00 87.88 576 GLU A C 1
ATOM 4570 O O . GLU A 1 576 ? 22.638 -9.519 -39.711 1.00 87.88 576 GLU A O 1
ATOM 4575 N N . GLU A 1 577 ? 24.392 -10.879 -39.957 1.00 86.44 577 GLU A N 1
ATOM 4576 C CA . GLU A 1 577 ? 23.817 -11.989 -39.173 1.00 86.44 577 GLU A CA 1
ATOM 4577 C C . GLU A 1 577 ? 23.521 -11.593 -37.712 1.00 86.44 577 GLU A C 1
ATOM 4579 O O . GLU A 1 577 ? 22.491 -11.963 -37.133 1.00 86.44 577 GLU A O 1
ATOM 4584 N N . GLN A 1 578 ? 24.404 -10.800 -37.099 1.00 84.88 578 GLN A N 1
ATOM 4585 C CA . GLN A 1 578 ? 24.206 -10.312 -35.733 1.00 84.88 578 GLN A CA 1
ATOM 4586 C C . GLN A 1 578 ? 23.139 -9.215 -35.684 1.00 84.88 578 GLN A C 1
ATOM 4588 O O . GLN A 1 578 ? 22.298 -9.220 -34.781 1.00 84.88 578 GLN A O 1
ATOM 4593 N N . ALA A 1 579 ? 23.123 -8.316 -36.674 1.00 86.25 579 ALA A N 1
ATOM 4594 C CA . ALA A 1 579 ? 22.081 -7.304 -36.815 1.00 86.25 579 ALA A CA 1
ATOM 4595 C C . ALA A 1 579 ? 20.693 -7.949 -36.976 1.00 86.25 579 ALA A C 1
ATOM 4597 O O . ALA A 1 579 ? 19.762 -7.588 -36.256 1.00 86.25 579 ALA A O 1
ATOM 4598 N N . GLU A 1 580 ? 20.555 -8.959 -37.842 1.00 85.69 580 GLU A N 1
ATOM 4599 C CA . GLU A 1 580 ? 19.314 -9.727 -38.017 1.00 85.69 580 GLU A CA 1
ATOM 4600 C C . GLU A 1 580 ? 18.886 -10.431 -36.726 1.00 85.69 580 GLU A C 1
ATOM 4602 O O . GLU A 1 580 ? 17.701 -10.441 -36.388 1.00 85.69 580 GLU A O 1
ATOM 4607 N N . THR A 1 581 ? 19.839 -10.966 -35.960 1.00 84.38 581 THR A N 1
ATOM 4608 C CA . THR A 1 581 ? 19.558 -11.588 -34.659 1.00 84.38 581 THR A CA 1
ATOM 4609 C C . THR A 1 581 ? 18.975 -10.580 -33.665 1.00 84.38 581 THR A C 1
ATOM 4611 O O . THR A 1 581 ? 18.003 -10.894 -32.970 1.00 84.38 581 THR A O 1
ATOM 4614 N N . LEU A 1 582 ? 19.525 -9.364 -33.594 1.00 81.88 582 LEU A N 1
ATOM 4615 C CA . LEU A 1 582 ? 18.993 -8.295 -32.743 1.00 81.88 582 LEU A CA 1
ATOM 4616 C C . LEU A 1 582 ? 17.633 -7.786 -33.244 1.00 81.88 582 LEU A C 1
ATOM 4618 O O . LEU A 1 582 ? 16.707 -7.657 -32.443 1.00 81.88 582 LEU A O 1
ATOM 4622 N N . PHE A 1 583 ? 17.453 -7.594 -34.554 1.00 80.12 583 PHE A N 1
ATOM 4623 C CA . PHE A 1 583 ? 16.155 -7.228 -35.133 1.00 80.12 583 PHE A CA 1
ATOM 4624 C C . PHE A 1 583 ? 15.081 -8.290 -34.879 1.00 80.12 583 PHE A C 1
ATOM 4626 O O . PHE A 1 583 ? 13.952 -7.959 -34.519 1.00 80.12 583 PHE A O 1
ATOM 4633 N N . ALA A 1 584 ? 15.419 -9.575 -34.988 1.00 77.06 584 ALA A N 1
ATOM 4634 C CA . ALA A 1 584 ? 14.494 -10.659 -34.677 1.00 77.06 584 ALA A CA 1
ATOM 4635 C C . ALA A 1 584 ? 14.034 -10.611 -33.211 1.00 77.06 584 ALA A C 1
ATOM 4637 O O . ALA A 1 584 ? 12.869 -10.889 -32.926 1.00 77.06 584 ALA A O 1
ATOM 4638 N N . ARG A 1 585 ? 14.905 -10.202 -32.277 1.00 76.38 585 ARG A N 1
ATOM 4639 C CA . ARG A 1 585 ? 14.534 -9.995 -30.865 1.00 76.38 585 ARG A CA 1
ATOM 4640 C C . ARG A 1 585 ? 13.565 -8.825 -30.677 1.00 76.38 585 ARG A C 1
ATOM 4642 O O . ARG A 1 585 ? 12.708 -8.913 -29.804 1.00 76.38 585 ARG A O 1
ATOM 4649 N N . VAL A 1 586 ? 13.651 -7.781 -31.505 1.00 70.06 586 VAL A N 1
ATOM 4650 C CA . VAL A 1 586 ? 12.656 -6.690 -31.539 1.00 70.06 586 VAL A CA 1
ATOM 4651 C C . VAL A 1 586 ? 11.305 -7.197 -32.059 1.00 70.06 586 VAL A C 1
ATOM 4653 O O . VAL A 1 586 ? 10.265 -6.850 -31.507 1.00 70.06 586 VAL A O 1
ATOM 4656 N N . MET A 1 587 ? 11.316 -8.044 -33.095 1.00 64.25 587 MET A N 1
ATOM 4657 C CA . MET A 1 587 ? 10.114 -8.458 -33.834 1.00 64.25 587 MET A CA 1
ATOM 4658 C C . MET A 1 587 ? 9.340 -9.637 -33.229 1.00 64.25 587 MET A C 1
ATOM 4660 O O . MET A 1 587 ? 8.168 -9.812 -33.556 1.00 64.25 587 MET A O 1
ATOM 4664 N N . GLN A 1 588 ? 9.926 -10.438 -32.332 1.00 59.72 588 GLN A N 1
ATOM 4665 C CA . GLN A 1 588 ? 9.236 -11.550 -31.643 1.00 59.72 588 GLN A CA 1
ATOM 4666 C C . GLN A 1 588 ? 8.183 -11.099 -30.599 1.00 59.72 588 GLN A C 1
ATOM 4668 O O . GLN A 1 588 ? 7.880 -11.833 -29.663 1.00 59.72 588 GLN A O 1
ATOM 4673 N N . ARG A 1 589 ? 7.627 -9.891 -30.755 1.00 52.88 589 ARG A N 1
ATOM 4674 C CA . ARG A 1 589 ? 6.707 -9.212 -29.829 1.00 52.88 589 ARG A CA 1
ATOM 4675 C C . ARG A 1 589 ? 5.231 -9.207 -30.251 1.00 52.88 589 ARG A C 1
ATOM 4677 O O . ARG A 1 589 ? 4.429 -8.608 -29.541 1.00 52.88 589 ARG A O 1
ATOM 4684 N N . ASN A 1 590 ? 4.876 -9.851 -31.364 1.00 37.19 590 ASN A N 1
ATOM 4685 C CA . ASN A 1 590 ? 3.491 -9.916 -31.851 1.00 37.19 590 ASN A CA 1
ATOM 4686 C C . ASN A 1 590 ? 2.813 -11.246 -31.541 1.00 37.19 590 ASN A C 1
ATOM 4688 O O . ASN A 1 590 ? 3.368 -12.288 -31.963 1.00 37.19 590 ASN A O 1
#

Nearest PDB structures (foldseek):
  5a6c-assembly2_A  TM=5.347E-01  e=4.887E-08  Homo sapiens
  3ro2-assembly1_A  TM=5.217E-01  e=9.479E-08  Mus musculus
  3sf4-assembly1_A  TM=4.359E-01  e=9.887E-09  Homo sapiens
  3sf4-assembly2_B  TM=4.494E-01  e=1.774E-08  Homo sapiens
  5l9u-assembly1_O  TM=3.783E-01  e=3.042E-06  Homo sapiens

Solvent-accessible surface area (backbone atoms only — not comparable to full-atom values): 30715 Å² total; per-residue (Å²): 137,81,75,83,61,87,84,72,71,94,44,84,89,50,47,66,34,53,52,48,40,40,56,78,51,70,67,39,68,67,58,52,53,60,54,52,64,42,61,84,80,43,58,61,62,60,52,30,51,44,49,72,76,34,71,65,53,82,73,72,77,63,100,83,68,80,73,57,78,53,43,60,58,46,49,51,44,56,60,46,71,73,41,52,75,66,51,42,50,32,52,17,46,51,33,76,53,39,87,34,42,44,65,70,52,34,35,70,37,41,72,34,57,72,67,54,56,51,52,38,32,77,68,67,60,30,45,78,56,96,81,28,41,33,62,51,69,72,57,25,55,55,22,36,56,51,21,60,74,69,70,47,46,68,63,37,53,48,34,40,22,52,52,42,40,49,50,39,42,72,35,29,63,31,59,56,18,83,44,35,67,61,38,47,64,64,46,60,70,36,48,59,35,40,53,51,18,52,51,50,33,62,79,69,66,38,57,71,58,50,59,60,20,43,64,30,50,51,49,51,22,64,74,69,68,41,41,70,60,45,36,54,51,44,53,56,47,56,78,74,51,83,56,83,70,56,47,55,58,51,46,53,56,35,33,51,38,26,49,75,71,68,38,52,68,60,25,48,58,55,61,69,69,52,72,65,58,90,77,44,59,70,72,55,32,33,52,50,24,49,54,51,17,53,52,25,51,80,73,66,39,57,73,60,16,52,55,23,30,55,52,20,29,54,46,15,59,76,69,66,36,60,70,45,33,48,50,21,45,53,52,49,32,56,76,54,72,41,73,61,87,41,54,71,59,43,56,61,56,53,76,75,56,55,29,50,69,60,51,28,52,50,24,46,49,52,15,53,34,22,40,39,71,62,36,34,72,58,15,42,57,25,30,52,53,20,30,55,44,23,59,75,68,68,36,62,66,56,34,24,52,33,25,30,53,41,14,52,33,25,46,75,69,66,40,53,70,62,11,52,53,23,28,54,51,14,38,54,43,20,59,76,66,70,36,61,72,60,35,28,54,30,27,32,55,47,16,44,50,27,40,76,71,69,40,24,84,67,13,41,62,33,12,52,53,14,27,56,48,16,61,75,69,67,35,52,70,53,25,25,55,12,23,30,43,38,16,52,20,25,51,75,70,67,37,52,70,62,14,46,52,26,16,51,59,20,49,68,61,44,74,92,49,56,73,79,30,37,46,23,35,18,47,44,17,40,46,31,41,75,74,66,38,57,65,62,14,45,54,30,46,54,50,39,48,62,70,45,53,94,62,78,84,66,58,60,75,64,48,61,62,20,35,43,36,41,21,55,47,30,45,76,74,67,40,52,73,62,17,50,53,34,45,48,66,51,61,77,69,123